Protein AF-0000000075210474 (afdb_homodimer)

Radius of gyration: 23.35 Å; Cα contacts (8 Å, |Δi|>4): 509; chains: 2; bounding box: 73×66×44 Å

Foldseek 3Di:
DPCVLVVVLVVLLVVLQVVLCPQAPANVLLCVLQVVLVVVVVVCVVCCVPDNDFPLLSVLSSVLNSLSSQCSRHPQQGRPVQVVVCVVVVNLGRCSLLVNLLSLQQNQLLVVLLCCCQPHPCNVNPCSLVVSLVVSLVVLVVVVVVLVVCCVVPPPSCVSNLSCSPPPCSSVSSSVSSSVSNNCNCVPCVVVSVVRSVPPPSD/DVQVLVVVLVVLLVVLQVVLCPQAPANVLLCVLQVVLVVVVVVCVVCCVPDNDFPLLSVLSSVLNSLSSQCSRHPQQGRPVQVVVCVVVVNLGRCSLLVNLLSLQQNQLLVVLLCCCQPHPCNVNPCSLVVSLVVSLVVLVVVVVVLVVVCVVPPPSCVSNLSCSPPPCSSVSSSVSSSVSNNCNCVPCVVVSVVRSVPPPSD

InterPro domains:
  IPR014509 Inner membrane protein YjdF-like [PF09997] (7-195)
  IPR058534 Inner membrane protein YjdF [PIRSF020606] (7-198)

Structure (mmCIF, N/CA/C/O backbone):
data_AF-0000000075210474-model_v1
#
loop_
_entity.id
_entity.type
_entity.pdbx_description
1 polymer 'DUF2238 domain-containing protein'
#
loop_
_atom_site.group_PDB
_atom_site.id
_atom_site.type_symbol
_atom_site.label_atom_id
_atom_site.label_alt_id
_atom_site.label_comp_id
_atom_site.label_asym_id
_atom_site.label_entity_id
_atom_site.label_seq_id
_atom_site.pdbx_PDB_ins_code
_atom_site.Cartn_x
_atom_site.Cartn_y
_atom_site.Cartn_z
_atom_site.occupancy
_atom_site.B_iso_or_equiv
_atom_site.auth_seq_id
_atom_site.auth_comp_id
_atom_site.auth_asym_id
_atom_site.auth_atom_id
_atom_site.pdbx_PDB_model_num
ATOM 1 N N . MET A 1 1 ? 41.344 -4.781 -8.5 1 55.94 1 MET A N 1
ATOM 2 C CA . MET A 1 1 ? 40.469 -4.172 -9.5 1 55.94 1 MET A CA 1
ATOM 3 C C . MET A 1 1 ? 39.312 -3.438 -8.82 1 55.94 1 MET A C 1
ATOM 5 O O . MET A 1 1 ? 38.781 -3.904 -7.816 1 55.94 1 MET A O 1
ATOM 9 N N . LYS A 1 2 ? 39.094 -2.238 -9.227 1 77.31 2 LYS A N 1
ATOM 10 C CA . LYS A 1 2 ? 38.094 -1.306 -8.688 1 77.31 2 LYS A CA 1
ATOM 11 C C . LYS A 1 2 ? 36.688 -1.86 -8.836 1 77.31 2 LYS A C 1
ATOM 13 O O . LYS A 1 2 ? 36.375 -2.498 -9.844 1 77.31 2 LYS A O 1
ATOM 18 N N . TYR A 1 3 ? 36.062 -2.572 -8.008 1 92.31 3 TYR A N 1
ATOM 19 C CA . TYR A 1 3 ? 34.656 -2.984 -7.973 1 92.31 3 TYR A CA 1
ATOM 20 C C . TYR A 1 3 ? 34.531 -4.5 -8.047 1 92.31 3 TYR A C 1
ATOM 22 O O . TYR A 1 3 ? 33.625 -5.027 -8.719 1 92.31 3 TYR A O 1
ATOM 30 N N . LYS A 1 4 ? 35.469 -5.262 -7.602 1 94.31 4 LYS A N 1
ATOM 31 C CA . LYS A 1 4 ? 35.531 -6.719 -7.664 1 94.31 4 LYS A CA 1
ATOM 32 C C . LYS A 1 4 ? 34.25 -7.332 -7.082 1 94.31 4 LYS A C 1
ATOM 34 O O . LYS A 1 4 ? 33.688 -8.266 -7.656 1 94.31 4 LYS A O 1
ATOM 39 N N . LYS A 1 5 ? 33.844 -6.844 -5.996 1 95.69 5 LYS A N 1
ATOM 40 C CA . LYS A 1 5 ? 32.656 -7.395 -5.352 1 95.69 5 LYS A CA 1
ATOM 41 C C . LYS A 1 5 ? 31.406 -7.184 -6.219 1 95.69 5 LYS A C 1
ATOM 43 O O . LYS A 1 5 ? 30.594 -8.102 -6.395 1 95.69 5 LYS A O 1
ATOM 48 N N . GLU A 1 6 ? 31.234 -6.02 -6.754 1 96.06 6 GLU A N 1
ATOM 49 C CA . GLU A 1 6 ? 30.109 -5.699 -7.625 1 96.06 6 GLU A CA 1
ATOM 50 C C . GLU A 1 6 ? 30.109 -6.57 -8.875 1 96.06 6 GLU A C 1
ATOM 52 O O . GLU A 1 6 ? 29.047 -7.023 -9.328 1 96.06 6 GLU A O 1
ATOM 57 N N . LEU A 1 7 ? 31.297 -6.785 -9.422 1 96.06 7 LEU A N 1
ATOM 58 C CA . LEU A 1 7 ? 31.422 -7.613 -10.625 1 96.06 7 LEU A CA 1
ATOM 59 C C . LEU A 1 7 ? 31.031 -9.055 -10.328 1 96.06 7 LEU A C 1
ATOM 61 O O . LEU A 1 7 ? 30.438 -9.734 -11.172 1 96.06 7 LEU A O 1
ATOM 65 N N . PHE A 1 8 ? 31.422 -9.492 -9.211 1 97.88 8 PHE A N 1
ATOM 66 C CA . PHE A 1 8 ? 31.047 -10.836 -8.789 1 97.88 8 PHE A CA 1
ATOM 67 C C . PHE A 1 8 ? 29.531 -10.969 -8.68 1 97.88 8 PHE A C 1
ATOM 69 O O . PHE A 1 8 ? 28.953 -11.953 -9.148 1 97.88 8 PHE A O 1
ATOM 76 N N . LEU A 1 9 ? 28.875 -10 -8.055 1 98.25 9 LEU A N 1
ATOM 77 C CA . LEU A 1 9 ? 27.422 -10.008 -7.938 1 98.25 9 LEU A CA 1
ATOM 78 C C . LEU A 1 9 ? 26.766 -9.977 -9.312 1 98.25 9 LEU A C 1
ATOM 80 O O . LEU A 1 9 ? 25.781 -10.664 -9.547 1 98.25 9 LEU A O 1
ATOM 84 N N . LEU A 1 10 ? 27.344 -9.188 -10.203 1 98 10 LEU A N 1
ATOM 85 C CA . LEU A 1 10 ? 26.812 -9.094 -11.562 1 98 10 LEU A CA 1
ATOM 86 C C . LEU A 1 10 ? 26.922 -10.438 -12.273 1 98 10 LEU A C 1
ATOM 88 O O . LEU A 1 10 ? 26.016 -10.82 -13.023 1 98 10 LEU A O 1
ATOM 92 N N . LEU A 1 11 ? 28.016 -11.109 -12.047 1 98.31 11 LEU A N 1
ATOM 93 C CA . LEU A 1 11 ? 28.203 -12.43 -12.641 1 98.31 11 LEU A CA 1
ATOM 94 C C . LEU A 1 11 ? 27.156 -13.414 -12.141 1 98.31 11 LEU A C 1
ATOM 96 O O . LEU A 1 11 ? 26.578 -14.164 -12.922 1 98.31 11 LEU A O 1
ATOM 100 N N . LEU A 1 12 ? 26.938 -13.414 -10.844 1 98.69 12 LEU A N 1
ATOM 101 C CA . LEU A 1 12 ? 25.938 -14.281 -10.258 1 98.69 12 LEU A CA 1
ATOM 102 C C . LEU A 1 12 ? 24.547 -13.953 -10.812 1 98.69 12 LEU A C 1
ATOM 104 O O . LEU A 1 12 ? 23.766 -14.852 -11.141 1 98.69 12 LEU A O 1
ATOM 108 N N . TYR A 1 13 ? 24.25 -12.711 -10.859 1 98.75 13 TYR A N 1
ATOM 109 C CA . TYR A 1 13 ? 23 -12.234 -11.438 1 98.75 13 TYR A CA 1
ATOM 110 C C . TYR A 1 13 ? 22.828 -12.742 -12.867 1 98.75 13 TYR A C 1
ATOM 112 O O . TYR A 1 13 ? 21.781 -13.297 -13.219 1 98.75 13 TYR A O 1
ATOM 120 N N . SER A 1 14 ? 23.875 -12.562 -13.711 1 98.69 14 SER A N 1
ATOM 121 C CA . SER A 1 14 ? 23.828 -12.922 -15.125 1 98.69 14 SER A CA 1
ATOM 122 C C . SER A 1 14 ? 23.672 -14.43 -15.312 1 98.69 14 SER A C 1
ATOM 124 O O . SER A 1 14 ? 22.922 -14.883 -16.172 1 98.69 14 SER A O 1
ATOM 126 N N . THR A 1 15 ? 24.375 -15.141 -14.539 1 98.69 15 THR A N 1
ATOM 127 C CA . THR A 1 15 ? 24.281 -16.594 -14.602 1 98.69 15 THR A CA 1
ATOM 128 C C . THR A 1 15 ? 22.891 -17.078 -14.242 1 98.69 15 THR A C 1
ATOM 130 O O . THR A 1 15 ? 22.312 -17.922 -14.945 1 98.69 15 THR A O 1
ATOM 133 N N . ALA A 1 16 ? 22.344 -16.5 -13.203 1 98.75 16 ALA A N 1
ATOM 134 C CA . ALA A 1 16 ? 21 -16.859 -12.781 1 98.75 16 ALA A CA 1
ATOM 135 C C . ALA A 1 16 ? 19.969 -16.5 -13.852 1 98.75 16 ALA A C 1
ATOM 137 O O . ALA A 1 16 ? 19.062 -17.281 -14.156 1 98.75 16 ALA A O 1
ATOM 138 N N . LEU A 1 17 ? 20.125 -15.289 -14.359 1 98.75 17 LEU A N 1
ATOM 139 C CA . LEU A 1 17 ? 19.203 -14.828 -15.406 1 98.75 17 LEU A CA 1
ATOM 140 C C . LEU A 1 17 ? 19.281 -15.727 -16.625 1 98.75 17 LEU A C 1
ATOM 142 O O . LEU A 1 17 ? 18.266 -16.156 -17.172 1 98.75 17 LEU A O 1
ATOM 146 N N . PHE A 1 18 ? 20.484 -16.047 -17.031 1 98.5 18 PHE A N 1
ATOM 147 C CA . PHE A 1 18 ? 20.688 -16.891 -18.203 1 98.5 18 PHE A CA 1
ATOM 148 C C . PHE A 1 18 ? 20.109 -18.281 -17.969 1 98.5 18 PHE A C 1
ATOM 150 O O . PHE A 1 18 ? 19.375 -18.812 -18.812 1 98.5 18 PHE A O 1
ATOM 157 N N . TRP A 1 19 ? 20.422 -18.828 -16.875 1 98.56 19 TRP A N 1
ATOM 158 C CA . TRP A 1 19 ? 19.891 -20.125 -16.531 1 98.56 19 TRP A CA 1
ATOM 159 C C . TRP A 1 19 ? 18.359 -20.109 -16.547 1 98.56 19 TRP A C 1
ATOM 161 O O . TRP A 1 19 ? 17.734 -21.016 -17.094 1 98.56 19 TRP A O 1
ATOM 171 N N . SER A 1 20 ? 17.766 -19.125 -15.906 1 98.62 20 SER A N 1
ATOM 172 C CA . SER A 1 20 ? 16.312 -19.078 -15.781 1 98.62 20 SER A CA 1
ATOM 173 C C . SER A 1 20 ? 15.648 -18.969 -17.156 1 98.62 20 SER A C 1
ATOM 175 O O . SER A 1 20 ? 14.484 -19.359 -17.312 1 98.62 20 SER A O 1
ATOM 177 N N . SER A 1 21 ? 16.406 -18.453 -18.125 1 98.25 21 SER A N 1
ATOM 178 C CA . SER A 1 21 ? 15.844 -18.219 -19.453 1 98.25 21 SER A CA 1
ATOM 179 C C . SER A 1 21 ? 15.891 -19.484 -20.297 1 98.25 21 SER A C 1
ATOM 181 O O . SER A 1 21 ? 15.25 -19.562 -21.344 1 98.25 21 SER A O 1
ATOM 183 N N . MET A 1 22 ? 16.578 -20.484 -19.812 1 98.12 22 MET A N 1
ATOM 184 C CA . MET A 1 22 ? 16.734 -21.734 -20.547 1 98.12 22 MET A CA 1
ATOM 185 C C . MET A 1 22 ? 15.523 -22.641 -20.359 1 98.12 22 MET A C 1
ATOM 187 O O . MET A 1 22 ? 15.422 -23.344 -19.359 1 98.12 22 MET A O 1
ATOM 191 N N . ASN A 1 23 ? 14.641 -22.703 -21.328 1 97.25 23 ASN A N 1
ATOM 192 C CA . ASN A 1 23 ? 13.461 -23.578 -21.391 1 97.25 23 ASN A CA 1
ATOM 193 C C . ASN A 1 23 ? 12.602 -23.422 -20.141 1 97.25 23 ASN A C 1
ATOM 195 O O . ASN A 1 23 ? 12.344 -24.406 -19.438 1 97.25 23 ASN A O 1
ATOM 199 N N . PRO A 1 24 ? 12.117 -22.234 -19.906 1 98.12 24 PRO A N 1
ATOM 200 C CA . PRO A 1 24 ? 11.219 -22.062 -18.75 1 98.12 24 PRO A CA 1
ATOM 201 C C . PRO A 1 24 ? 9.883 -22.781 -18.938 1 98.12 24 PRO A C 1
ATOM 203 O O . PRO A 1 24 ? 9.508 -23.109 -20.062 1 98.12 24 PRO A O 1
ATOM 206 N N . ALA A 1 25 ? 9.234 -23.078 -17.859 1 97.06 25 ALA A N 1
ATOM 207 C CA . ALA A 1 25 ? 7.953 -23.766 -17.875 1 97.06 25 ALA A CA 1
ATOM 208 C C . ALA A 1 25 ? 6.934 -23.016 -18.719 1 97.06 25 ALA A C 1
ATOM 210 O O . ALA A 1 25 ? 6.129 -23.625 -19.438 1 97.06 25 ALA A O 1
ATOM 211 N N . ASP A 1 26 ? 6.949 -21.672 -18.656 1 96.56 26 ASP A N 1
ATOM 212 C CA . ASP A 1 26 ? 6.07 -20.781 -19.406 1 96.56 26 ASP A CA 1
ATOM 213 C C . ASP A 1 26 ? 6.785 -19.469 -19.766 1 96.56 26 ASP A C 1
ATOM 215 O O . ASP A 1 26 ? 7.055 -18.656 -18.875 1 96.56 26 ASP A O 1
ATOM 219 N N . ARG A 1 27 ? 6.98 -19.234 -21 1 96.75 27 ARG A N 1
ATOM 220 C CA . ARG A 1 27 ? 7.797 -18.109 -21.453 1 96.75 27 ARG A CA 1
ATOM 221 C C . ARG A 1 27 ? 7.125 -16.781 -21.125 1 96.75 27 ARG A C 1
ATOM 223 O O . ARG A 1 27 ? 7.793 -15.82 -20.766 1 96.75 27 ARG A O 1
ATOM 230 N N . PHE A 1 28 ? 5.824 -16.734 -21.344 1 95.88 28 PHE A N 1
ATOM 231 C CA . PHE A 1 28 ? 5.074 -15.523 -21.031 1 95.88 28 PHE A CA 1
ATOM 232 C C . PHE A 1 28 ? 5.211 -15.172 -19.547 1 95.88 28 PHE A C 1
ATOM 234 O O . PHE A 1 28 ? 5.539 -14.039 -19.203 1 95.88 28 PHE A O 1
ATOM 241 N N . THR A 1 29 ? 5.023 -16.125 -18.734 1 95.94 29 THR A N 1
ATOM 242 C CA . THR A 1 29 ? 5.164 -15.945 -17.281 1 95.94 29 THR A CA 1
ATOM 243 C C . THR A 1 29 ? 6.602 -15.578 -16.922 1 95.94 29 THR A C 1
ATOM 245 O O . THR A 1 29 ? 6.832 -14.734 -16.062 1 95.94 29 THR A O 1
ATOM 248 N N . TRP A 1 30 ? 7.504 -16.219 -17.594 1 97.75 30 TRP A N 1
ATOM 249 C CA . TRP A 1 30 ? 8.914 -15.938 -17.344 1 97.75 30 TRP A CA 1
ATOM 250 C C . TRP A 1 30 ? 9.211 -14.453 -17.547 1 97.75 30 TRP A C 1
ATOM 252 O O . TRP A 1 30 ? 9.82 -13.812 -16.672 1 97.75 30 TRP A O 1
ATOM 262 N N . TRP A 1 31 ? 8.758 -13.867 -18.656 1 97.25 31 TRP A N 1
ATOM 263 C CA . TRP A 1 31 ? 8.977 -12.453 -18.922 1 97.25 31 TRP A CA 1
ATOM 264 C C . TRP A 1 31 ? 8.367 -11.586 -17.828 1 97.25 31 TRP A C 1
ATOM 266 O O . TRP A 1 31 ? 9.016 -10.672 -17.312 1 97.25 31 TRP A O 1
ATOM 276 N N . LEU A 1 32 ? 7.20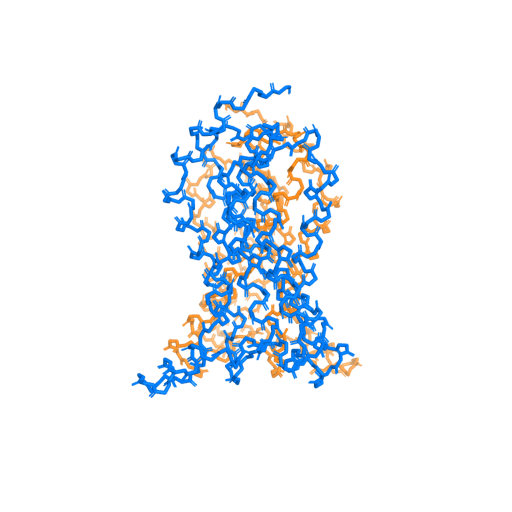3 -11.914 -17.438 1 96.44 32 LEU A N 1
ATOM 277 C CA . LEU A 1 32 ? 6.5 -11.094 -16.453 1 96.44 32 LEU A CA 1
ATOM 278 C C . LEU A 1 32 ? 7.215 -11.125 -15.109 1 96.44 32 LEU A C 1
ATOM 280 O O . LEU A 1 32 ? 7.262 -10.109 -14.406 1 96.44 32 LEU A O 1
ATOM 284 N N . GLU A 1 33 ? 7.789 -12.25 -14.797 1 96.94 33 GLU A N 1
ATOM 285 C CA . GLU A 1 33 ? 8.438 -12.398 -13.5 1 96.94 33 GLU A CA 1
ATOM 286 C C . GLU A 1 33 ? 9.844 -11.797 -13.516 1 96.94 33 GLU A C 1
ATOM 288 O O . GLU A 1 33 ? 10.32 -11.289 -12.5 1 96.94 33 GLU A O 1
ATOM 293 N N . VAL A 1 34 ? 10.523 -11.812 -14.617 1 97.94 34 VAL A N 1
ATOM 294 C CA . VAL A 1 34 ? 11.938 -11.484 -14.688 1 97.94 34 VAL A CA 1
ATOM 295 C C . VAL A 1 34 ? 12.109 -10.008 -15.055 1 97.94 34 VAL A C 1
ATOM 297 O O . VAL A 1 34 ? 13.102 -9.375 -14.664 1 97.94 34 VAL A O 1
ATOM 300 N N . ILE A 1 35 ? 11.125 -9.398 -15.633 1 97.75 35 ILE A N 1
ATOM 301 C CA . ILE A 1 35 ? 11.211 -8.039 -16.141 1 97.75 35 ILE A CA 1
ATOM 302 C C . ILE A 1 35 ? 11.555 -7.082 -15 1 97.75 35 ILE A C 1
ATOM 304 O O . ILE A 1 35 ? 12.422 -6.215 -15.141 1 97.75 35 ILE A O 1
ATOM 308 N N . PRO A 1 36 ? 10.914 -7.215 -13.859 1 97.25 36 PRO A N 1
ATOM 309 C CA . PRO A 1 36 ? 11.312 -6.316 -12.773 1 97.25 36 PRO A CA 1
ATOM 310 C C . PRO A 1 36 ? 12.797 -6.41 -12.438 1 97.25 36 PRO A C 1
ATOM 312 O O . PRO A 1 36 ? 13.438 -5.391 -12.156 1 97.25 36 PRO A O 1
ATOM 315 N N . GLY A 1 37 ? 13.344 -7.605 -12.492 1 98.12 37 GLY A N 1
ATOM 316 C CA . GLY A 1 37 ? 14.773 -7.773 -12.25 1 98.12 37 GLY A CA 1
ATOM 317 C C . GLY A 1 37 ? 15.633 -7.125 -13.32 1 98.12 37 GLY A C 1
ATOM 318 O O . GLY A 1 37 ? 16.656 -6.52 -13.008 1 98.12 37 GLY A O 1
ATOM 319 N N . ILE A 1 38 ? 15.18 -7.191 -14.516 1 98.38 38 ILE A N 1
ATOM 320 C CA . ILE A 1 38 ? 15.914 -6.605 -15.625 1 98.38 38 ILE A CA 1
ATOM 321 C C . ILE A 1 38 ? 15.875 -5.082 -15.531 1 98.38 38 ILE A C 1
ATOM 323 O O . ILE A 1 38 ? 16.891 -4.414 -15.688 1 98.38 38 ILE A O 1
ATOM 327 N N . ILE A 1 39 ? 14.703 -4.57 -15.266 1 97.94 39 ILE A N 1
ATOM 328 C CA . ILE A 1 39 ? 14.555 -3.129 -15.078 1 97.94 39 ILE A CA 1
ATOM 329 C C . ILE A 1 39 ? 15.461 -2.658 -13.945 1 97.94 39 ILE A C 1
ATOM 331 O O . ILE A 1 39 ? 16.141 -1.634 -14.062 1 97.94 39 ILE A O 1
ATOM 335 N N . GLY A 1 40 ? 15.477 -3.453 -12.867 1 97.38 40 GLY A N 1
ATOM 336 C CA . GLY A 1 40 ? 16.359 -3.129 -11.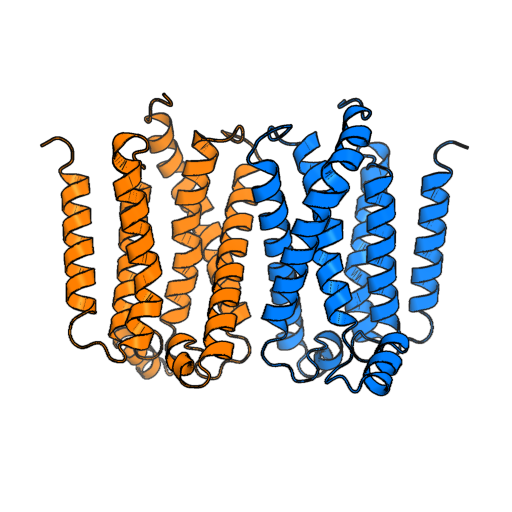758 1 97.38 40 GLY A CA 1
ATOM 337 C C . GLY A 1 40 ? 17.812 -3.047 -12.148 1 97.38 40 GLY A C 1
ATOM 338 O O . GLY A 1 40 ? 18.531 -2.127 -11.734 1 97.38 40 GLY A O 1
ATOM 339 N N . LEU A 1 41 ? 18.25 -3.969 -12.945 1 97.69 41 LEU A N 1
ATOM 340 C CA . LEU A 1 41 ? 19.641 -3.965 -13.398 1 97.69 41 LEU A CA 1
ATOM 341 C C . LEU A 1 41 ? 19.938 -2.725 -14.234 1 97.69 41 LEU A C 1
ATOM 343 O O . LEU A 1 41 ? 20.984 -2.096 -14.07 1 97.69 41 LEU A O 1
ATOM 347 N N . PHE A 1 42 ? 19 -2.391 -15.086 1 97.88 42 PHE A N 1
ATOM 348 C CA . PHE A 1 42 ? 19.188 -1.222 -15.938 1 97.88 42 PHE A CA 1
ATOM 349 C C . PHE A 1 42 ? 19.297 0.046 -15.102 1 97.88 42 PHE A C 1
ATOM 351 O O . PHE A 1 42 ? 20.141 0.9 -15.367 1 97.88 42 PHE A O 1
ATOM 358 N N . ILE A 1 43 ? 18.484 0.154 -14.109 1 97.56 43 ILE A N 1
ATOM 359 C CA . ILE A 1 43 ? 18.516 1.319 -13.227 1 97.56 43 ILE A CA 1
ATOM 360 C C . ILE A 1 43 ? 19.844 1.367 -12.484 1 97.56 43 ILE A C 1
ATOM 362 O O . ILE A 1 43 ? 20.469 2.426 -12.383 1 97.56 43 ILE A O 1
ATOM 366 N N . ILE A 1 44 ? 20.297 0.235 -12.039 1 97.44 44 ILE A N 1
ATOM 367 C CA . ILE A 1 44 ? 21.547 0.162 -11.273 1 97.44 44 ILE A CA 1
ATOM 368 C C . ILE A 1 44 ? 22.719 0.556 -12.164 1 97.44 44 ILE A C 1
ATOM 370 O O . ILE A 1 44 ? 23.578 1.328 -11.75 1 97.44 44 ILE A O 1
ATOM 374 N N . ILE A 1 45 ? 22.703 0.09 -13.398 1 96.5 45 ILE A N 1
ATOM 375 C CA . ILE A 1 45 ? 23.781 0.403 -14.328 1 96.5 45 ILE A CA 1
ATOM 376 C C . ILE A 1 45 ? 23.766 1.893 -14.664 1 96.5 45 ILE A C 1
ATOM 378 O O . ILE A 1 45 ? 24.797 2.553 -14.664 1 96.5 45 ILE A O 1
ATOM 382 N N . ALA A 1 46 ? 22.578 2.391 -14.867 1 97 46 ALA A N 1
ATOM 383 C CA . ALA A 1 46 ? 22.422 3.787 -15.266 1 97 46 ALA A CA 1
ATOM 384 C C . ALA A 1 46 ? 22.844 4.73 -14.141 1 97 46 ALA A C 1
ATOM 386 O O . ALA A 1 46 ? 23.297 5.848 -14.398 1 97 46 ALA A O 1
ATOM 387 N N . THR A 1 47 ? 22.766 4.234 -12.93 1 95.94 47 THR A N 1
ATOM 388 C CA . THR A 1 47 ? 23.016 5.137 -11.812 1 95.94 47 THR A CA 1
ATOM 389 C C . THR A 1 47 ? 24.328 4.789 -11.125 1 95.94 47 THR A C 1
ATOM 391 O O . THR A 1 47 ? 24.75 5.465 -10.188 1 95.94 47 THR A O 1
ATOM 394 N N . PHE A 1 48 ? 25.016 3.863 -11.547 1 94.75 48 PHE A N 1
ATOM 395 C CA . PHE A 1 48 ? 26.156 3.266 -10.859 1 94.75 48 PHE A CA 1
ATOM 396 C C . PHE A 1 48 ? 27.25 4.297 -10.633 1 94.75 48 PHE A C 1
ATOM 398 O O . PHE A 1 48 ? 27.844 4.34 -9.555 1 94.75 48 PHE A O 1
ATOM 405 N N . ARG A 1 49 ? 27.453 5.203 -11.531 1 93 49 ARG A N 1
ATOM 406 C CA . ARG A 1 49 ? 28.562 6.152 -11.461 1 93 49 ARG A CA 1
ATOM 407 C C . ARG A 1 49 ? 28.266 7.258 -10.445 1 93 49 ARG A C 1
ATOM 409 O O . ARG A 1 49 ? 29.172 7.699 -9.727 1 93 49 ARG A O 1
ATOM 416 N N . ASN A 1 50 ? 27.031 7.625 -10.359 1 93.88 50 ASN A N 1
ATOM 417 C CA . ASN A 1 50 ? 26.688 8.789 -9.547 1 93.88 50 ASN A CA 1
ATOM 418 C C . ASN A 1 50 ? 26.016 8.391 -8.234 1 93.88 50 ASN A C 1
ATOM 420 O O . ASN A 1 50 ? 25.984 9.172 -7.289 1 93.88 50 ASN A O 1
ATOM 424 N N . TYR A 1 51 ? 25.531 7.184 -8.25 1 94.88 51 TYR A N 1
ATOM 425 C CA . TYR A 1 51 ? 24.734 6.766 -7.098 1 94.88 51 TYR A CA 1
ATOM 426 C C . TYR A 1 51 ? 24.969 5.297 -6.773 1 94.88 51 TYR A C 1
ATOM 428 O O . TYR A 1 51 ? 24.062 4.473 -6.883 1 94.88 51 TYR A O 1
ATOM 436 N N . LYS A 1 52 ? 26.141 5.035 -6.27 1 94.94 52 LYS A N 1
ATOM 437 C CA . LYS A 1 52 ? 26.484 3.668 -5.891 1 94.94 52 LYS A CA 1
ATOM 438 C C . LYS A 1 52 ? 25.781 3.264 -4.598 1 94.94 52 LYS A C 1
ATOM 440 O O . LYS A 1 52 ? 25.859 3.971 -3.592 1 94.94 52 LYS A O 1
ATOM 445 N N . LEU A 1 53 ? 25.125 2.15 -4.625 1 97.19 53 LEU A N 1
ATOM 446 C CA . LEU A 1 53 ? 24.422 1.664 -3.445 1 97.19 53 LEU A CA 1
ATOM 447 C C . LEU A 1 53 ? 25.375 0.968 -2.486 1 97.19 53 LEU A C 1
ATOM 449 O O . LEU A 1 53 ? 26.531 0.686 -2.844 1 97.19 53 LEU A O 1
ATOM 453 N N . THR A 1 54 ? 24.953 0.766 -1.309 1 97.31 54 THR A N 1
ATOM 454 C CA . THR A 1 54 ? 25.734 -0.013 -0.345 1 97.31 54 THR A CA 1
ATOM 455 C C . THR A 1 54 ? 25.844 -1.467 -0.794 1 97.31 54 THR A C 1
ATOM 457 O O . THR A 1 54 ? 25.016 -1.956 -1.555 1 97.31 54 THR A O 1
ATOM 460 N N . MET A 1 55 ? 26.797 -2.076 -0.33 1 96.81 55 MET A N 1
ATOM 461 C CA . MET A 1 55 ? 26.984 -3.488 -0.662 1 96.81 55 MET A CA 1
ATOM 462 C C . MET A 1 55 ? 25.812 -4.32 -0.133 1 96.81 55 MET A C 1
ATOM 464 O O . MET A 1 55 ? 25.422 -5.305 -0.76 1 96.81 55 MET A O 1
ATOM 468 N N . LEU A 1 56 ? 25.297 -3.947 1 1 98.19 56 LEU A N 1
ATOM 469 C CA . LEU A 1 56 ? 24.109 -4.613 1.532 1 98.19 56 LEU A CA 1
ATOM 470 C C . LEU A 1 56 ? 22.969 -4.559 0.531 1 98.19 56 LEU A C 1
ATOM 472 O O . LEU A 1 56 ? 22.328 -5.582 0.248 1 98.19 56 LEU A O 1
ATOM 476 N N . SER A 1 57 ? 22.703 -3.389 0.004 1 98.44 57 SER A N 1
ATOM 477 C CA . SER A 1 57 ? 21.625 -3.215 -0.97 1 98.44 57 SER A CA 1
ATOM 478 C C . SER A 1 57 ? 21.875 -4.066 -2.213 1 98.44 57 SER A C 1
ATOM 480 O O . SER A 1 57 ? 20.969 -4.762 -2.678 1 98.44 57 SER A O 1
ATOM 482 N N . TYR A 1 58 ? 23.125 -4.031 -2.721 1 98.38 58 TYR A N 1
ATOM 483 C CA . TYR A 1 58 ? 23.422 -4.805 -3.918 1 98.38 58 TYR A CA 1
ATOM 484 C C . TYR A 1 58 ? 23.219 -6.297 -3.672 1 98.38 58 TYR A C 1
ATOM 486 O O . TYR A 1 58 ? 22.656 -6.996 -4.52 1 98.38 58 TYR A O 1
ATOM 494 N N . THR A 1 59 ? 23.656 -6.727 -2.57 1 98.62 59 THR A N 1
ATOM 495 C CA . THR A 1 59 ? 23.531 -8.141 -2.238 1 98.62 59 THR A CA 1
ATOM 496 C C . THR A 1 59 ? 22.062 -8.539 -2.113 1 98.62 59 THR A C 1
ATOM 498 O O . THR A 1 59 ? 21.641 -9.57 -2.641 1 98.62 59 THR A O 1
ATOM 501 N N . LEU A 1 60 ? 21.312 -7.742 -1.438 1 98.81 60 LEU A N 1
ATOM 502 C CA . LEU A 1 60 ? 19.891 -8.016 -1.269 1 98.81 60 LEU A CA 1
ATOM 503 C C . LEU A 1 60 ? 19.172 -7.988 -2.611 1 98.81 60 LEU A C 1
ATOM 505 O O . LEU A 1 60 ? 18.281 -8.812 -2.861 1 98.81 60 LEU A O 1
ATOM 509 N N . ILE A 1 61 ? 19.516 -7.062 -3.463 1 98.75 61 ILE A N 1
ATOM 510 C CA . ILE A 1 61 ? 18.922 -6.984 -4.793 1 98.75 61 ILE A CA 1
ATOM 511 C C . ILE A 1 61 ? 19.188 -8.273 -5.559 1 98.75 61 ILE A C 1
ATOM 513 O O . ILE A 1 61 ? 18.297 -8.82 -6.203 1 98.75 61 ILE A O 1
ATOM 517 N N . LEU A 1 62 ? 20.438 -8.75 -5.449 1 98.75 62 LEU A N 1
ATOM 518 C CA . LEU A 1 62 ? 20.766 -10.008 -6.102 1 98.75 62 LEU A CA 1
ATOM 519 C C . LEU A 1 62 ? 19.891 -11.141 -5.578 1 98.75 62 LEU A C 1
ATOM 521 O O . LEU A 1 62 ? 19.344 -11.922 -6.359 1 98.75 62 LEU A O 1
ATOM 525 N N . ILE A 1 63 ? 19.766 -11.219 -4.309 1 98.81 63 ILE A N 1
ATOM 526 C CA . ILE A 1 63 ? 18.969 -12.266 -3.689 1 98.81 63 ILE A CA 1
ATOM 527 C C . ILE A 1 63 ? 17.531 -12.195 -4.207 1 98.81 63 ILE A C 1
ATOM 529 O O . ILE A 1 63 ? 16.938 -13.211 -4.578 1 98.81 63 ILE A O 1
ATOM 533 N N . HIS A 1 64 ? 16.969 -11.031 -4.25 1 98.81 64 HIS A N 1
ATOM 534 C CA . HIS A 1 64 ? 15.609 -10.836 -4.746 1 98.81 64 HIS A CA 1
ATOM 535 C C . HIS A 1 64 ? 15.484 -11.289 -6.199 1 98.81 64 HIS A C 1
ATOM 537 O O . HIS A 1 64 ? 14.539 -11.984 -6.559 1 98.81 64 HIS A O 1
ATOM 543 N N . CYS A 1 65 ? 16.453 -10.898 -6.984 1 98.81 65 CYS A N 1
ATOM 544 C CA . CYS A 1 65 ? 16.422 -11.242 -8.398 1 98.81 65 CYS A CA 1
ATOM 545 C C . CYS A 1 65 ? 16.531 -12.75 -8.602 1 98.81 65 CYS A C 1
ATOM 547 O O . CYS A 1 65 ? 15.859 -13.312 -9.469 1 98.81 65 CYS A O 1
ATOM 549 N N . VAL A 1 66 ? 17.344 -13.375 -7.832 1 98.81 66 VAL A N 1
ATOM 550 C CA . VAL A 1 66 ? 17.484 -14.82 -7.941 1 98.81 66 VAL A CA 1
ATOM 551 C C . VAL A 1 66 ? 16.141 -15.484 -7.613 1 98.81 66 VAL A C 1
ATOM 553 O O . VAL A 1 66 ? 15.734 -16.438 -8.289 1 98.81 66 VAL A O 1
ATOM 556 N N . ILE A 1 67 ? 15.484 -15 -6.613 1 98.69 67 ILE A N 1
ATOM 557 C CA . ILE A 1 67 ? 14.164 -15.516 -6.266 1 98.69 67 ILE A CA 1
ATOM 558 C C . ILE A 1 67 ? 13.211 -15.328 -7.441 1 98.69 67 ILE A C 1
ATOM 560 O O . ILE A 1 67 ? 12.477 -16.25 -7.805 1 98.69 67 ILE A O 1
ATOM 564 N N . LEU A 1 68 ? 13.234 -14.141 -8.047 1 98.62 68 LEU A N 1
ATOM 565 C CA . LEU A 1 68 ? 12.391 -13.844 -9.195 1 98.62 68 LEU A CA 1
ATOM 566 C C . LEU A 1 68 ? 12.719 -14.781 -10.359 1 98.62 68 LEU A C 1
ATOM 568 O O . LEU A 1 68 ? 11.812 -15.297 -11.016 1 98.62 68 LEU A O 1
ATOM 572 N N . PHE A 1 69 ? 14 -15.016 -10.586 1 98.75 69 PHE A N 1
ATOM 573 C CA . PHE A 1 69 ? 14.445 -15.812 -11.719 1 98.75 69 PHE A CA 1
ATOM 574 C C . PHE A 1 69 ? 14.07 -17.281 -11.539 1 98.75 69 PHE A C 1
ATOM 576 O O . PHE A 1 69 ? 13.625 -17.938 -12.484 1 98.75 69 PHE A O 1
ATOM 583 N N . ILE A 1 70 ? 14.219 -17.766 -10.367 1 98.56 70 ILE A N 1
ATOM 584 C CA . ILE A 1 70 ? 13.805 -19.125 -10.07 1 98.56 70 ILE A CA 1
ATOM 585 C C . ILE A 1 70 ? 12.297 -19.266 -10.258 1 98.56 70 ILE A C 1
ATOM 587 O O . ILE A 1 70 ? 11.828 -20.203 -10.898 1 98.56 70 ILE A O 1
ATOM 591 N N . GLY A 1 71 ? 11.586 -18.312 -9.695 1 97.44 71 GLY A N 1
ATOM 592 C CA . GLY A 1 71 ? 10.141 -18.312 -9.867 1 97.44 71 GLY A CA 1
ATOM 593 C C . GLY A 1 71 ? 9.711 -18.203 -11.312 1 97.44 71 GLY A C 1
ATOM 594 O O . GLY A 1 71 ? 8.711 -18.797 -11.719 1 97.44 71 GLY A O 1
ATOM 595 N N . GLY A 1 72 ? 10.453 -17.391 -12.055 1 97.56 72 GLY A N 1
ATOM 596 C CA . GLY A 1 72 ? 10.164 -17.281 -13.477 1 97.56 72 GLY A CA 1
ATOM 597 C C . GLY A 1 72 ? 10.43 -18.578 -14.234 1 97.56 72 GLY A C 1
ATOM 598 O O . GLY A 1 72 ? 9.656 -18.938 -15.125 1 97.56 72 GLY A O 1
ATOM 599 N N . HIS A 1 73 ? 11.461 -19.297 -13.883 1 98.31 73 HIS A N 1
ATOM 600 C CA . HIS A 1 73 ? 11.859 -20.516 -14.594 1 98.31 73 HIS A CA 1
ATOM 601 C C . HIS A 1 73 ? 10.828 -21.625 -14.391 1 98.31 73 HIS A C 1
ATOM 603 O O . HIS A 1 73 ? 10.398 -22.266 -15.359 1 98.31 73 HIS A O 1
ATOM 609 N N . TYR A 1 74 ? 10.32 -21.812 -13.219 1 97.75 74 TYR A N 1
ATOM 610 C CA . TYR A 1 74 ? 9.469 -22.953 -12.898 1 97.75 74 TYR A CA 1
ATOM 611 C C . TYR A 1 74 ? 8.008 -22.516 -12.805 1 97.75 74 TYR A C 1
ATOM 613 O O . TYR A 1 74 ? 7.109 -23.359 -12.734 1 97.75 74 TYR A O 1
ATOM 621 N N . THR A 1 75 ? 7.801 -21.141 -12.742 1 95.88 75 THR A N 1
ATOM 622 C CA . THR A 1 75 ? 6.574 -20.531 -12.258 1 95.88 75 THR A CA 1
ATOM 623 C C . THR A 1 75 ? 6.465 -20.672 -10.742 1 95.88 75 THR A C 1
ATOM 625 O O . THR A 1 75 ? 6.887 -21.672 -10.172 1 95.88 75 THR A O 1
ATOM 628 N N . TYR A 1 76 ? 5.938 -19.734 -10.156 1 95.62 76 TYR A N 1
ATOM 629 C CA . TYR A 1 76 ? 5.895 -19.688 -8.703 1 95.62 76 TYR A CA 1
ATOM 630 C C . TYR A 1 76 ? 5.102 -20.859 -8.141 1 95.62 76 TYR A C 1
ATOM 632 O O . TYR A 1 76 ? 5.434 -21.375 -7.07 1 95.62 76 TYR A O 1
ATOM 640 N N . ALA A 1 77 ? 4.145 -21.328 -8.844 1 95.19 77 ALA A N 1
ATOM 641 C CA . ALA A 1 77 ? 3.244 -22.375 -8.359 1 95.19 77 ALA A CA 1
ATOM 642 C C . ALA A 1 77 ? 3.879 -23.766 -8.5 1 95.19 77 ALA A C 1
ATOM 644 O O . ALA A 1 77 ? 3.393 -24.734 -7.922 1 95.19 77 ALA A O 1
ATOM 645 N N . GLU A 1 78 ? 5.047 -23.875 -9.25 1 96.31 78 GLU A N 1
ATOM 646 C CA . GLU A 1 78 ? 5.562 -25.203 -9.57 1 96.31 78 GLU A CA 1
ATOM 647 C C . GLU A 1 78 ? 7.031 -25.328 -9.18 1 96.31 78 GLU A C 1
ATOM 649 O O . GLU A 1 78 ? 7.73 -26.219 -9.664 1 96.31 78 GLU A O 1
ATOM 654 N N . MET A 1 79 ? 7.484 -24.438 -8.375 1 97.44 79 MET A N 1
ATOM 655 C CA . MET A 1 79 ? 8.883 -24.516 -7.957 1 97.44 79 MET A CA 1
ATOM 656 C C . MET A 1 79 ? 9.164 -25.844 -7.258 1 97.44 79 MET A C 1
ATOM 658 O O . MET A 1 79 ? 8.531 -26.156 -6.25 1 97.44 79 MET A O 1
ATOM 662 N N . PRO A 1 80 ? 10.102 -26.562 -7.645 1 98.06 80 PRO A N 1
ATOM 663 C CA . PRO A 1 80 ? 10.258 -27.969 -7.262 1 98.06 80 PRO A CA 1
ATOM 664 C C . PRO A 1 80 ? 10.523 -28.141 -5.77 1 98.06 80 PRO A C 1
ATOM 666 O O . PRO A 1 80 ? 9.945 -29.047 -5.141 1 98.06 80 PRO A O 1
ATOM 669 N N . LEU A 1 81 ? 11.406 -27.359 -5.223 1 97.69 81 LEU A N 1
ATOM 670 C CA . LEU A 1 81 ? 11.68 -27.484 -3.795 1 97.69 81 LEU A CA 1
ATOM 671 C C . LEU A 1 81 ? 10.406 -27.297 -2.977 1 97.69 81 LEU A C 1
ATOM 673 O O . LEU A 1 81 ? 10.164 -28.047 -2.025 1 97.69 81 LEU A O 1
ATOM 677 N N . PHE A 1 82 ? 9.609 -26.422 -3.355 1 97.81 82 PHE A N 1
ATOM 678 C CA . PHE A 1 82 ? 8.391 -26.125 -2.609 1 97.81 82 PHE A CA 1
ATOM 679 C C . PHE A 1 82 ? 7.301 -27.141 -2.938 1 97.81 82 PHE A C 1
ATOM 681 O O . PHE A 1 82 ? 6.391 -27.359 -2.139 1 97.81 82 PHE A O 1
ATOM 688 N N . ASN A 1 83 ? 7.371 -27.719 -4.098 1 97.69 83 ASN A N 1
ATOM 689 C CA . ASN A 1 83 ? 6.512 -28.875 -4.355 1 97.69 83 ASN A CA 1
ATOM 690 C C . ASN A 1 83 ? 6.875 -30.047 -3.457 1 97.69 83 ASN A C 1
ATOM 692 O O . ASN A 1 83 ? 5.992 -30.75 -2.955 1 97.69 83 ASN A O 1
ATOM 696 N N . TRP A 1 84 ? 8.117 -30.219 -3.336 1 97.44 84 TRP A N 1
ATOM 697 C CA . TRP A 1 84 ? 8.57 -31.266 -2.428 1 97.44 84 TRP A CA 1
ATOM 698 C C . TRP A 1 84 ? 8.086 -31 -1.006 1 97.44 84 TRP A C 1
ATOM 700 O O . TRP A 1 84 ? 7.617 -31.922 -0.323 1 97.44 84 TRP A O 1
ATOM 710 N N . LEU A 1 85 ? 8.203 -29.781 -0.544 1 97.06 85 LEU A N 1
ATOM 711 C CA . LEU A 1 85 ? 7.727 -29.391 0.781 1 97.06 85 LEU A CA 1
ATOM 712 C C . LEU A 1 85 ? 6.219 -29.609 0.897 1 97.06 85 LEU A C 1
ATOM 714 O O . LEU A 1 85 ? 5.738 -30.094 1.925 1 97.06 85 LEU A O 1
ATOM 718 N N . LYS A 1 86 ? 5.535 -29.203 -0.129 1 96.56 86 LYS A N 1
ATOM 719 C CA . LYS A 1 86 ? 4.082 -29.375 -0.189 1 96.56 86 LYS A CA 1
ATOM 720 C C . LYS A 1 86 ? 3.686 -30.828 -0.002 1 96.56 86 LYS A C 1
ATOM 722 O O . LYS A 1 86 ? 2.795 -31.141 0.793 1 96.56 86 LYS A O 1
ATOM 727 N N . GLU A 1 87 ? 4.395 -31.688 -0.66 1 97 87 GLU A N 1
ATOM 728 C CA . GLU A 1 87 ? 4.105 -33.125 -0.6 1 97 87 GLU A CA 1
ATOM 729 C C . GLU A 1 87 ? 4.551 -33.719 0.731 1 97 87 GLU A C 1
ATOM 731 O O . GLU A 1 87 ? 3.818 -34.5 1.341 1 97 87 GLU A O 1
ATOM 736 N N . THR A 1 88 ? 5.676 -33.344 1.165 1 97.31 88 THR A N 1
ATOM 737 C CA . THR A 1 88 ? 6.27 -33.906 2.371 1 97.31 88 THR A CA 1
ATOM 738 C C . THR A 1 88 ? 5.453 -33.531 3.604 1 97.31 88 THR A C 1
ATOM 740 O O . THR A 1 88 ? 5.234 -34.375 4.488 1 97.31 88 THR A O 1
ATOM 743 N N . PHE A 1 89 ? 4.973 -32.344 3.643 1 97.56 89 PHE A N 1
ATOM 744 C CA . PHE A 1 89 ? 4.293 -31.859 4.84 1 97.56 89 PHE A CA 1
ATOM 745 C C . PHE A 1 89 ? 2.793 -31.734 4.598 1 97.56 89 PHE A C 1
ATOM 747 O O . PHE A 1 89 ? 2.068 -31.188 5.426 1 97.56 89 PHE A O 1
ATOM 754 N N . GLU A 1 90 ? 2.359 -32.125 3.387 1 96.75 90 GLU A N 1
ATOM 755 C CA . GLU A 1 90 ? 0.943 -32.156 3.031 1 96.75 90 GLU A CA 1
ATOM 756 C C . GLU A 1 90 ? 0.336 -30.75 3.146 1 96.75 90 GLU A C 1
ATOM 758 O O . GLU A 1 90 ? -0.707 -30.578 3.781 1 96.75 90 GLU A O 1
ATOM 763 N N . LEU A 1 91 ? 1.01 -29.859 2.492 1 95.06 91 LEU A N 1
ATOM 764 C CA . LEU A 1 91 ? 0.537 -28.484 2.482 1 95.06 91 LEU A CA 1
ATOM 765 C C . LEU A 1 91 ? -0.511 -28.281 1.394 1 95.06 91 LEU A C 1
ATOM 767 O O . LEU A 1 91 ? -0.611 -29.078 0.461 1 95.06 91 LEU A O 1
ATOM 771 N N . ASP A 1 92 ? -1.271 -27.234 1.532 1 93.88 92 ASP A N 1
ATOM 772 C CA . ASP A 1 92 ? -2.379 -26.953 0.625 1 93.88 92 ASP A CA 1
ATOM 773 C C . ASP A 1 92 ? -1.873 -26.422 -0.714 1 93.88 92 ASP A C 1
ATOM 775 O O . ASP A 1 92 ? -2.537 -26.578 -1.741 1 93.88 92 ASP A O 1
ATOM 779 N N . ARG A 1 93 ? -0.704 -25.812 -0.664 1 95.5 93 ARG A N 1
ATOM 780 C CA . ARG A 1 93 ? -0.202 -25.219 -1.896 1 95.5 93 ARG A CA 1
ATOM 781 C C . ARG A 1 93 ? 1.319 -25.109 -1.872 1 95.5 93 ARG A C 1
ATOM 783 O O . ARG A 1 93 ? 1.95 -25.391 -0.85 1 95.5 93 ARG A O 1
ATOM 790 N N . ASN A 1 94 ? 1.932 -24.875 -3.018 1 97.25 94 ASN A N 1
ATOM 791 C CA . ASN A 1 94 ? 3.32 -24.438 -3.117 1 97.25 94 ASN A CA 1
ATOM 792 C C . ASN A 1 94 ? 3.494 -23 -2.635 1 97.25 94 ASN A C 1
ATOM 794 O O . ASN A 1 94 ? 2.936 -22.078 -3.225 1 97.25 94 ASN A O 1
ATOM 798 N N . TYR A 1 95 ? 4.293 -22.75 -1.637 1 97.31 95 TYR A N 1
ATOM 799 C CA . TYR A 1 95 ? 4.336 -21.453 -0.963 1 97.31 95 TYR A CA 1
ATOM 800 C C . TYR A 1 95 ? 5.52 -20.625 -1.455 1 97.31 95 TYR A C 1
ATOM 802 O O . TYR A 1 95 ? 5.938 -19.672 -0.788 1 97.31 95 TYR A O 1
ATOM 810 N N . TYR A 1 96 ? 6.098 -20.953 -2.578 1 97.88 96 TYR A N 1
ATOM 811 C CA . TYR A 1 96 ? 7.207 -20.172 -3.115 1 97.88 96 TYR A CA 1
ATOM 812 C C . TYR A 1 96 ? 6.781 -18.734 -3.377 1 97.88 96 TYR A C 1
ATOM 814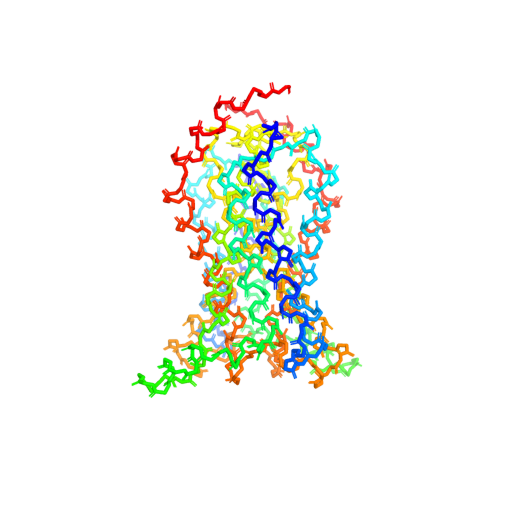 O O . TYR A 1 96 ? 7.566 -17.797 -3.172 1 97.88 96 TYR A O 1
ATOM 822 N N . ASP A 1 97 ? 5.594 -18.594 -3.797 1 97.06 97 ASP A N 1
ATOM 823 C CA . ASP A 1 97 ? 5.051 -17.266 -4.055 1 97.06 97 ASP A CA 1
ATOM 824 C C . ASP A 1 97 ? 5.059 -16.406 -2.785 1 97.06 97 ASP A C 1
ATOM 826 O O . ASP A 1 97 ? 5.344 -15.211 -2.838 1 97.06 97 ASP A O 1
ATOM 830 N N . ARG A 1 98 ? 4.789 -17 -1.642 1 97.31 98 ARG A N 1
ATOM 831 C CA . ARG A 1 98 ? 4.812 -16.281 -0.365 1 97.31 98 ARG A CA 1
ATOM 832 C C . ARG A 1 98 ? 6.227 -15.836 -0.013 1 97.31 98 ARG A C 1
ATOM 834 O O . ARG A 1 98 ? 6.418 -14.75 0.541 1 97.31 98 ARG A O 1
ATOM 841 N N . LEU A 1 99 ? 7.148 -16.672 -0.301 1 97.88 99 LEU A N 1
ATOM 842 C CA . LEU A 1 99 ? 8.547 -16.281 -0.133 1 97.88 99 LEU A CA 1
ATOM 843 C C . LEU A 1 99 ? 8.883 -15.086 -1.004 1 97.88 99 LEU A C 1
ATOM 845 O O . LEU A 1 99 ? 9.57 -14.164 -0.557 1 97.88 99 LEU A O 1
ATOM 849 N N . GLY A 1 100 ? 8.453 -15.117 -2.244 1 98.12 100 GLY A N 1
ATOM 850 C CA . GLY A 1 100 ? 8.672 -14 -3.148 1 98.12 100 GLY A CA 1
ATOM 851 C C . GLY A 1 100 ? 8.109 -12.695 -2.623 1 98.12 100 GLY A C 1
ATOM 852 O O . GLY A 1 100 ? 8.766 -11.648 -2.715 1 98.12 100 GLY A O 1
ATOM 853 N N . HIS A 1 101 ? 6.961 -12.758 -2.078 1 98.62 101 HIS A N 1
ATOM 854 C CA . HIS A 1 101 ? 6.336 -11.531 -1.59 1 98.62 101 HIS A CA 1
ATOM 855 C C . HIS A 1 101 ? 6.957 -11.078 -0.273 1 98.62 101 HIS A C 1
ATOM 857 O O . HIS A 1 101 ? 7.051 -9.883 -0.004 1 98.62 101 HIS A O 1
ATOM 863 N N . PHE A 1 102 ? 7.375 -12.031 0.545 1 98.88 102 PHE A N 1
ATOM 864 C CA . PHE A 1 102 ? 8.195 -11.656 1.692 1 98.88 102 PHE A CA 1
ATOM 865 C C . PHE A 1 102 ? 9.43 -10.891 1.245 1 98.88 102 PHE A C 1
ATOM 867 O O . PHE A 1 102 ? 9.742 -9.836 1.795 1 98.88 102 PHE A O 1
ATOM 874 N N . ALA A 1 103 ? 10.07 -11.383 0.26 1 98.75 103 ALA A N 1
ATOM 875 C CA .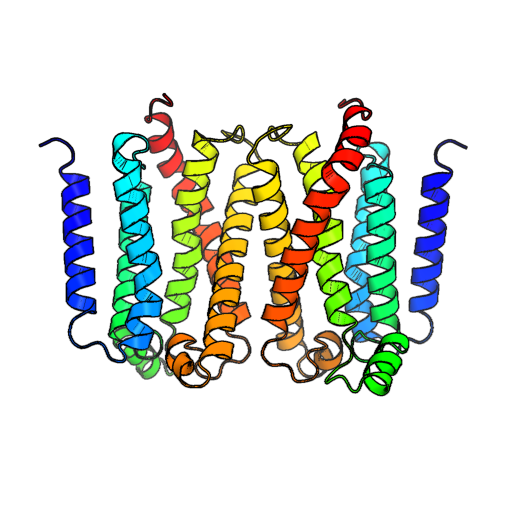 ALA A 1 103 ? 11.258 -10.734 -0.293 1 98.75 103 ALA A CA 1
ATOM 876 C C . ALA A 1 103 ? 10.906 -9.383 -0.91 1 98.75 103 ALA A C 1
ATOM 878 O O . ALA A 1 103 ? 11.711 -8.445 -0.859 1 98.75 103 ALA A O 1
ATOM 879 N N . GLN A 1 104 ? 9.727 -9.32 -1.491 1 98.62 104 GLN A N 1
ATOM 880 C CA . GLN A 1 104 ? 9.266 -8.094 -2.133 1 98.62 104 GLN A CA 1
ATOM 881 C C . GLN A 1 104 ? 9.117 -6.969 -1.118 1 98.62 104 GLN A C 1
ATOM 883 O O . GLN A 1 104 ? 9.156 -5.789 -1.481 1 98.62 104 GLN A O 1
ATOM 888 N N . GLY A 1 105 ? 8.906 -7.297 0.122 1 98.88 105 GLY A N 1
ATOM 889 C CA . GLY A 1 105 ? 8.953 -6.316 1.196 1 98.88 105 GLY A CA 1
ATOM 890 C C . GLY A 1 105 ? 10.336 -6.152 1.797 1 98.88 105 GLY A C 1
ATOM 891 O O . GLY A 1 105 ? 10.797 -5.027 2 1 98.88 105 GLY A O 1
ATOM 892 N N . PHE A 1 106 ? 11.047 -7.246 2.002 1 98.88 106 PHE A N 1
ATOM 893 C CA . PHE A 1 106 ? 12.305 -7.316 2.734 1 98.88 106 PHE A CA 1
ATOM 894 C C . PHE A 1 106 ? 13.391 -6.527 2.014 1 98.88 106 PHE A C 1
ATOM 896 O O . PHE A 1 106 ? 14.086 -5.719 2.629 1 98.88 106 PHE A O 1
ATOM 903 N N . ILE A 1 107 ? 13.531 -6.68 0.776 1 98.81 107 ILE A N 1
ATOM 904 C CA . ILE A 1 107 ? 14.656 -6.113 0.032 1 98.81 107 ILE A CA 1
ATOM 905 C C . ILE A 1 107 ? 14.383 -4.641 -0.264 1 98.81 107 ILE A C 1
ATOM 907 O O . ILE A 1 107 ? 15.195 -3.771 0.067 1 98.81 107 ILE A O 1
ATOM 911 N N . PRO A 1 108 ? 13.172 -4.297 -0.755 1 98.75 108 PRO A N 1
ATOM 912 C CA . PRO A 1 108 ? 12.914 -2.885 -1.041 1 98.75 108 PRO A CA 1
ATOM 913 C C . PRO A 1 108 ? 12.969 -2.01 0.21 1 98.75 108 PRO A C 1
ATOM 915 O O . PRO A 1 108 ? 13.234 -0.811 0.119 1 98.75 108 PRO A O 1
ATOM 918 N N . ALA A 1 109 ? 12.734 -2.605 1.33 1 98.88 109 ALA A N 1
ATOM 919 C CA . ALA A 1 109 ? 12.805 -1.819 2.559 1 98.88 109 ALA A CA 1
ATOM 920 C C . ALA A 1 109 ? 14.172 -1.162 2.715 1 98.88 109 ALA A C 1
ATOM 922 O O . ALA A 1 109 ? 14.266 0.023 3.043 1 98.88 109 ALA A O 1
ATOM 923 N N . ILE A 1 110 ? 15.211 -1.871 2.426 1 98.81 110 ILE A N 1
ATOM 924 C CA . ILE A 1 110 ? 16.578 -1.36 2.559 1 98.81 110 ILE A CA 1
ATOM 925 C C . ILE A 1 110 ? 16.875 -0.39 1.419 1 98.81 110 ILE A C 1
ATOM 927 O O . ILE A 1 110 ? 17.516 0.639 1.626 1 98.81 110 ILE A O 1
ATOM 931 N N . ILE A 1 111 ? 16.359 -0.69 0.256 1 98.56 111 ILE A N 1
ATOM 932 C CA . ILE A 1 111 ? 16.594 0.171 -0.898 1 98.56 111 ILE A CA 1
ATOM 933 C C . ILE A 1 111 ? 15.914 1.523 -0.676 1 98.56 111 ILE A C 1
ATOM 935 O O . ILE A 1 111 ? 16.547 2.572 -0.838 1 98.56 111 ILE A O 1
ATOM 939 N N . ILE A 1 112 ? 14.641 1.487 -0.277 1 98.56 112 ILE A N 1
ATOM 940 C CA . ILE A 1 112 ? 13.883 2.709 -0.048 1 98.56 112 ILE A CA 1
ATOM 941 C C . ILE A 1 112 ? 14.508 3.502 1.097 1 98.56 112 ILE A C 1
ATOM 943 O O . ILE A 1 112 ? 14.641 4.727 1.014 1 98.56 112 ILE A O 1
ATOM 947 N N . ARG A 1 113 ? 14.875 2.803 2.105 1 98.5 113 ARG A N 1
ATOM 948 C CA . ARG A 1 113 ? 15.539 3.455 3.23 1 98.5 113 ARG A CA 1
ATOM 949 C C . ARG A 1 113 ? 16.812 4.168 2.777 1 98.5 113 ARG A C 1
ATOM 951 O O . ARG A 1 113 ? 17.047 5.312 3.16 1 98.5 113 ARG A O 1
ATOM 958 N N . GLU A 1 114 ? 17.609 3.5 2.004 1 98.12 114 GLU A N 1
ATOM 959 C CA . GLU A 1 114 ? 18.859 4.066 1.515 1 98.12 114 GLU A CA 1
ATOM 960 C C . GLU A 1 114 ? 18.609 5.312 0.667 1 98.12 114 GLU A C 1
ATOM 962 O O . GLU A 1 114 ? 19.281 6.336 0.844 1 98.12 114 GLU A O 1
ATOM 967 N N . ILE A 1 115 ? 17.609 5.262 -0.176 1 97.75 115 ILE A N 1
ATOM 968 C CA . ILE A 1 115 ? 17.281 6.379 -1.05 1 97.75 115 ILE A CA 1
ATOM 969 C C . ILE A 1 115 ? 16.812 7.566 -0.214 1 97.75 115 ILE A C 1
ATOM 971 O O . ILE A 1 115 ? 17.281 8.688 -0.395 1 97.75 115 ILE A O 1
ATOM 975 N N . LEU A 1 116 ? 15.922 7.328 0.729 1 97.81 116 LEU A N 1
ATOM 976 C CA . LEU A 1 116 ? 15.383 8.398 1.555 1 97.81 116 LEU A CA 1
ATOM 977 C C . LEU A 1 116 ? 16.453 8.969 2.486 1 97.81 116 LEU A C 1
ATOM 979 O O . LEU A 1 116 ? 16.484 10.172 2.73 1 97.81 116 LEU A O 1
ATOM 983 N N . TRP A 1 117 ? 17.281 8.078 2.938 1 96.62 117 TRP A N 1
ATOM 984 C CA . TRP A 1 117 ? 18.375 8.484 3.812 1 96.62 117 TRP A CA 1
ATOM 985 C C . TRP A 1 117 ? 19.312 9.445 3.094 1 96.62 117 TRP A C 1
ATOM 987 O O . TRP A 1 117 ? 19.797 10.414 3.688 1 96.62 117 TRP A O 1
ATOM 997 N N . ARG A 1 118 ? 19.516 9.25 1.885 1 95.94 118 ARG A N 1
ATOM 998 C CA . ARG A 1 118 ? 20.547 9.969 1.151 1 95.94 118 ARG A CA 1
ATOM 999 C C . ARG A 1 118 ? 19.953 11.148 0.385 1 95.94 118 ARG A C 1
ATOM 1001 O O . ARG A 1 118 ? 20.672 12.102 0.064 1 95.94 118 ARG A O 1
ATOM 1008 N N . SER A 1 119 ? 18.703 11.078 0.103 1 96.12 119 SER A N 1
ATOM 1009 C CA . SER A 1 119 ? 18.188 12.055 -0.859 1 96.12 119 SER A CA 1
ATOM 1010 C C . SER A 1 119 ? 17.047 12.875 -0.261 1 96.12 119 SER A C 1
ATOM 1012 O O . SER A 1 119 ? 16.5 13.766 -0.921 1 96.12 119 SER A O 1
ATOM 1014 N N . SER A 1 120 ? 16.672 12.594 0.896 1 96.38 120 SER A N 1
ATOM 1015 C CA . SER A 1 120 ? 15.594 13.32 1.56 1 96.38 120 SER A CA 1
ATOM 1016 C C . SER A 1 120 ? 16.031 13.844 2.922 1 96.38 120 SER A C 1
ATOM 1018 O O . SER A 1 120 ? 17.109 13.484 3.41 1 96.38 120 SER A O 1
ATOM 1020 N N . PRO A 1 121 ? 15.273 14.742 3.535 1 97.19 121 PRO A N 1
ATOM 1021 C CA . PRO A 1 121 ? 15.648 15.266 4.852 1 97.19 121 PRO A CA 1
ATOM 1022 C C . PRO A 1 121 ? 15.344 14.289 5.98 1 97.19 121 PRO A C 1
ATOM 1024 O O . PRO A 1 121 ? 15.406 14.656 7.156 1 97.19 121 PRO A O 1
ATOM 1027 N N . LEU A 1 122 ? 15.102 13.07 5.621 1 96.94 122 LEU A N 1
ATOM 1028 C CA . LEU A 1 122 ? 14.562 12.141 6.609 1 96.94 122 LEU A CA 1
ATOM 1029 C C . LEU A 1 122 ? 15.68 11.422 7.352 1 96.94 122 LEU A C 1
ATOM 1031 O O . LEU A 1 122 ? 15.422 10.547 8.18 1 96.94 122 LEU A O 1
ATOM 1035 N N . LYS A 1 123 ? 16.875 11.852 7.039 1 94.06 123 LYS A N 1
ATOM 1036 C CA . LYS A 1 123 ? 17.984 11.234 7.758 1 94.06 123 LYS A CA 1
ATOM 1037 C C . LYS A 1 123 ? 17.797 11.344 9.266 1 94.06 123 LYS A C 1
ATOM 1039 O O . LYS A 1 123 ? 17.547 12.438 9.789 1 94.06 123 LYS A O 1
ATOM 1044 N N . HIS A 1 124 ? 17.688 10.234 10.039 1 91.31 124 HIS A N 1
ATOM 1045 C CA . HIS A 1 124 ? 17.562 10.125 11.484 1 91.31 124 HIS A CA 1
ATOM 1046 C C . HIS A 1 124 ? 16.172 10.539 11.961 1 91.31 124 HIS A C 1
ATOM 1048 O O . HIS A 1 124 ? 15.969 10.789 13.148 1 91.31 124 HIS A O 1
ATOM 1054 N N . SER A 1 125 ? 15.367 10.719 11.039 1 96.31 125 SER A N 1
ATOM 1055 C CA . SER A 1 125 ? 14 11.07 11.406 1 96.31 125 SER A CA 1
ATOM 1056 C C . SER A 1 125 ? 13.266 9.883 12.008 1 96.31 125 SER A C 1
ATOM 1058 O O . SER A 1 125 ? 13.406 8.75 11.531 1 96.31 125 SER A O 1
ATOM 1060 N N . ARG A 1 126 ? 12.422 10.133 12.969 1 96.69 126 ARG A N 1
ATOM 1061 C CA . ARG A 1 126 ? 11.594 9.094 13.578 1 96.69 126 ARG A CA 1
ATOM 1062 C C . ARG A 1 126 ? 10.547 8.578 12.602 1 96.69 126 ARG A C 1
ATOM 1064 O O . ARG A 1 126 ? 9.922 7.543 12.836 1 96.69 126 ARG A O 1
ATOM 1071 N N . TRP A 1 127 ? 10.312 9.305 11.5 1 97.94 127 TRP A N 1
ATOM 1072 C CA . TRP A 1 127 ? 9.289 8.945 10.516 1 97.94 127 TRP A CA 1
ATOM 1073 C C . TRP A 1 127 ? 9.836 7.93 9.516 1 97.94 127 TRP A C 1
ATOM 1075 O O . TRP A 1 127 ? 9.07 7.324 8.758 1 97.94 127 TRP A O 1
ATOM 1085 N N . MET A 1 128 ? 11.133 7.699 9.523 1 97.88 128 MET A N 1
ATOM 1086 C CA . MET A 1 128 ? 11.797 6.891 8.5 1 97.88 128 MET A CA 1
ATOM 1087 C C . MET A 1 128 ? 11.234 5.473 8.484 1 97.88 128 MET A C 1
ATOM 1089 O O . MET A 1 128 ? 10.789 4.988 7.441 1 97.88 128 MET A O 1
ATOM 1093 N N . PRO A 1 129 ? 11.141 4.777 9.656 1 98.25 129 PRO A N 1
ATOM 1094 C CA . PRO A 1 129 ? 10.633 3.406 9.602 1 98.25 129 PRO A CA 1
ATOM 1095 C C . PRO A 1 129 ? 9.203 3.328 9.07 1 98.25 129 PRO A C 1
ATOM 1097 O O . PRO A 1 129 ? 8.891 2.461 8.25 1 98.25 129 PRO A O 1
ATOM 1100 N N . PHE A 1 130 ? 8.406 4.188 9.531 1 98.56 130 PHE A N 1
ATOM 1101 C CA . PHE A 1 130 ? 7.012 4.203 9.102 1 98.56 130 PHE A CA 1
ATOM 1102 C C . PHE A 1 130 ? 6.906 4.438 7.602 1 98.56 130 PHE A C 1
ATOM 1104 O O . PHE A 1 130 ? 6.172 3.73 6.906 1 98.56 130 PHE A O 1
ATOM 1111 N N . LEU A 1 131 ? 7.605 5.422 7.082 1 98.81 131 LEU A N 1
ATOM 1112 C CA . LEU A 1 131 ? 7.516 5.797 5.676 1 98.81 131 LEU A CA 1
ATOM 1113 C C . LEU A 1 131 ? 8.125 4.719 4.785 1 98.81 131 LEU A C 1
ATOM 1115 O O . LEU A 1 131 ? 7.617 4.445 3.697 1 98.81 131 LEU A O 1
ATOM 1119 N N . VAL A 1 132 ? 9.188 4.074 5.223 1 98.81 132 VAL A N 1
ATOM 1120 C CA . VAL A 1 132 ? 9.812 2.996 4.469 1 98.81 132 VAL A CA 1
ATOM 1121 C C . VAL A 1 132 ? 8.859 1.808 4.371 1 98.81 132 VAL A C 1
ATOM 1123 O O . VAL A 1 132 ? 8.602 1.299 3.277 1 98.81 132 VAL A O 1
ATOM 1126 N N . ILE A 1 133 ? 8.297 1.429 5.469 1 98.88 133 ILE A N 1
ATOM 1127 C CA . ILE A 1 133 ? 7.422 0.261 5.508 1 98.88 133 ILE A CA 1
ATOM 1128 C C . ILE A 1 133 ? 6.145 0.545 4.719 1 98.88 133 ILE A C 1
ATOM 1130 O O . ILE A 1 133 ? 5.672 -0.305 3.961 1 98.88 133 ILE A O 1
ATOM 1134 N N . SER A 1 134 ? 5.613 1.724 4.887 1 98.81 134 SER A N 1
ATOM 1135 C CA . SER A 1 134 ? 4.434 2.115 4.117 1 98.81 134 SER A CA 1
ATOM 1136 C C . SER A 1 134 ? 4.715 2.088 2.621 1 98.81 134 SER A C 1
ATOM 1138 O O . SER A 1 134 ? 3.881 1.63 1.836 1 98.81 134 SER A O 1
ATOM 1140 N N . THR A 1 135 ? 5.859 2.58 2.242 1 98.88 135 THR A N 1
ATOM 1141 C CA . THR A 1 135 ? 6.227 2.596 0.831 1 98.88 135 THR A CA 1
ATOM 1142 C C . THR A 1 135 ? 6.363 1.175 0.291 1 98.88 135 THR A C 1
ATOM 1144 O O . THR A 1 135 ? 5.926 0.884 -0.825 1 98.88 135 THR A O 1
ATOM 1147 N N . CYS A 1 136 ? 6.902 0.285 1.081 1 98.88 136 CYS A N 1
ATOM 1148 C CA . CYS A 1 136 ? 7.043 -1.104 0.658 1 98.88 136 CYS A CA 1
ATOM 1149 C C . CYS A 1 136 ? 5.68 -1.756 0.468 1 98.88 136 CYS A C 1
ATOM 1151 O O . CYS A 1 136 ? 5.469 -2.492 -0.498 1 98.88 136 CYS A O 1
ATOM 1153 N N . LEU A 1 137 ? 4.793 -1.492 1.39 1 98.94 137 LEU A N 1
ATOM 1154 C CA . LEU A 1 137 ? 3.445 -2.031 1.242 1 98.94 137 LEU A CA 1
ATOM 1155 C C . LEU A 1 137 ? 2.754 -1.439 0.018 1 98.94 137 LEU A C 1
ATOM 1157 O O . LEU A 1 137 ? 2.041 -2.145 -0.699 1 98.94 137 LEU A O 1
ATOM 1161 N N . ALA A 1 138 ? 2.979 -0.166 -0.233 1 98.88 138 ALA A N 1
ATOM 1162 C CA . ALA A 1 138 ? 2.436 0.481 -1.425 1 98.88 138 ALA A CA 1
ATOM 1163 C C . ALA A 1 138 ? 2.988 -0.156 -2.695 1 98.88 138 ALA A C 1
ATOM 1165 O O . ALA A 1 138 ? 2.252 -0.369 -3.662 1 98.88 138 ALA A O 1
ATOM 1166 N N . ILE A 1 139 ? 4.25 -0.466 -2.67 1 98.69 139 ILE A N 1
ATOM 1167 C CA . ILE A 1 139 ? 4.871 -1.121 -3.816 1 98.69 139 ILE A CA 1
ATOM 1168 C C . ILE A 1 139 ? 4.227 -2.486 -4.043 1 98.69 139 ILE A C 1
ATOM 1170 O O . ILE A 1 139 ? 3.947 -2.865 -5.184 1 98.69 139 ILE A O 1
ATOM 1174 N N . SER A 1 140 ? 4.023 -3.17 -2.959 1 98.75 140 SER A N 1
ATOM 1175 C CA . SER A 1 140 ? 3.346 -4.457 -3.074 1 98.75 140 SER A CA 1
ATOM 1176 C C . SER A 1 140 ? 1.944 -4.293 -3.654 1 98.75 140 SER A C 1
ATOM 1178 O O . SER A 1 140 ? 1.523 -5.082 -4.504 1 98.75 140 SER A O 1
ATOM 1180 N N . ALA A 1 141 ? 1.239 -3.311 -3.207 1 98.75 141 ALA A N 1
ATOM 1181 C CA . ALA A 1 141 ? -0.094 -3.025 -3.73 1 98.75 141 ALA A CA 1
ATOM 1182 C C . ALA A 1 141 ? -0.038 -2.697 -5.219 1 98.75 141 ALA A C 1
ATOM 1184 O O . ALA A 1 141 ? -0.883 -3.152 -5.996 1 98.75 141 ALA A O 1
ATOM 1185 N N . VAL A 1 142 ? 0.906 -1.914 -5.617 1 98.62 142 VAL A N 1
ATOM 1186 C CA . VAL A 1 142 ? 1.062 -1.582 -7.031 1 98.62 142 VAL A CA 1
ATOM 1187 C C . VAL A 1 142 ? 1.329 -2.852 -7.832 1 98.62 142 VAL A C 1
ATOM 1189 O O . VAL A 1 142 ? 0.806 -3.018 -8.938 1 98.62 142 VAL A O 1
ATOM 1192 N N . TYR A 1 143 ? 2.102 -3.693 -7.285 1 97.88 143 TYR A N 1
ATOM 1193 C CA . TYR A 1 143 ? 2.359 -4.953 -7.977 1 97.88 143 TYR A CA 1
ATOM 1194 C C . TYR A 1 143 ? 1.07 -5.738 -8.18 1 97.88 143 TYR A C 1
ATOM 1196 O O . TYR A 1 143 ? 0.856 -6.328 -9.242 1 97.88 143 TYR A O 1
ATOM 1204 N N . GLU A 1 144 ? 0.271 -5.758 -7.195 1 97.94 144 GLU A N 1
ATOM 1205 C CA . GLU A 1 144 ? -1.023 -6.418 -7.332 1 97.94 144 GLU A CA 1
ATOM 1206 C C . GLU A 1 144 ? -1.864 -5.762 -8.422 1 97.94 144 GLU A C 1
ATOM 1208 O O . GLU A 1 144 ? -2.594 -6.445 -9.141 1 97.94 144 GLU A O 1
ATOM 1213 N N . LEU A 1 145 ? -1.817 -4.445 -8.516 1 98.25 145 LEU A N 1
ATOM 1214 C CA . LEU A 1 145 ? -2.539 -3.73 -9.562 1 98.25 145 LEU A CA 1
ATOM 1215 C C . LEU A 1 145 ? -2 -4.098 -10.938 1 98.25 145 LEU A C 1
ATOM 1217 O O . LEU A 1 145 ? -2.766 -4.203 -11.898 1 98.25 145 LEU A O 1
ATOM 1221 N N . VAL A 1 146 ? -0.708 -4.281 -11.016 1 97.25 146 VAL A N 1
ATOM 1222 C CA . VAL A 1 146 ? -0.102 -4.703 -12.273 1 97.25 146 VAL A CA 1
ATOM 1223 C C . VAL A 1 146 ? -0.583 -6.109 -12.633 1 97.25 146 VAL A C 1
ATOM 1225 O O . VAL A 1 146 ? -0.958 -6.367 -13.781 1 97.25 146 VAL A O 1
ATOM 1228 N N . GLU A 1 147 ? -0.564 -6.973 -11.672 1 96.19 147 GLU A N 1
ATOM 1229 C CA . GLU A 1 147 ? -1.078 -8.32 -11.906 1 96.19 147 GLU A CA 1
ATOM 1230 C C . GLU A 1 147 ? -2.533 -8.281 -12.359 1 96.19 147 GLU A C 1
ATOM 1232 O O . GLU A 1 147 ? -2.922 -9.023 -13.266 1 96.19 147 GLU A O 1
ATOM 1237 N N . PHE A 1 148 ? -3.273 -7.434 -11.742 1 95.88 148 PHE A N 1
ATOM 1238 C CA . PHE A 1 148 ? -4.668 -7.219 -12.102 1 95.88 148 PHE A CA 1
ATOM 1239 C C . PHE A 1 148 ? -4.785 -6.77 -13.555 1 95.88 148 PHE A C 1
ATOM 1241 O O . PHE A 1 148 ? -5.578 -7.324 -14.32 1 95.88 148 PHE A O 1
ATOM 1248 N N . ALA A 1 149 ? -4.02 -5.824 -13.969 1 96.5 149 ALA A N 1
ATOM 1249 C CA . ALA A 1 149 ? -4.035 -5.309 -15.336 1 96.5 149 ALA A CA 1
ATOM 1250 C C . ALA A 1 149 ? -3.668 -6.398 -16.328 1 96.5 149 ALA A C 1
ATOM 1252 O O . ALA A 1 149 ? -4.324 -6.551 -17.375 1 96.5 149 ALA A O 1
ATOM 1253 N N . VAL A 1 150 ? -2.662 -7.18 -15.969 1 95.38 150 VAL A N 1
ATOM 1254 C CA . VAL A 1 150 ? -2.217 -8.258 -16.844 1 95.38 150 VAL A CA 1
ATOM 1255 C C . VAL A 1 150 ? -3.318 -9.305 -16.969 1 95.38 150 VAL A C 1
ATOM 1257 O O . VAL A 1 150 ? -3.578 -9.812 -18.062 1 95.38 150 VAL A O 1
ATOM 1260 N N . ALA A 1 151 ? -3.953 -9.594 -15.891 1 94.19 151 ALA A N 1
ATOM 1261 C CA . ALA A 1 151 ? -5.02 -10.594 -15.883 1 94.19 151 ALA A CA 1
ATOM 1262 C C . ALA A 1 151 ? -6.191 -10.148 -16.75 1 94.19 151 ALA A C 1
ATOM 1264 O O . ALA A 1 151 ? -6.723 -10.93 -17.547 1 94.19 151 ALA A O 1
ATOM 1265 N N . ILE A 1 152 ? -6.578 -8.891 -16.625 1 94.06 152 ILE A N 1
ATOM 1266 C CA . ILE A 1 152 ? -7.719 -8.375 -17.375 1 94.06 152 ILE A CA 1
ATOM 1267 C C . ILE A 1 152 ? -7.383 -8.32 -18.859 1 94.06 152 ILE A C 1
ATOM 1269 O O . ILE A 1 152 ? -8.234 -8.602 -19.719 1 94.06 152 ILE A O 1
ATOM 1273 N N . MET A 1 153 ? -6.164 -8.07 -19.172 1 94.5 153 MET A N 1
ATOM 1274 C CA . MET A 1 153 ? -5.754 -7.867 -20.562 1 94.5 153 MET A CA 1
ATOM 1275 C C . MET A 1 153 ? -5.516 -9.203 -21.25 1 94.5 153 MET A C 1
ATOM 1277 O O . MET A 1 153 ? -5.688 -9.312 -22.469 1 94.5 153 MET A O 1
ATOM 1281 N N . THR A 1 154 ? -5.18 -10.258 -20.5 1 92.38 154 THR A N 1
ATOM 1282 C CA . THR A 1 154 ? -4.719 -11.477 -21.156 1 92.38 154 THR A CA 1
ATOM 1283 C C . THR A 1 154 ? -5.594 -12.664 -20.766 1 92.38 154 THR A C 1
ATOM 1285 O O . THR A 1 154 ? -5.5 -13.734 -21.375 1 92.38 154 THR A O 1
ATOM 1288 N N . GLY A 1 155 ? -6.391 -12.461 -19.766 1 89.31 155 GLY A N 1
ATOM 1289 C CA . GLY A 1 155 ? -7.285 -13.531 -19.359 1 89.31 155 GLY A CA 1
ATOM 1290 C C . GLY A 1 155 ? -6.555 -14.758 -18.844 1 89.31 155 GLY A C 1
ATOM 1291 O O . GLY A 1 155 ? -5.715 -14.656 -17.953 1 89.31 155 GLY A O 1
ATOM 1292 N N . GLU A 1 156 ? -6.746 -15.797 -19.469 1 82.75 156 GLU A N 1
ATOM 1293 C CA . GLU A 1 156 ? -6.238 -17.094 -19.016 1 82.75 156 GLU A CA 1
ATOM 1294 C C . GLU A 1 156 ? -4.719 -17.156 -19.141 1 82.75 156 GLU A C 1
ATOM 1296 O O . GLU A 1 156 ? -4.062 -17.891 -18.406 1 82.75 156 GLU A O 1
ATOM 1301 N N . ALA A 1 157 ? -4.195 -16.359 -19.953 1 83.56 157 ALA A N 1
ATOM 1302 C CA . ALA A 1 157 ? -2.75 -16.391 -20.156 1 83.56 157 ALA A CA 1
ATOM 1303 C C . ALA A 1 157 ? -2.008 -15.961 -18.891 1 83.56 157 ALA A C 1
ATOM 1305 O O . ALA A 1 157 ? -0.823 -16.266 -18.734 1 83.56 157 ALA A O 1
ATOM 1306 N N . ALA A 1 158 ? -2.764 -15.391 -18 1 86.12 158 ALA A N 1
ATOM 1307 C CA . ALA A 1 158 ? -2.111 -14.844 -16.812 1 86.12 158 ALA A CA 1
ATOM 1308 C C . ALA A 1 158 ? -2.234 -15.797 -15.625 1 86.12 158 ALA A C 1
ATOM 1310 O O . ALA A 1 158 ? -1.728 -15.516 -14.531 1 86.12 158 ALA A O 1
ATOM 1311 N N . GLU A 1 159 ? -2.873 -16.844 -15.82 1 87.12 159 GLU A N 1
ATOM 1312 C CA . GLU A 1 159 ? -3.174 -17.719 -14.688 1 87.12 159 GLU A CA 1
ATOM 1313 C C . GLU A 1 159 ? -1.897 -18.156 -13.977 1 87.12 159 GLU A C 1
ATOM 1315 O O . GLU A 1 159 ? -1.805 -18.062 -12.75 1 87.12 159 GLU A O 1
ATOM 1320 N N . ALA A 1 160 ? -0.966 -18.625 -14.742 1 86.12 160 ALA A N 1
ATOM 1321 C CA . ALA A 1 160 ? 0.3 -19.062 -14.164 1 86.12 160 ALA A CA 1
ATOM 1322 C C . ALA A 1 160 ? 1.045 -17.906 -13.523 1 86.12 160 ALA A C 1
ATOM 1324 O O . ALA A 1 160 ? 1.702 -18.062 -12.492 1 86.12 160 ALA A O 1
ATOM 1325 N N . PHE A 1 161 ? 0.903 -16.828 -14.07 1 89.31 161 PHE A N 1
ATOM 1326 C CA . PHE A 1 161 ? 1.554 -15.625 -13.57 1 89.31 161 PHE A CA 1
ATOM 1327 C C . PHE A 1 161 ? 0.94 -15.195 -12.242 1 89.31 161 PHE A C 1
ATOM 1329 O O . PHE A 1 161 ? 1.656 -14.781 -11.328 1 89.31 161 PHE A O 1
ATOM 1336 N N . LEU A 1 162 ? -0.333 -15.273 -12.109 1 89.56 162 LEU A N 1
ATOM 1337 C CA . LEU A 1 162 ? -0.999 -14.883 -10.875 1 89.56 162 LEU A CA 1
ATOM 1338 C C . LEU A 1 162 ? -0.617 -15.812 -9.727 1 89.56 162 LEU A C 1
ATOM 1340 O O . LEU A 1 162 ? -0.49 -15.383 -8.586 1 89.56 162 LEU A O 1
ATOM 1344 N N . GLY A 1 163 ? -0.454 -17.141 -10.039 1 88.06 163 GLY A N 1
ATOM 1345 C CA . GLY A 1 163 ? -0.004 -18.109 -9.047 1 88.06 163 GLY A CA 1
ATOM 1346 C C . GLY A 1 163 ? -0.948 -18.234 -7.863 1 88.06 163 GLY A C 1
ATOM 1347 O O . GLY A 1 163 ? -0.512 -18.484 -6.738 1 88.06 163 GLY A O 1
ATOM 1348 N N . THR A 1 164 ? -2.234 -17.984 -8 1 90.62 164 THR A N 1
ATOM 1349 C CA . THR A 1 164 ? -3.176 -17.922 -6.887 1 90.62 164 THR A CA 1
ATOM 1350 C C . THR A 1 164 ? -3.41 -19.312 -6.293 1 90.62 164 THR A C 1
ATOM 1352 O O . THR A 1 164 ? -3.766 -19.438 -5.121 1 90.62 164 THR A O 1
ATOM 1355 N N . GLN A 1 165 ? -3.201 -20.344 -7.16 1 92.5 165 GLN A N 1
ATOM 1356 C CA . GLN A 1 165 ? -3.465 -21.719 -6.734 1 92.5 165 GLN A CA 1
ATOM 1357 C C . GLN A 1 165 ? -4.824 -21.828 -6.047 1 92.5 165 GLN A C 1
ATOM 1359 O O . GLN A 1 165 ? -4.945 -22.453 -4.992 1 92.5 165 GLN A O 1
ATOM 1364 N N . ARG A 1 166 ? -5.812 -21.031 -6.543 1 89.38 166 ARG A N 1
ATOM 1365 C CA . ARG A 1 166 ? -7.223 -21.062 -6.172 1 89.38 166 ARG A CA 1
ATOM 1366 C C . ARG A 1 166 ? -7.445 -20.406 -4.812 1 89.38 166 ARG A C 1
ATOM 1368 O O . ARG A 1 166 ? -8.508 -20.562 -4.211 1 89.38 166 ARG A O 1
ATOM 1375 N N . ASP A 1 167 ? -6.473 -19.75 -4.367 1 93.19 167 ASP A N 1
ATOM 1376 C CA . ASP A 1 167 ? -6.645 -18.984 -3.135 1 93.19 167 ASP A CA 1
ATOM 1377 C C . ASP A 1 167 ? -7.293 -17.641 -3.416 1 93.19 167 ASP A C 1
ATOM 1379 O O . ASP A 1 167 ? -6.668 -16.75 -4.012 1 93.19 167 ASP A O 1
ATOM 1383 N N . VAL A 1 168 ? -8.492 -17.453 -2.963 1 90.69 168 VAL A N 1
ATOM 1384 C CA . VAL A 1 168 ? -9.242 -16.234 -3.25 1 90.69 168 VAL A CA 1
ATOM 1385 C C . VAL A 1 168 ? -8.656 -15.062 -2.465 1 90.69 168 VAL A C 1
ATOM 1387 O O . VAL A 1 168 ? -8.93 -13.898 -2.766 1 90.69 168 VAL A O 1
ATOM 1390 N N . TRP A 1 169 ? -7.781 -15.328 -1.486 1 94.12 169 TRP A N 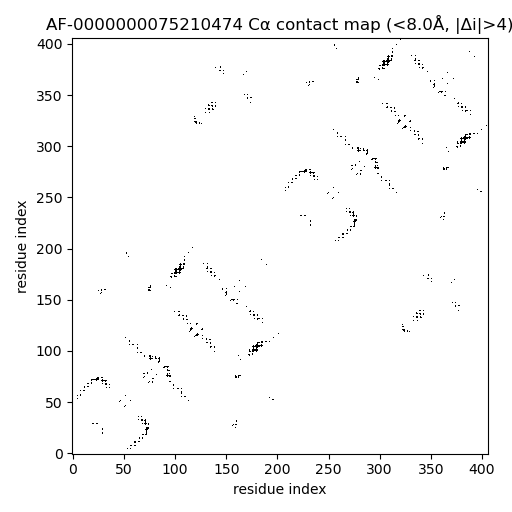1
ATOM 1391 C CA . TRP A 1 169 ? -7.195 -14.297 -0.639 1 94.12 169 TRP A CA 1
ATOM 1392 C C . TRP A 1 169 ? -5.715 -14.102 -0.96 1 94.12 169 TRP A C 1
ATOM 1394 O O . TRP A 1 169 ? -4.957 -13.594 -0.133 1 94.12 169 TRP A O 1
ATOM 1404 N N . ASP A 1 170 ? -5.324 -14.547 -2.061 1 95.81 170 ASP A N 1
ATOM 1405 C CA . ASP A 1 170 ? -3.916 -14.531 -2.451 1 95.81 170 ASP A CA 1
ATOM 1406 C C . ASP A 1 170 ? -3.346 -13.117 -2.395 1 95.81 170 ASP A C 1
ATOM 1408 O O . ASP A 1 170 ? -2.252 -12.906 -1.866 1 95.81 170 ASP A O 1
ATOM 1412 N N . THR A 1 171 ? -4.098 -12.125 -2.881 1 97 171 THR A N 1
ATOM 1413 C CA . THR A 1 171 ? -3.658 -10.734 -2.906 1 97 171 THR A CA 1
ATOM 1414 C C . THR A 1 171 ? -3.373 -10.227 -1.494 1 97 171 THR A C 1
ATOM 1416 O O . THR A 1 171 ? -2.338 -9.609 -1.248 1 97 171 THR A O 1
ATOM 1419 N N . GLN A 1 172 ? -4.258 -10.539 -0.605 1 97.88 172 GLN A N 1
ATOM 1420 C CA . GLN A 1 172 ? -4.102 -10.109 0.779 1 97.88 172 GLN A CA 1
ATOM 1421 C C . GLN A 1 172 ? -2.895 -10.773 1.432 1 97.88 172 GLN A C 1
ATOM 1423 O O . GLN A 1 172 ? -2.115 -10.109 2.125 1 97.88 172 GLN A O 1
ATOM 1428 N N . TRP A 1 173 ? -2.729 -12.031 1.163 1 97.69 173 TRP A N 1
ATOM 1429 C CA . TRP A 1 173 ? -1.57 -12.734 1.702 1 97.69 173 TRP A CA 1
ATOM 1430 C C . TRP A 1 173 ? -0.272 -12.148 1.156 1 97.69 173 TRP A C 1
ATOM 1432 O O . TRP A 1 173 ? 0.697 -11.977 1.898 1 97.69 173 TRP A O 1
ATOM 1442 N N . ASP A 1 174 ? -0.261 -11.883 -0.119 1 98.19 174 ASP A N 1
ATOM 1443 C CA . ASP A 1 174 ? 0.915 -11.297 -0.755 1 98.19 174 ASP A CA 1
ATOM 1444 C C . ASP A 1 174 ? 1.309 -9.984 -0.08 1 98.19 174 ASP A C 1
ATOM 1446 O O . ASP A 1 174 ? 2.473 -9.789 0.28 1 98.19 174 ASP A O 1
ATOM 1450 N N . MET A 1 175 ? 0.326 -9.156 0.132 1 98.81 175 MET A N 1
ATOM 1451 C CA . MET A 1 175 ? 0.595 -7.852 0.734 1 98.81 175 MET A CA 1
ATOM 1452 C C . MET A 1 175 ? 1.011 -8 2.193 1 98.81 175 MET A C 1
ATOM 1454 O O . MET A 1 175 ? 1.871 -7.262 2.678 1 98.81 175 MET A O 1
ATOM 1458 N N . LEU A 1 176 ? 0.393 -8.977 2.863 1 98.81 176 LEU A N 1
ATOM 1459 C CA . LEU A 1 176 ? 0.749 -9.219 4.258 1 98.81 176 LEU A CA 1
ATOM 1460 C C . LEU A 1 176 ? 2.203 -9.664 4.379 1 98.81 176 LEU A C 1
ATOM 1462 O O . LEU A 1 176 ? 2.936 -9.172 5.242 1 98.81 176 LEU A O 1
ATOM 1466 N N . LEU A 1 177 ? 2.58 -10.57 3.58 1 98.81 177 LEU A N 1
ATOM 1467 C CA . LEU A 1 177 ? 3.953 -11.062 3.615 1 98.81 177 LEU A CA 1
ATOM 1468 C C . LEU A 1 177 ? 4.938 -9.953 3.258 1 98.81 177 LEU A C 1
ATOM 1470 O O . LEU A 1 177 ? 6.023 -9.875 3.832 1 98.81 177 LEU A O 1
ATOM 1474 N N . ALA A 1 178 ? 4.555 -9.117 2.289 1 98.88 178 ALA A N 1
ATOM 1475 C CA . ALA A 1 178 ? 5.398 -7.977 1.962 1 98.88 178 ALA A CA 1
ATOM 1476 C C . ALA A 1 178 ? 5.539 -7.039 3.158 1 98.88 178 ALA A C 1
ATOM 1478 O O . ALA A 1 178 ? 6.633 -6.543 3.443 1 98.88 178 ALA A O 1
ATOM 1479 N N . LEU A 1 179 ? 4.453 -6.801 3.848 1 98.88 179 LEU A N 1
ATOM 1480 C CA . LEU A 1 179 ? 4.469 -5.957 5.039 1 98.88 179 LEU A CA 1
ATOM 1481 C C . LEU A 1 179 ? 5.383 -6.543 6.109 1 98.88 179 LEU A C 1
ATOM 1483 O O . LEU A 1 179 ? 6.195 -5.828 6.699 1 98.88 179 LEU A O 1
ATOM 1487 N N . ILE A 1 180 ? 5.25 -7.797 6.344 1 98.88 180 ILE A N 1
ATOM 1488 C CA . ILE A 1 180 ? 6.078 -8.484 7.328 1 98.88 180 ILE A CA 1
ATOM 1489 C C . ILE A 1 180 ? 7.543 -8.43 6.898 1 98.88 180 ILE A C 1
ATOM 1491 O O . ILE A 1 180 ? 8.422 -8.117 7.703 1 98.88 180 ILE A O 1
ATOM 1495 N N . GLY A 1 181 ? 7.766 -8.727 5.629 1 98.88 181 GLY A N 1
ATOM 1496 C CA . GLY A 1 181 ? 9.125 -8.656 5.109 1 98.88 181 GLY A CA 1
ATOM 1497 C C . GLY A 1 181 ? 9.773 -7.309 5.324 1 98.88 181 GLY A C 1
ATOM 1498 O O . GLY A 1 181 ? 10.914 -7.23 5.797 1 98.88 181 GLY A O 1
ATOM 1499 N N . ALA A 1 182 ? 9.055 -6.281 4.988 1 98.94 182 ALA A N 1
ATOM 1500 C CA . ALA A 1 182 ? 9.586 -4.93 5.148 1 98.94 182 ALA A CA 1
ATOM 1501 C C . ALA A 1 182 ? 9.891 -4.633 6.613 1 98.94 182 ALA A C 1
ATOM 1503 O O . ALA A 1 182 ? 10.945 -4.074 6.93 1 98.94 182 ALA A O 1
ATOM 1504 N N . SER A 1 183 ? 8.992 -5.016 7.496 1 98.88 183 SER A N 1
ATOM 1505 C CA . SER A 1 183 ? 9.156 -4.77 8.922 1 98.88 183 SER A CA 1
ATOM 1506 C C . SER A 1 183 ? 10.352 -5.535 9.484 1 98.88 183 SER A C 1
ATOM 1508 O O . SER A 1 183 ? 11.172 -4.973 10.219 1 98.88 183 SER A O 1
ATOM 1510 N N . VAL A 1 184 ? 10.477 -6.77 9.117 1 98.81 184 VAL A N 1
ATOM 1511 C CA . VAL A 1 184 ? 11.562 -7.621 9.586 1 98.81 184 VAL A CA 1
ATOM 1512 C C . VAL A 1 184 ? 12.898 -7.082 9.07 1 98.81 184 VAL A C 1
ATOM 1514 O O . VAL A 1 184 ? 13.875 -7 9.828 1 98.81 184 VAL A O 1
ATOM 1517 N N . SER A 1 185 ? 12.906 -6.746 7.824 1 98.69 185 SER A N 1
ATOM 1518 C CA . SER A 1 185 ? 14.125 -6.211 7.219 1 98.69 185 SER A CA 1
ATOM 1519 C C . SER A 1 185 ? 14.586 -4.949 7.938 1 98.69 185 SER A C 1
ATOM 1521 O O . SER A 1 185 ? 15.758 -4.836 8.305 1 98.69 185 SER A O 1
ATOM 1523 N N . TYR A 1 186 ? 13.656 -4.055 8.117 1 97.94 186 TYR A N 1
ATOM 1524 C CA . TYR A 1 186 ? 14.008 -2.791 8.758 1 97.94 186 TYR A CA 1
ATOM 1525 C C . TYR A 1 186 ? 14.539 -3.027 10.164 1 97.94 186 TYR A C 1
ATOM 1527 O O . TYR A 1 186 ? 15.562 -2.457 10.555 1 97.94 186 TYR A O 1
ATOM 1535 N N . LEU A 1 187 ? 13.883 -3.893 10.906 1 97.12 187 LEU A N 1
ATOM 1536 C CA . LEU A 1 187 ? 14.234 -4.145 12.297 1 97.12 187 LEU A CA 1
ATOM 1537 C C . LEU A 1 187 ? 15.578 -4.871 12.391 1 97.12 187 LEU A C 1
ATOM 1539 O O . LEU A 1 187 ? 16.406 -4.531 13.234 1 97.12 187 LEU A O 1
ATOM 1543 N N . LEU A 1 188 ? 15.852 -5.754 11.516 1 98.25 188 LEU A N 1
ATOM 1544 C CA . LEU A 1 188 ? 17.016 -6.625 11.617 1 98.25 188 LEU A CA 1
ATOM 1545 C C . LEU A 1 188 ? 18.25 -5.957 11.016 1 98.25 188 LEU A C 1
ATOM 1547 O O . LEU A 1 188 ? 19.359 -6.168 11.484 1 98.25 188 LEU A O 1
ATOM 1551 N N . LEU A 1 189 ? 18.047 -5.137 9.984 1 98.44 189 LEU A N 1
ATOM 1552 C CA . LEU A 1 189 ? 19.219 -4.75 9.188 1 98.44 189 LEU A CA 1
ATOM 1553 C C . LEU A 1 189 ? 19.531 -3.271 9.383 1 98.44 189 LEU A C 1
ATOM 1555 O O . LEU A 1 189 ? 20.531 -2.777 8.867 1 98.44 189 LEU A O 1
ATOM 1559 N N . GLN A 1 190 ? 18.656 -2.549 10.062 1 96.56 190 GLN A N 1
ATOM 1560 C CA . GLN A 1 190 ? 18.812 -1.104 10.172 1 96.56 190 GLN A CA 1
ATOM 1561 C C . GLN A 1 190 ? 20.203 -0.741 10.695 1 96.56 190 GLN A C 1
ATOM 1563 O O . GLN A 1 190 ? 20.828 0.194 10.203 1 96.56 190 GLN A O 1
ATOM 1568 N N . ARG A 1 191 ? 20.766 -1.448 11.688 1 96 191 ARG A N 1
ATOM 1569 C CA . ARG A 1 191 ? 22.062 -1.118 12.281 1 96 191 ARG A CA 1
ATOM 1570 C C . ARG A 1 191 ? 23.203 -1.373 11.297 1 96 191 ARG A C 1
ATOM 1572 O O . ARG A 1 191 ? 24.078 -0.532 11.133 1 96 191 ARG A O 1
ATOM 1579 N N . LEU A 1 192 ? 23.125 -2.521 10.719 1 97.38 192 LEU A N 1
ATOM 1580 C CA . LEU A 1 192 ? 24.125 -2.842 9.711 1 97.38 192 LEU A CA 1
ATOM 1581 C C . LEU A 1 192 ? 24.109 -1.822 8.578 1 97.38 192 LEU A C 1
ATOM 1583 O O . LEU A 1 192 ? 25.156 -1.392 8.102 1 97.38 192 LEU A O 1
ATOM 1587 N N . HIS A 1 193 ? 22.906 -1.521 8.156 1 97.75 193 HIS A N 1
ATOM 1588 C CA . HIS A 1 193 ? 22.734 -0.558 7.074 1 97.75 193 HIS A CA 1
ATOM 1589 C C . HIS A 1 193 ? 23.234 0.822 7.48 1 97.75 193 HIS A C 1
ATOM 1591 O O . HIS A 1 193 ? 23.875 1.508 6.684 1 97.75 193 HIS A O 1
ATOM 1597 N N . ASP A 1 194 ? 23 1.253 8.742 1 96 194 ASP A N 1
ATOM 1598 C CA . ASP A 1 194 ? 23.516 2.521 9.25 1 96 194 ASP A CA 1
ATOM 1599 C C . ASP A 1 194 ? 25.031 2.592 9.133 1 96 194 ASP A C 1
ATOM 1601 O O . ASP A 1 194 ? 25.578 3.605 8.688 1 96 194 ASP A O 1
ATOM 1605 N N . ASN A 1 195 ? 25.641 1.571 9.484 1 96.19 195 ASN A N 1
ATOM 1606 C CA . ASN A 1 195 ? 27.094 1.521 9.445 1 96.19 195 ASN A CA 1
ATOM 1607 C C . ASN A 1 195 ? 27.625 1.736 8.031 1 96.19 195 ASN A C 1
ATOM 1609 O O . ASN A 1 195 ? 28.656 2.389 7.84 1 96.19 195 ASN A O 1
ATOM 1613 N N . GLN A 1 196 ? 26.969 1.23 7.066 1 96.31 196 GLN A N 1
ATOM 1614 C CA . GLN A 1 196 ? 27.406 1.388 5.684 1 96.31 196 GLN A CA 1
ATOM 1615 C C . GLN A 1 196 ? 27.078 2.783 5.16 1 96.31 196 GLN A C 1
ATOM 1617 O O . GLN A 1 196 ? 27.875 3.383 4.438 1 96.31 196 GLN A O 1
ATOM 1622 N N . LEU A 1 197 ? 25.906 3.242 5.594 1 95.31 197 LEU A N 1
ATOM 1623 C CA . LEU A 1 197 ? 25.453 4.535 5.098 1 95.31 197 LEU A CA 1
ATOM 1624 C C . LEU A 1 197 ? 26.312 5.668 5.648 1 95.31 197 LEU A C 1
ATOM 1626 O O . LEU A 1 197 ? 26.562 6.652 4.953 1 95.31 197 LEU A O 1
ATOM 1630 N N . GLU A 1 198 ? 26.734 5.539 6.836 1 92.94 198 GLU A N 1
ATOM 1631 C CA . GLU A 1 198 ? 27.547 6.578 7.473 1 92.94 198 GLU A CA 1
ATOM 1632 C C . GLU A 1 198 ? 28.906 6.695 6.812 1 92.94 198 GLU A C 1
ATOM 1634 O O . GLU A 1 198 ? 29.562 7.742 6.891 1 92.94 198 GLU A O 1
ATOM 1639 N N . LYS A 1 199 ? 29.312 5.695 6.156 1 90.44 199 LYS A N 1
ATOM 1640 C CA . LYS A 1 199 ? 30.609 5.684 5.488 1 90.44 199 LYS A CA 1
ATOM 1641 C C . LYS A 1 199 ? 30.516 6.316 4.105 1 90.44 199 LYS A C 1
ATOM 1643 O O . LYS A 1 199 ? 31.547 6.633 3.496 1 90.44 199 LYS A O 1
ATOM 1648 N N . ILE A 1 200 ? 29.312 6.301 3.668 1 83.31 200 ILE A N 1
ATOM 1649 C CA . ILE A 1 200 ? 29.125 6.902 2.354 1 83.31 200 ILE A CA 1
ATOM 1650 C C . ILE A 1 200 ? 29.141 8.422 2.477 1 83.31 200 ILE A C 1
ATOM 1652 O O . ILE A 1 200 ? 28.422 8.992 3.305 1 83.31 200 ILE A O 1
ATOM 1656 N N . LYS A 1 201 ? 30.234 9.008 1.997 1 62.09 201 LYS A N 1
ATOM 1657 C CA . LYS A 1 201 ? 30.375 10.461 1.994 1 62.09 201 LYS A CA 1
ATOM 1658 C C . LYS A 1 201 ? 29.281 11.125 1.163 1 62.09 201 LYS A C 1
ATOM 1660 O O . LYS A 1 201 ? 29.078 10.766 0.002 1 62.09 201 LYS A O 1
ATOM 1665 N N . THR A 1 202 ? 28.062 11.5 1.824 1 55.34 202 THR A N 1
ATOM 1666 C CA . THR A 1 202 ? 27.078 12.227 1.038 1 55.34 202 THR A CA 1
ATOM 1667 C C . THR A 1 202 ? 27.734 13.336 0.232 1 55.34 202 THR A C 1
ATOM 1669 O O . THR A 1 202 ? 28.547 14.094 0.763 1 55.34 202 THR A O 1
ATOM 1672 N N . ARG A 1 203 ? 28.016 13.055 -1.012 1 44.31 203 ARG A N 1
ATOM 1673 C CA . ARG A 1 203 ? 28.484 14.195 -1.789 1 44.31 203 ARG A CA 1
ATOM 1674 C C . ARG A 1 203 ? 27.453 15.328 -1.766 1 44.31 203 ARG A C 1
ATOM 1676 O O . ARG A 1 203 ? 26.25 15.086 -1.783 1 44.31 203 ARG A O 1
ATOM 1683 N N . MET B 1 1 ? -17.812 32.781 19.406 1 57.66 1 MET B N 1
ATOM 1684 C CA . MET B 1 1 ? -17.359 31.641 20.203 1 57.66 1 MET B CA 1
ATOM 1685 C C . MET B 1 1 ? -16.172 30.953 19.531 1 57.66 1 MET B C 1
ATOM 1687 O O . MET B 1 1 ? -16.125 30.828 18.312 1 57.66 1 MET B O 1
ATOM 1691 N N . LYS B 1 2 ? -15.125 30.734 20.312 1 79.75 2 LYS B N 1
ATOM 1692 C CA . LYS B 1 2 ? -13.781 30.312 19.906 1 79.75 2 LYS B CA 1
ATOM 1693 C C . LYS B 1 2 ? -13.812 28.938 19.234 1 79.75 2 LYS B C 1
ATOM 1695 O O . LYS B 1 2 ? -14.367 27.984 19.781 1 79.75 2 LYS B O 1
ATOM 1700 N N . TYR B 1 3 ? -14.578 28.531 18.328 1 92.31 3 TYR B N 1
ATOM 1701 C CA . TYR B 1 3 ? -14.57 27.25 17.625 1 92.31 3 TYR B CA 1
ATOM 1702 C C . TYR B 1 3 ? -15.922 26.984 16.969 1 92.31 3 TYR B C 1
ATOM 1704 O O . TYR B 1 3 ? -16.406 25.844 16.969 1 92.31 3 TYR B O 1
ATOM 1712 N N . LYS B 1 4 ? -16.578 27.969 16.531 1 94.38 4 LYS B N 1
ATOM 1713 C CA . LYS B 1 4 ? -17.922 27.859 15.961 1 94.38 4 LYS B CA 1
ATOM 1714 C C . LYS B 1 4 ? -17.938 26.922 14.766 1 94.38 4 LYS B C 1
ATOM 1716 O O . LYS B 1 4 ? -18.828 26.078 14.625 1 94.38 4 LYS B O 1
ATOM 1721 N N . LYS B 1 5 ? -16.984 27.062 13.93 1 95.69 5 LYS B N 1
ATOM 1722 C CA . LYS B 1 5 ? -16.938 26.234 12.734 1 95.69 5 LYS B CA 1
ATOM 1723 C C . LYS B 1 5 ? -16.734 24.766 13.094 1 95.69 5 LYS B C 1
ATOM 1725 O O . LYS B 1 5 ? -17.406 23.875 12.555 1 95.69 5 LYS B O 1
ATOM 1730 N N . GLU B 1 6 ? -15.828 24.484 13.984 1 96 6 GLU B N 1
ATOM 1731 C CA . GLU B 1 6 ? -15.555 23.125 14.438 1 96 6 GLU B CA 1
ATOM 1732 C C . GLU B 1 6 ? -16.781 22.5 15.094 1 96 6 GLU B C 1
ATOM 1734 O O . GLU B 1 6 ? -17.078 21.312 14.891 1 96 6 GLU B O 1
ATOM 1739 N N . LEU B 1 7 ? -17.484 23.312 15.883 1 96.06 7 LEU B N 1
ATOM 1740 C CA . LEU B 1 7 ? -18.688 22.828 16.562 1 96.06 7 LEU B CA 1
ATOM 1741 C C . LEU B 1 7 ? -19.781 22.484 15.547 1 96.06 7 LEU B C 1
ATOM 1743 O O . LEU B 1 7 ? -20.516 21.531 15.734 1 96.06 7 LEU B O 1
ATOM 1747 N N . PHE B 1 8 ? -19.875 23.266 14.57 1 97.88 8 PHE B N 1
ATOM 1748 C CA . PHE B 1 8 ? -20.828 23 13.5 1 97.88 8 PHE B CA 1
ATOM 1749 C C . PHE B 1 8 ? -20.516 21.672 12.812 1 97.88 8 PHE B C 1
ATOM 1751 O O . PHE B 1 8 ? -21.422 20.875 12.562 1 97.88 8 PHE B O 1
ATOM 1758 N N . LEU B 1 9 ? -19.234 21.453 12.484 1 98.19 9 LEU B N 1
ATOM 1759 C CA . LEU B 1 9 ? -18.828 20.203 11.859 1 98.19 9 LEU B CA 1
ATOM 1760 C C . LEU B 1 9 ? -19.125 19.016 12.773 1 98.19 9 LEU B C 1
ATOM 1762 O O . LEU B 1 9 ? -19.562 17.969 12.312 1 98.19 9 LEU B O 1
ATOM 1766 N N . LEU B 1 10 ? -18.875 19.219 14.047 1 98 10 LEU B N 1
ATOM 1767 C CA . LEU B 1 10 ? -19.141 18.156 15.016 1 98 10 LEU B CA 1
ATOM 1768 C C . LEU B 1 10 ? -20.641 17.828 15.07 1 98 10 LEU B C 1
ATOM 1770 O O . LEU B 1 10 ? -21.016 16.656 15.195 1 98 10 LEU B O 1
ATOM 1774 N N . LEU B 1 11 ? -21.438 18.844 14.984 1 98.25 11 LEU B N 1
ATOM 1775 C CA . LEU B 1 11 ? -22.891 18.641 14.977 1 98.25 11 LEU B CA 1
ATOM 1776 C C . LEU B 1 11 ? -23.312 17.844 13.75 1 98.25 11 LEU B C 1
ATOM 1778 O O . LEU B 1 11 ? -24.125 16.906 13.867 1 98.25 11 LEU B O 1
ATOM 1782 N N . LEU B 1 12 ? -22.797 18.203 12.609 1 98.69 12 LEU B N 1
ATOM 1783 C CA . LEU B 1 12 ? -23.109 17.484 11.383 1 98.69 12 LEU B CA 1
ATOM 1784 C C . LEU B 1 12 ? -22.641 16.031 11.484 1 98.69 12 LEU B C 1
ATOM 1786 O O . LEU B 1 12 ? -23.375 15.117 11.086 1 98.69 12 LEU B O 1
ATOM 1790 N N . TYR B 1 13 ? -21.469 15.844 11.945 1 98.75 13 TYR B N 1
ATOM 1791 C CA . TYR B 1 13 ? -20.922 14.508 12.188 1 98.75 13 TYR B CA 1
ATOM 1792 C C . TYR B 1 13 ? -21.844 13.695 13.086 1 98.75 13 TYR B C 1
ATOM 1794 O O . TYR B 1 13 ? -22.203 12.562 12.758 1 98.75 13 TYR B O 1
ATOM 1802 N N . SER B 1 14 ? -22.25 14.281 14.242 1 98.69 14 SER B N 1
ATOM 1803 C CA . SER B 1 14 ? -23.062 13.586 15.234 1 98.69 14 SER B CA 1
ATOM 1804 C C . SER B 1 14 ? -24.438 13.25 14.68 1 98.69 14 SER B C 1
ATOM 1806 O O . SER B 1 14 ? -24.969 12.156 14.93 1 98.69 14 SER B O 1
ATOM 1808 N N . THR B 1 15 ? -24.984 14.141 13.977 1 98.69 15 THR B N 1
ATOM 1809 C CA . THR B 1 15 ? -26.297 13.914 13.367 1 98.69 15 THR B CA 1
ATOM 1810 C C . THR B 1 15 ? -26.234 12.766 12.367 1 98.69 15 THR B C 1
ATOM 1812 O O . THR B 1 15 ? -27.094 11.883 12.367 1 98.69 15 THR B O 1
ATOM 1815 N N . ALA B 1 16 ? -25.188 12.797 11.562 1 98.75 16 ALA B N 1
ATOM 1816 C CA . ALA B 1 16 ? -25.031 11.734 10.57 1 98.75 16 ALA B CA 1
ATOM 1817 C C . ALA B 1 16 ? -24.812 10.383 11.242 1 98.75 16 ALA B C 1
ATOM 1819 O O . ALA B 1 16 ? -25.391 9.375 10.828 1 98.75 16 ALA B O 1
ATOM 1820 N N . LEU B 1 17 ? -23.938 10.398 12.242 1 98.75 17 LEU B N 1
ATOM 1821 C CA . LEU B 1 17 ? -23.672 9.164 12.969 1 98.75 17 LEU B CA 1
ATOM 1822 C C . LEU B 1 17 ? -24.938 8.625 13.625 1 98.75 17 LEU B C 1
ATOM 1824 O O . LEU B 1 17 ? -25.234 7.438 13.516 1 98.75 17 LEU B O 1
ATOM 1828 N N . PHE B 1 18 ? -25.672 9.5 14.25 1 98.5 18 PHE B N 1
ATOM 1829 C CA . PHE B 1 18 ? -26.906 9.102 14.914 1 98.5 18 PHE B CA 1
ATOM 1830 C C . PHE B 1 18 ? -27.906 8.562 13.906 1 98.5 18 PHE B C 1
ATOM 1832 O O . PHE B 1 18 ? -28.5 7.492 14.109 1 98.5 18 PHE B O 1
ATOM 1839 N N . TRP B 1 19 ? -28.094 9.266 12.891 1 98.56 19 TRP B N 1
ATOM 1840 C CA . TRP B 1 19 ? -29.016 8.82 11.844 1 98.56 19 TRP B CA 1
ATOM 1841 C C . TRP B 1 19 ? -28.609 7.449 11.312 1 98.56 19 TRP B C 1
ATOM 1843 O O . TRP B 1 19 ? -29.453 6.57 11.141 1 98.56 19 TRP B O 1
ATOM 1853 N N . SER B 1 20 ? -27.328 7.281 10.992 1 98.62 20 SER B N 1
ATOM 1854 C CA . SER B 1 20 ? -26.859 6.035 10.398 1 98.62 20 SER B CA 1
ATOM 1855 C C . SER B 1 20 ? -27.078 4.852 11.336 1 98.62 20 SER B C 1
ATOM 1857 O O . SER B 1 20 ? -27.188 3.709 10.883 1 98.62 20 SER B O 1
ATOM 1859 N N . SER B 1 21 ? -27.172 5.16 12.617 1 98.25 21 SER B N 1
ATOM 1860 C CA . SER B 1 21 ? -27.297 4.098 13.609 1 98.25 21 SER B CA 1
ATOM 1861 C C . SER B 1 21 ? -28.75 3.662 13.773 1 98.25 21 SER B C 1
ATOM 1863 O O . SER B 1 21 ? -29.016 2.623 14.375 1 98.25 21 SER B O 1
ATOM 1865 N N . MET B 1 22 ? -29.641 4.402 13.203 1 98.06 22 MET B N 1
ATOM 1866 C CA . MET B 1 22 ? -31.062 4.109 13.328 1 98.06 22 MET B CA 1
ATOM 1867 C C . MET B 1 22 ? -31.484 3.029 12.336 1 98.06 22 MET B C 1
ATOM 1869 O O . MET B 1 22 ? -31.734 3.316 11.164 1 98.06 22 MET B O 1
ATOM 1873 N N . ASN B 1 23 ? -31.672 1.8 12.781 1 97.25 23 ASN B N 1
ATOM 1874 C CA . ASN B 1 23 ? -32.156 0.651 12.031 1 97.25 23 ASN B CA 1
ATOM 1875 C C . ASN B 1 23 ? -31.344 0.435 10.75 1 97.25 23 ASN B C 1
ATOM 1877 O O . ASN B 1 23 ? -31.891 0.428 9.656 1 97.25 23 ASN B O 1
ATOM 1881 N N . PRO B 1 24 ? -30.062 0.213 10.906 1 98.12 24 PRO B N 1
ATOM 1882 C CA . PRO B 1 24 ? -29.266 -0.077 9.711 1 98.12 24 PRO B CA 1
ATOM 1883 C C . PRO B 1 24 ? -29.641 -1.413 9.07 1 98.12 24 PRO B C 1
ATOM 1885 O O . PRO B 1 24 ? -30.234 -2.275 9.727 1 98.12 24 PRO B O 1
ATOM 1888 N N . ALA B 1 25 ? -29.328 -1.554 7.816 1 97.12 25 ALA B N 1
ATOM 1889 C CA . ALA B 1 25 ? -29.625 -2.775 7.07 1 97.12 25 ALA B CA 1
ATOM 1890 C C . ALA B 1 25 ? -28.984 -3.99 7.734 1 97.12 25 ALA B C 1
ATOM 1892 O O . ALA B 1 25 ? -29.578 -5.074 7.758 1 97.12 25 ALA B O 1
ATOM 1893 N N . ASP B 1 26 ? -27.766 -3.832 8.273 1 96.69 26 ASP B N 1
ATOM 1894 C CA . ASP B 1 26 ? -27.016 -4.867 8.969 1 96.69 26 ASP B CA 1
ATOM 1895 C C . ASP B 1 26 ? -26.156 -4.266 10.078 1 96.69 26 ASP B C 1
ATOM 1897 O O . ASP B 1 26 ? -25.172 -3.564 9.805 1 96.69 26 ASP B O 1
ATOM 1901 N N . ARG B 1 27 ? -26.438 -4.613 11.273 1 96.81 27 ARG B N 1
ATOM 1902 C CA . ARG B 1 27 ? -25.812 -3.98 12.422 1 96.81 27 ARG B CA 1
ATOM 1903 C C . ARG B 1 27 ? -24.328 -4.332 12.492 1 96.81 27 ARG B C 1
ATOM 1905 O O . ARG B 1 27 ? -23.5 -3.486 12.844 1 96.81 27 ARG B O 1
ATOM 1912 N N . PHE B 1 28 ? -24.016 -5.582 12.227 1 96 28 PHE B N 1
ATOM 1913 C CA . PHE B 1 28 ? -22.625 -6.012 12.211 1 96 28 PHE B CA 1
ATOM 1914 C C . PHE B 1 28 ? -21.812 -5.215 11.195 1 96 28 PHE B C 1
ATOM 1916 O O . PHE B 1 28 ? -20.75 -4.672 11.523 1 96 28 PHE B O 1
ATOM 1923 N N . THR B 1 29 ? -22.328 -5.102 10.039 1 96.06 29 THR B N 1
ATOM 1924 C CA . THR B 1 29 ? -21.688 -4.328 8.977 1 96.06 29 THR B CA 1
ATOM 1925 C C . THR B 1 29 ? -21.594 -2.854 9.359 1 96.06 29 THR B C 1
ATOM 1927 O O . THR B 1 29 ? -20.594 -2.195 9.094 1 96.06 29 THR B O 1
ATOM 1930 N N . TRP B 1 30 ? -22.656 -2.395 9.961 1 97.81 30 TRP B N 1
ATOM 1931 C CA . TRP B 1 30 ? -22.672 -0.999 10.391 1 97.81 30 TRP B CA 1
ATOM 1932 C C . TRP B 1 30 ? -21.5 -0.69 11.305 1 97.81 30 TRP B C 1
ATOM 1934 O O . TRP B 1 30 ? -20.766 0.281 11.086 1 97.81 30 TRP B O 1
ATOM 1944 N N . TRP B 1 31 ? -21.25 -1.534 12.305 1 97.31 31 TRP B N 1
ATOM 1945 C CA . TRP B 1 31 ? -20.125 -1.329 13.219 1 97.31 31 TRP B CA 1
ATOM 1946 C C . TRP B 1 31 ? -18.797 -1.322 12.469 1 97.31 31 TRP B C 1
ATOM 1948 O O . TRP B 1 31 ? -17.969 -0.441 12.68 1 97.31 31 TRP B O 1
ATOM 1958 N N . LEU B 1 32 ? -18.656 -2.219 11.594 1 96.5 32 LEU B N 1
ATOM 1959 C CA . LEU B 1 32 ? -17.391 -2.352 10.891 1 96.5 32 LEU B CA 1
ATOM 1960 C C . LEU B 1 32 ? -17.109 -1.126 10.023 1 96.5 32 LEU B C 1
ATOM 1962 O O . LEU B 1 32 ? -15.969 -0.688 9.906 1 96.5 32 LEU B O 1
ATOM 1966 N N . GLU B 1 33 ? -18.156 -0.572 9.477 1 97 33 GLU B N 1
ATOM 1967 C CA . GLU B 1 33 ? -18 0.566 8.578 1 97 33 GLU B CA 1
ATOM 1968 C C . GLU B 1 33 ? -17.828 1.867 9.359 1 97 33 GLU B C 1
ATOM 1970 O O . GLU B 1 33 ? -17.141 2.783 8.906 1 97 33 GLU B O 1
ATOM 1975 N N . VAL B 1 34 ? -18.422 1.988 10.508 1 98 34 VAL B N 1
ATOM 1976 C CA . VAL B 1 34 ? -18.516 3.258 11.219 1 98 34 VAL B CA 1
ATOM 1977 C C . VAL B 1 34 ? -17.375 3.383 12.219 1 98 34 VAL B C 1
ATOM 1979 O O . VAL B 1 34 ? -16.922 4.488 12.531 1 98 34 VAL B O 1
ATOM 1982 N N . ILE B 1 35 ? -16.766 2.297 12.609 1 97.75 35 ILE B N 1
ATOM 1983 C CA . ILE B 1 35 ? -15.75 2.27 13.656 1 97.75 35 ILE B CA 1
ATOM 1984 C C . ILE B 1 35 ? -14.578 3.16 13.25 1 97.75 35 ILE B C 1
ATOM 1986 O O . ILE B 1 35 ? -14.078 3.947 14.062 1 97.75 35 ILE B O 1
ATOM 1990 N N . PRO B 1 36 ? -14.117 3.066 12.023 1 97.25 36 PRO B N 1
ATOM 1991 C CA . PRO B 1 36 ? -13.031 3.973 11.656 1 97.25 36 PRO B CA 1
ATOM 1992 C C . PRO B 1 36 ? -13.383 5.441 11.875 1 97.25 36 PRO B C 1
ATOM 1994 O O . PRO B 1 36 ? -12.539 6.227 12.312 1 97.25 36 PRO B O 1
ATOM 1997 N N . GLY B 1 37 ? -14.617 5.812 11.594 1 98.12 37 GLY B N 1
ATOM 1998 C CA . GLY B 1 37 ? -15.055 7.18 11.836 1 98.12 37 GLY B CA 1
ATOM 1999 C C . GLY B 1 37 ? -15.078 7.547 13.305 1 98.12 37 GLY B C 1
ATOM 2000 O O . GLY B 1 37 ? -14.695 8.656 13.68 1 98.12 37 GLY B O 1
ATOM 2001 N N . ILE B 1 38 ? -15.453 6.613 14.109 1 98.38 38 ILE B N 1
ATOM 2002 C CA . ILE B 1 38 ? -15.516 6.836 15.547 1 98.38 38 ILE B CA 1
ATOM 2003 C C . ILE B 1 38 ? -14.102 6.969 16.109 1 98.38 38 ILE B C 1
ATOM 2005 O O . ILE B 1 38 ? -13.828 7.879 16.891 1 98.38 38 ILE B O 1
ATOM 2009 N N . ILE B 1 39 ? -13.242 6.086 15.695 1 97.88 39 ILE B N 1
ATOM 2010 C CA . ILE B 1 39 ? -11.844 6.16 16.125 1 97.88 39 ILE B CA 1
ATOM 2011 C C . ILE B 1 39 ? -11.25 7.504 15.711 1 97.88 39 ILE B C 1
ATOM 2013 O O . ILE B 1 39 ? -10.547 8.148 16.5 1 97.88 39 ILE B O 1
ATOM 2017 N N . GLY B 1 40 ? -11.586 7.922 14.484 1 97.25 40 GLY B N 1
ATOM 2018 C CA . GLY B 1 40 ? -11.125 9.219 14.023 1 97.25 40 GLY B CA 1
ATOM 2019 C C . GLY B 1 40 ? -11.57 10.367 14.906 1 97.25 40 GLY B C 1
ATOM 2020 O O . GLY B 1 40 ? -10.789 11.258 15.227 1 97.25 40 GLY B O 1
ATOM 2021 N N . LEU B 1 41 ? -12.805 10.336 15.328 1 97.62 41 LEU B N 1
ATOM 2022 C CA . LEU B 1 41 ? -13.328 11.375 16.203 1 97.62 41 LEU B CA 1
ATOM 2023 C C . LEU B 1 41 ? -12.586 11.383 17.531 1 97.62 41 LEU B C 1
ATOM 2025 O O . LEU B 1 41 ? -12.234 12.445 18.047 1 97.62 41 LEU B O 1
ATOM 2029 N N . PHE B 1 42 ? -12.344 10.203 18.047 1 97.81 42 PHE B N 1
ATOM 2030 C CA . PHE B 1 42 ? -11.648 10.102 19.328 1 97.81 42 PHE B CA 1
ATOM 2031 C C . PHE B 1 42 ? -10.242 10.672 19.234 1 97.81 42 PHE B C 1
ATOM 2033 O O . PHE B 1 42 ? -9.797 11.391 20.125 1 97.81 42 PHE B O 1
ATOM 2040 N N . ILE B 1 43 ? -9.578 10.391 18.156 1 97.5 43 ILE B N 1
ATOM 2041 C CA . ILE B 1 43 ? -8.227 10.898 17.953 1 97.5 43 ILE B CA 1
ATOM 2042 C C . ILE B 1 43 ? -8.266 12.422 17.844 1 97.5 43 ILE B C 1
ATOM 2044 O O . ILE B 1 43 ? -7.445 13.117 18.438 1 97.5 43 ILE B O 1
ATOM 2048 N N . ILE B 1 44 ? -9.242 12.922 17.141 1 97.38 44 ILE B N 1
ATOM 2049 C CA . ILE B 1 44 ? -9.359 14.359 16.938 1 97.38 44 ILE B CA 1
ATOM 2050 C C . ILE B 1 44 ? -9.633 15.055 18.266 1 97.38 44 ILE B C 1
ATOM 2052 O O . ILE B 1 44 ? -9.016 16.078 18.578 1 97.38 44 ILE B O 1
ATOM 2056 N N . ILE B 1 45 ? -10.484 14.461 19.078 1 96.38 45 ILE B N 1
ATOM 2057 C CA . ILE B 1 45 ? -10.82 15.055 20.375 1 96.38 45 ILE B CA 1
ATOM 2058 C C . ILE B 1 45 ? -9.602 15.016 21.281 1 96.38 45 ILE B C 1
ATOM 2060 O O . ILE B 1 45 ? -9.281 16 21.953 1 96.38 45 ILE B O 1
ATOM 2064 N N . ALA B 1 46 ? -8.922 13.922 21.25 1 96.94 46 ALA B N 1
ATOM 2065 C CA . ALA B 1 46 ? -7.766 13.727 22.125 1 96.94 46 ALA B CA 1
ATOM 2066 C C . ALA B 1 46 ? -6.629 14.672 21.75 1 96.94 46 ALA B C 1
ATOM 2068 O O . ALA B 1 46 ? -5.836 15.062 22.609 1 96.94 46 ALA B O 1
ATOM 2069 N N . THR B 1 47 ? -6.613 15.078 20.516 1 95.88 47 THR B N 1
ATOM 2070 C CA . THR B 1 47 ? -5.473 15.875 20.062 1 95.88 47 THR B CA 1
ATOM 2071 C C . THR B 1 47 ? -5.887 17.328 19.828 1 95.88 47 THR B C 1
ATOM 2073 O O . THR B 1 47 ? -5.051 18.172 19.5 1 95.88 47 THR B O 1
ATOM 2076 N N . PHE B 1 48 ? -7.051 17.672 20.016 1 94.69 48 PHE B N 1
ATOM 2077 C CA . PHE B 1 48 ? -7.641 18.953 19.594 1 94.69 48 PHE B CA 1
ATOM 2078 C C . PHE B 1 48 ? -6.918 20.125 20.25 1 94.69 48 PHE B C 1
ATOM 2080 O O . PHE B 1 48 ? -6.656 21.125 19.594 1 94.69 48 PHE B O 1
ATOM 2087 N N . ARG B 1 49 ? -6.473 19.984 21.469 1 92.88 49 ARG B N 1
ATOM 2088 C CA . ARG B 1 49 ? -5.887 21.078 22.219 1 92.88 49 ARG B CA 1
ATOM 2089 C C . ARG B 1 49 ? -4.461 21.359 21.75 1 92.88 49 ARG B C 1
ATOM 2091 O O . ARG B 1 49 ? -4.039 22.516 21.672 1 92.88 49 ARG B O 1
ATOM 2098 N N . ASN B 1 50 ? -3.779 20.328 21.391 1 93.75 50 ASN B N 1
ATOM 2099 C CA . ASN B 1 50 ? -2.355 20.469 21.109 1 93.75 50 ASN B CA 1
ATOM 2100 C C . ASN B 1 50 ? -2.07 20.406 19.609 1 93.75 50 ASN B C 1
ATOM 2102 O O . ASN B 1 50 ? -1.018 20.859 19.156 1 93.75 50 ASN B O 1
ATOM 2106 N N . TYR B 1 51 ? -3.02 19.859 18.922 1 94.75 51 TYR B N 1
ATOM 2107 C CA . TYR B 1 51 ? -2.773 19.609 17.5 1 94.75 51 TYR B CA 1
ATOM 2108 C C . TYR B 1 51 ? -4.035 19.844 16.688 1 94.75 51 TYR B C 1
ATOM 2110 O O . TYR B 1 51 ? -4.578 18.906 16.094 1 94.75 51 TYR B O 1
ATOM 2118 N N . LYS B 1 52 ? -4.395 21.078 16.562 1 94.88 52 LYS B N 1
ATOM 2119 C CA . LYS B 1 52 ? -5.574 21.422 15.781 1 94.88 52 LYS B CA 1
ATOM 2120 C C . LYS B 1 52 ? -5.289 21.312 14.281 1 94.88 52 LYS B C 1
ATOM 2122 O O . LYS B 1 52 ? -4.312 21.891 13.789 1 94.88 52 LYS B O 1
ATOM 2127 N N . LEU B 1 53 ? -6.129 20.641 13.602 1 97.12 53 LEU B N 1
ATOM 2128 C CA . LEU B 1 53 ? -5.961 20.469 12.156 1 97.12 53 LEU B CA 1
ATOM 2129 C C . LEU B 1 53 ? -6.492 21.688 11.406 1 97.12 53 LEU B C 1
ATOM 2131 O O . LEU B 1 53 ? -7.172 22.531 11.992 1 97.12 53 LEU B O 1
ATOM 2135 N N . THR B 1 54 ? -6.152 21.812 10.195 1 97.31 54 THR B N 1
ATOM 2136 C CA . THR B 1 54 ? -6.703 22.859 9.336 1 97.31 54 THR B CA 1
ATOM 2137 C C . THR B 1 54 ? -8.195 22.641 9.117 1 97.31 54 THR B C 1
ATOM 2139 O O . THR B 1 54 ? -8.695 21.516 9.234 1 97.31 54 THR B O 1
ATOM 2142 N N . MET B 1 55 ? -8.828 23.641 8.805 1 96.81 55 MET B N 1
ATOM 2143 C CA . MET B 1 55 ? -10.258 23.531 8.531 1 96.81 55 MET B CA 1
ATOM 2144 C C . MET B 1 55 ? -10.516 22.656 7.312 1 96.81 55 MET B C 1
ATOM 2146 O O . MET B 1 55 ? -11.516 21.938 7.258 1 96.81 55 MET B O 1
ATOM 2150 N N . LEU B 1 56 ? -9.633 22.703 6.359 1 98.12 56 LEU B N 1
ATOM 2151 C CA . LEU B 1 56 ? -9.727 21.828 5.207 1 98.12 56 LEU B CA 1
ATOM 2152 C C . LEU B 1 56 ? -9.742 20.359 5.645 1 98.12 56 LEU B C 1
ATOM 2154 O O . LEU B 1 56 ? -10.594 19.578 5.207 1 98.12 56 LEU B O 1
ATOM 2158 N N . SER B 1 57 ? -8.805 20 6.496 1 98.38 57 SER B N 1
ATOM 2159 C CA . SER B 1 57 ? -8.727 18.641 6.988 1 98.38 57 SER B CA 1
ATOM 2160 C C . SER B 1 57 ? -9.992 18.234 7.734 1 98.38 57 SER B C 1
ATOM 2162 O O . SER B 1 57 ? -10.547 17.156 7.488 1 98.38 57 SER B O 1
ATOM 2164 N N . TYR B 1 58 ? -10.477 19.125 8.609 1 98.31 58 TYR B N 1
ATOM 2165 C CA . TYR B 1 58 ? -11.688 18.828 9.375 1 98.31 58 TYR B CA 1
ATOM 2166 C C . TYR B 1 58 ? -12.875 18.609 8.445 1 98.31 58 TYR B C 1
ATOM 2168 O O . TYR B 1 58 ? -13.656 17.672 8.641 1 98.31 58 TYR B O 1
ATOM 2176 N N . THR B 1 59 ? -12.969 19.438 7.504 1 98.56 59 THR B N 1
ATOM 2177 C CA . THR B 1 59 ? -14.086 19.344 6.566 1 98.56 59 THR B CA 1
ATOM 2178 C C . THR B 1 59 ? -14.016 18.062 5.766 1 98.56 59 THR B C 1
ATOM 2180 O O . THR B 1 59 ? -15.016 17.359 5.605 1 98.56 59 THR B O 1
ATOM 2183 N N . LEU B 1 60 ? -12.867 17.75 5.289 1 98.81 60 LEU B N 1
ATOM 2184 C CA . LEU B 1 60 ? -12.68 16.531 4.516 1 98.81 60 LEU B CA 1
ATOM 2185 C C . LEU B 1 60 ? -12.945 15.305 5.379 1 98.81 60 LEU B C 1
ATOM 2187 O O . LEU B 1 60 ? -13.539 14.328 4.906 1 98.81 60 LEU B O 1
ATOM 2191 N N . ILE B 1 61 ? -12.516 15.32 6.609 1 98.75 61 ILE B N 1
ATOM 2192 C CA . ILE B 1 61 ? -12.766 14.211 7.527 1 98.75 61 ILE B CA 1
ATOM 2193 C C . ILE B 1 61 ? -14.266 14.016 7.695 1 98.75 61 ILE B C 1
ATOM 2195 O O . ILE B 1 61 ? -14.758 12.883 7.672 1 98.75 61 ILE B O 1
ATOM 2199 N N . LEU B 1 62 ? -14.977 15.133 7.84 1 98.75 62 LEU B N 1
ATOM 2200 C CA . LEU B 1 62 ? -16.422 15.039 7.953 1 98.75 62 LEU B CA 1
ATOM 2201 C C . LEU B 1 62 ? -17.031 14.383 6.711 1 98.75 62 LEU B C 1
ATOM 2203 O O . LEU B 1 62 ? -17.859 13.484 6.824 1 98.75 62 LEU B O 1
ATOM 2207 N N . ILE B 1 63 ? -16.609 14.812 5.582 1 98.81 63 ILE B N 1
ATOM 2208 C CA . ILE B 1 63 ? -17.109 14.273 4.324 1 98.81 63 ILE B CA 1
ATOM 2209 C C . ILE B 1 63 ? -16.859 12.766 4.27 1 98.81 63 ILE B C 1
ATOM 2211 O O . ILE B 1 63 ? -17.75 11.992 3.922 1 98.81 63 ILE B O 1
ATOM 2215 N N . HIS B 1 64 ? -15.672 12.352 4.613 1 98.81 64 HIS B N 1
ATOM 2216 C CA . HIS B 1 64 ? -15.328 10.93 4.617 1 98.81 64 HIS B CA 1
ATOM 2217 C C . HIS B 1 64 ? -16.219 10.148 5.574 1 98.81 64 HIS B C 1
ATOM 2219 O O . HIS B 1 64 ? -16.734 9.086 5.227 1 98.81 64 HIS B O 1
ATOM 2225 N N . CYS B 1 65 ? -16.406 10.711 6.742 1 98.81 65 CYS B N 1
ATOM 2226 C CA . CYS B 1 65 ? -17.219 10.031 7.75 1 98.81 65 CYS B CA 1
ATOM 2227 C C . CYS B 1 65 ? -18.672 9.906 7.293 1 98.81 65 CYS B C 1
ATOM 2229 O O . CYS B 1 65 ? -19.312 8.875 7.527 1 98.81 65 CYS B O 1
ATOM 2231 N N . VAL B 1 66 ? -19.172 10.914 6.688 1 98.81 66 VAL B N 1
ATOM 2232 C CA . VAL B 1 66 ? -20.531 10.867 6.188 1 98.81 66 VAL B CA 1
ATOM 2233 C C . VAL B 1 66 ? -20.672 9.75 5.148 1 98.81 66 VAL B C 1
ATOM 2235 O O . VAL B 1 66 ? -21.641 9.008 5.152 1 98.81 66 VAL B O 1
ATOM 2238 N N . ILE B 1 67 ? -19.688 9.633 4.301 1 98.69 67 ILE B N 1
ATOM 2239 C CA . ILE B 1 67 ? -19.688 8.562 3.316 1 98.69 67 ILE B CA 1
ATOM 2240 C C . ILE B 1 67 ? -19.688 7.207 4.027 1 98.69 67 ILE B C 1
ATOM 2242 O O . ILE B 1 67 ? -20.453 6.312 3.664 1 98.69 67 ILE B O 1
ATOM 2246 N N . LEU B 1 68 ? -18.859 7.082 5.043 1 98.62 68 LEU B N 1
ATOM 2247 C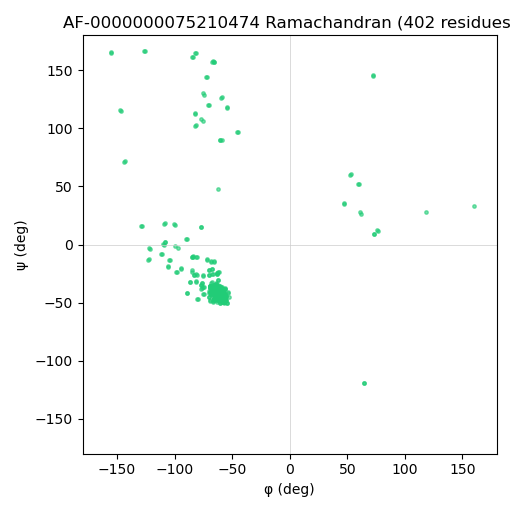 CA . LEU B 1 68 ? -18.781 5.848 5.82 1 98.62 68 LEU B CA 1
ATOM 2248 C C . LEU B 1 68 ? -20.109 5.551 6.496 1 98.62 68 LEU B C 1
ATOM 2250 O O . LEU B 1 68 ? -20.578 4.406 6.484 1 98.62 68 LEU B O 1
ATOM 2254 N N . PHE B 1 69 ? -20.75 6.582 7.043 1 98.81 69 PHE B N 1
ATOM 2255 C CA . PHE B 1 69 ? -21.984 6.414 7.793 1 98.81 69 PHE B CA 1
ATOM 2256 C C . PHE B 1 69 ? -23.125 6.027 6.871 1 98.81 69 PHE B C 1
ATOM 2258 O O . PHE B 1 69 ? -23.938 5.164 7.207 1 98.81 69 PHE B O 1
ATOM 2265 N N . ILE B 1 70 ? -23.188 6.633 5.746 1 98.56 70 ILE B N 1
ATOM 2266 C CA . ILE B 1 70 ? -24.188 6.277 4.758 1 98.56 70 ILE B CA 1
ATOM 2267 C C . ILE B 1 70 ? -24 4.828 4.309 1 98.56 70 ILE B C 1
ATOM 2269 O O . ILE B 1 70 ? -24.953 4.051 4.262 1 98.56 70 ILE B O 1
ATOM 2273 N N . GLY B 1 71 ? -22.75 4.516 4.004 1 97.44 71 GLY B N 1
ATOM 2274 C CA . GLY B 1 71 ? -22.438 3.146 3.623 1 97.44 71 GLY B CA 1
ATOM 2275 C C . GLY B 1 71 ? -22.75 2.137 4.715 1 97.44 71 GLY B C 1
ATOM 2276 O O . GLY B 1 71 ? -23.172 1.019 4.43 1 97.44 71 GLY B O 1
ATOM 2277 N N . GLY B 1 72 ? -22.484 2.549 5.938 1 97.62 72 GLY B N 1
ATOM 2278 C CA . GLY B 1 72 ? -22.812 1.684 7.055 1 97.62 72 GLY B CA 1
ATOM 2279 C C . GLY B 1 72 ? -24.312 1.479 7.219 1 97.62 72 GLY B C 1
ATOM 2280 O O . GLY B 1 72 ? -24.766 0.37 7.516 1 97.62 72 GLY B O 1
ATOM 2281 N N . HIS B 1 73 ? -25.109 2.494 6.98 1 98.38 73 HIS B N 1
ATOM 2282 C CA . HIS B 1 73 ? -26.562 2.438 7.172 1 98.38 73 HIS B CA 1
ATOM 2283 C C . HIS B 1 73 ? -27.219 1.509 6.156 1 98.38 73 HIS B C 1
ATOM 2285 O O . HIS B 1 73 ? -28.016 0.643 6.523 1 98.38 73 HIS B O 1
ATOM 2291 N N . TYR B 1 74 ? -26.844 1.555 4.922 1 97.81 74 TYR B N 1
ATOM 2292 C CA . TYR B 1 74 ? -27.516 0.83 3.855 1 97.81 74 TYR B CA 1
ATOM 2293 C C . TYR B 1 74 ? -26.719 -0.402 3.438 1 97.81 74 TYR B C 1
ATOM 2295 O O . TYR B 1 74 ? -27.219 -1.241 2.682 1 97.81 74 TYR B O 1
ATOM 2303 N N . THR B 1 75 ? -25.406 -0.444 3.918 1 96 75 THR B N 1
ATOM 2304 C CA . THR B 1 75 ? -24.359 -1.28 3.338 1 96 75 THR B CA 1
ATOM 2305 C C . THR B 1 75 ? -23.922 -0.728 1.988 1 96 75 THR B C 1
ATOM 2307 O O . THR B 1 75 ? -24.734 -0.184 1.234 1 96 75 THR B O 1
ATOM 2310 N N . TYR B 1 76 ? -22.734 -0.875 1.725 1 95.62 76 TYR B N 1
ATOM 2311 C CA . TYR B 1 76 ? -22.141 -0.27 0.53 1 95.62 76 TYR B CA 1
ATOM 2312 C C . TYR B 1 76 ? -22.781 -0.836 -0.732 1 95.62 76 TYR B C 1
ATOM 2314 O O . TYR B 1 76 ? -22.953 -0.121 -1.723 1 95.62 76 TYR B O 1
ATOM 2322 N N . ALA B 1 77 ? -23.219 -2.043 -0.701 1 95.25 77 ALA B N 1
ATOM 2323 C CA . ALA B 1 77 ? -23.75 -2.727 -1.88 1 95.25 77 ALA B CA 1
ATOM 2324 C C . ALA B 1 77 ? -25.203 -2.338 -2.137 1 95.25 77 ALA B C 1
ATOM 2326 O O . ALA B 1 77 ? -25.75 -2.605 -3.213 1 95.25 77 ALA B O 1
ATOM 2327 N N . GLU B 1 78 ? -25.875 -1.612 -1.152 1 96.38 78 GLU B N 1
ATOM 2328 C CA . GLU B 1 78 ? -27.312 -1.404 -1.279 1 96.38 78 GLU B CA 1
ATOM 2329 C C . GLU B 1 78 ? -27.672 0.071 -1.126 1 96.38 78 GLU B C 1
ATOM 2331 O O . GLU B 1 78 ? -28.828 0.409 -0.861 1 96.38 78 GLU B O 1
ATOM 2336 N N . MET B 1 79 ? -26.703 0.901 -1.238 1 97.44 79 MET B N 1
ATOM 2337 C CA . MET B 1 79 ? -27 2.328 -1.116 1 97.44 79 MET B CA 1
ATOM 2338 C C . MET B 1 79 ? -28 2.773 -2.168 1 97.44 79 MET B C 1
ATOM 2340 O O . MET B 1 79 ? -27.766 2.615 -3.367 1 97.44 79 MET B O 1
ATOM 2344 N N . PRO B 1 80 ? -29.047 3.375 -1.825 1 98.06 80 PRO B N 1
ATOM 2345 C CA . PRO B 1 80 ? -30.203 3.568 -2.695 1 98.06 80 PRO B CA 1
ATOM 2346 C C . PRO B 1 80 ? -29.891 4.438 -3.91 1 98.06 80 PRO B C 1
ATOM 2348 O O . PRO B 1 80 ? -30.312 4.121 -5.023 1 98.06 80 PRO B O 1
ATOM 2351 N N . LEU B 1 81 ? -29.219 5.531 -3.703 1 97.62 81 LEU B N 1
ATOM 2352 C CA . LEU B 1 81 ? -28.891 6.387 -4.836 1 97.62 81 LEU B CA 1
ATOM 2353 C C . LEU B 1 81 ? -28.094 5.621 -5.891 1 97.62 81 LEU B C 1
ATOM 2355 O O . LEU B 1 81 ? -28.359 5.754 -7.086 1 97.62 81 LEU B O 1
ATOM 2359 N N . PHE B 1 82 ? -27.234 4.809 -5.477 1 97.81 82 PHE B N 1
ATOM 2360 C CA . PHE B 1 82 ? -26.391 4.07 -6.406 1 97.81 82 PHE B CA 1
ATOM 2361 C C . PHE B 1 82 ? -27.125 2.863 -6.969 1 97.81 82 PHE B C 1
ATOM 2363 O O . PHE B 1 82 ? -26.797 2.373 -8.047 1 97.81 82 PHE B O 1
ATOM 2370 N N . ASN B 1 83 ? -28.078 2.373 -6.238 1 97.62 83 ASN B N 1
ATOM 2371 C CA . ASN B 1 83 ? -28.984 1.393 -6.836 1 97.62 83 ASN B CA 1
ATOM 2372 C C . ASN B 1 83 ? -29.812 2.006 -7.961 1 97.62 83 ASN B C 1
ATOM 2374 O O . ASN B 1 83 ? -30.031 1.371 -8.992 1 97.62 83 ASN B O 1
ATOM 2378 N N . TRP B 1 84 ? -30.234 3.172 -7.688 1 97.44 84 TRP B N 1
ATOM 2379 C CA . TRP B 1 84 ? -30.969 3.881 -8.734 1 97.44 84 TRP B CA 1
ATOM 2380 C C . TRP B 1 84 ? -30.094 4.09 -9.961 1 97.44 84 TRP B C 1
ATOM 2382 O O . TRP B 1 84 ? -30.547 3.889 -11.094 1 97.44 84 TRP B O 1
ATOM 2392 N N . LEU B 1 85 ? -28.844 4.496 -9.766 1 97.06 85 LEU B N 1
ATOM 2393 C CA . LEU B 1 85 ? -27.906 4.672 -10.867 1 97.06 85 LEU B CA 1
ATOM 2394 C C . LEU B 1 85 ? -27.672 3.354 -11.594 1 97.06 85 LEU B C 1
ATOM 2396 O O . LEU B 1 85 ? -27.609 3.324 -12.828 1 97.06 85 LEU B O 1
ATOM 2400 N N . LYS B 1 86 ? -27.5 2.326 -10.82 1 96.5 86 LYS B N 1
ATOM 2401 C CA . LYS B 1 86 ? -27.297 0.986 -11.359 1 96.5 86 LYS B CA 1
ATOM 2402 C C . LYS B 1 86 ? -28.422 0.585 -12.297 1 96.5 86 LYS B C 1
ATOM 2404 O O . LYS B 1 86 ? -28.188 0.108 -13.406 1 96.5 86 LYS B O 1
ATOM 2409 N N . GLU B 1 87 ? -29.609 0.869 -11.883 1 96.94 87 GLU B N 1
ATOM 2410 C CA . GLU B 1 87 ? -30.797 0.512 -12.656 1 96.94 87 GLU B CA 1
ATOM 2411 C C . GLU B 1 87 ? -30.969 1.439 -13.859 1 96.94 87 GLU B C 1
ATOM 2413 O O . GLU B 1 87 ? -31.25 0.983 -14.969 1 96.94 87 GLU B O 1
ATOM 2418 N N . THR B 1 88 ? -30.766 2.684 -13.648 1 97.25 88 THR B N 1
ATOM 2419 C CA . THR B 1 88 ? -31 3.691 -14.672 1 97.25 88 THR B CA 1
ATOM 2420 C C . THR B 1 88 ? -30 3.529 -15.82 1 97.25 88 THR B C 1
ATOM 2422 O O . THR B 1 88 ? -30.375 3.65 -16.984 1 97.25 88 THR B O 1
ATOM 2425 N N . PHE B 1 89 ? -28.797 3.213 -15.508 1 97.56 89 PHE B N 1
ATOM 2426 C CA . PHE B 1 89 ? -27.75 3.164 -16.516 1 97.56 89 PHE B CA 1
ATOM 2427 C C . PHE B 1 89 ? -27.344 1.725 -16.812 1 97.56 89 PHE B C 1
ATOM 2429 O O . PHE B 1 89 ? -26.359 1.482 -17.516 1 97.56 89 PHE B O 1
ATOM 2436 N N . GLU B 1 90 ? -28.031 0.785 -16.141 1 96.75 90 GLU B N 1
ATOM 2437 C CA . GLU B 1 90 ? -27.797 -0.64 -16.359 1 96.75 90 GLU B CA 1
ATOM 2438 C C . GLU B 1 90 ? -26.344 -1.016 -16.062 1 96.75 90 GLU B C 1
ATOM 2440 O O . GLU B 1 90 ? -25.688 -1.659 -16.891 1 96.75 90 GLU B O 1
ATOM 2445 N N . LEU B 1 91 ? -25.969 -0.622 -14.906 1 95.12 91 LEU B N 1
ATOM 2446 C CA . LEU B 1 91 ? -24.609 -0.934 -14.461 1 95.12 91 LEU B CA 1
ATOM 2447 C C . LEU B 1 91 ? -24.547 -2.33 -13.852 1 95.12 91 LEU B C 1
ATOM 2449 O O . LEU B 1 91 ? -25.578 -2.898 -13.477 1 95.12 91 LEU B O 1
ATOM 2453 N N . ASP B 1 92 ? -23.375 -2.865 -13.773 1 93.94 92 ASP B N 1
ATOM 2454 C CA . ASP B 1 92 ? -23.156 -4.23 -13.305 1 93.94 92 ASP B CA 1
ATOM 2455 C C . ASP B 1 92 ? -23.297 -4.32 -11.789 1 93.94 92 ASP B C 1
ATOM 2457 O O . ASP B 1 92 ? -23.641 -5.375 -11.25 1 93.94 92 ASP B O 1
ATOM 2461 N N . ARG B 1 93 ? -23.031 -3.201 -11.148 1 95.56 93 ARG B N 1
ATOM 2462 C CA . ARG B 1 93 ? -23.078 -3.24 -9.688 1 95.56 93 ARG B CA 1
ATOM 2463 C C . ARG B 1 93 ? -23.359 -1.857 -9.109 1 95.56 93 ARG B C 1
ATOM 2465 O O . ARG B 1 93 ? -23.406 -0.87 -9.844 1 95.56 93 ARG B O 1
ATOM 2472 N N . ASN B 1 94 ? -23.719 -1.785 -7.836 1 97.25 94 ASN B N 1
ATOM 2473 C CA . ASN B 1 94 ? -23.734 -0.546 -7.066 1 97.25 94 ASN B CA 1
ATOM 2474 C C . ASN B 1 94 ? -22.312 -0.059 -6.777 1 97.25 94 ASN B C 1
ATOM 2476 O O . ASN B 1 94 ? -21.547 -0.733 -6.086 1 97.25 94 ASN B O 1
ATOM 2480 N N . TYR B 1 95 ? -21.938 1.109 -7.211 1 97.31 95 TYR B N 1
ATOM 2481 C CA . TYR B 1 95 ? -20.547 1.555 -7.184 1 97.31 95 TYR B CA 1
ATOM 2482 C C . TYR B 1 95 ? -20.281 2.471 -5.996 1 97.31 95 TYR B C 1
ATOM 2484 O O . TYR B 1 95 ? -19.312 3.223 -5.98 1 97.31 95 TYR B O 1
ATOM 2492 N N . TYR B 1 96 ? -21.141 2.477 -5 1 97.88 96 TYR B N 1
ATOM 2493 C CA . TYR B 1 96 ? -20.922 3.299 -3.816 1 97.88 96 TYR B CA 1
ATOM 2494 C C . TYR B 1 96 ? -19.609 2.93 -3.129 1 97.88 96 TYR B C 1
ATOM 2496 O O . TYR B 1 96 ? -18.906 3.801 -2.611 1 97.88 96 TYR B O 1
ATOM 2504 N N . ASP B 1 97 ? -19.328 1.697 -3.152 1 97.06 97 ASP B N 1
ATOM 2505 C CA . ASP B 1 97 ? -18.078 1.209 -2.559 1 97.06 97 ASP B CA 1
ATOM 2506 C C . ASP B 1 97 ? -16.875 1.839 -3.234 1 97.06 97 ASP B C 1
ATOM 2508 O O . ASP B 1 97 ? -15.883 2.174 -2.568 1 97.06 97 ASP B O 1
ATOM 2512 N N . ARG B 1 98 ? -16.922 2.053 -4.527 1 97.38 98 ARG B N 1
ATOM 2513 C CA . ARG B 1 98 ? -15.828 2.689 -5.266 1 97.38 98 ARG B CA 1
ATOM 2514 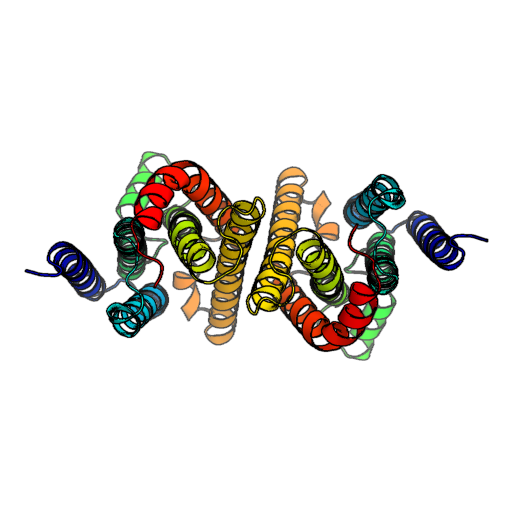C C . ARG B 1 98 ? -15.664 4.148 -4.852 1 97.38 98 ARG B C 1
ATOM 2516 O O . ARG B 1 98 ? -14.547 4.652 -4.766 1 97.38 98 ARG B O 1
ATOM 2523 N N . LEU B 1 99 ? -16.766 4.781 -4.652 1 97.88 99 LEU B N 1
ATOM 2524 C CA . LEU B 1 99 ? -16.719 6.137 -4.121 1 97.88 99 LEU B CA 1
ATOM 2525 C C . LEU B 1 99 ? -16.047 6.164 -2.754 1 97.88 99 LEU B C 1
ATOM 2527 O O . LEU B 1 99 ? -15.234 7.055 -2.473 1 97.88 99 LEU B O 1
ATOM 2531 N N . GLY B 1 100 ? -16.406 5.23 -1.9 1 98.12 100 GLY B N 1
ATOM 2532 C CA . GLY B 1 100 ? -15.789 5.133 -0.589 1 98.12 100 GLY B CA 1
ATOM 2533 C C . GLY B 1 100 ? -14.281 4.973 -0.651 1 98.12 100 GLY B C 1
ATOM 2534 O O . GLY B 1 100 ? -13.555 5.609 0.114 1 98.12 100 GLY B O 1
ATOM 2535 N N . HIS B 1 101 ? -13.836 4.176 -1.539 1 98.62 101 HIS B N 1
ATOM 2536 C CA . HIS B 1 101 ? -12.398 3.936 -1.635 1 98.62 101 HIS B CA 1
ATOM 2537 C C . HIS B 1 101 ? -11.688 5.109 -2.303 1 98.62 101 HIS B C 1
ATOM 2539 O O . HIS B 1 101 ? -10.539 5.418 -1.968 1 98.62 101 HIS B O 1
ATOM 2545 N N . PHE B 1 102 ? -12.359 5.758 -3.242 1 98.88 102 PHE B N 1
ATOM 2546 C CA . PHE B 1 102 ? -11.828 7.023 -3.73 1 98.88 102 PHE B CA 1
ATOM 2547 C C . PHE B 1 102 ? -11.625 8.008 -2.582 1 98.88 102 PHE B C 1
ATOM 2549 O O . PHE B 1 102 ? -10.562 8.617 -2.463 1 98.88 102 PHE B O 1
ATOM 2556 N N . ALA B 1 103 ? -12.586 8.102 -1.753 1 98.75 103 ALA B N 1
ATOM 2557 C CA . ALA B 1 103 ? -12.516 8.984 -0.588 1 98.75 103 ALA B CA 1
ATOM 2558 C C . ALA B 1 103 ? -11.43 8.516 0.383 1 98.75 103 ALA B C 1
ATOM 2560 O O . ALA B 1 103 ? -10.781 9.336 1.036 1 98.75 103 ALA B O 1
ATOM 2561 N N . GLN B 1 104 ? -11.273 7.219 0.47 1 98.62 104 GLN B N 1
ATOM 2562 C CA . GLN B 1 104 ? -10.281 6.633 1.364 1 98.62 104 GLN B CA 1
ATOM 2563 C C . GLN B 1 104 ? -8.867 7.039 0.961 1 98.62 104 GLN B C 1
ATOM 2565 O O . GLN B 1 104 ? -7.949 7.02 1.785 1 98.62 104 GLN B O 1
ATOM 2570 N N . GLY B 1 105 ? -8.664 7.355 -0.286 1 98.88 105 GLY B N 1
ATOM 2571 C CA . GLY B 1 105 ? -7.418 7.945 -0.735 1 98.88 105 GLY B CA 1
ATOM 2572 C C . GLY B 1 105 ? -7.414 9.461 -0.661 1 98.88 105 GLY B C 1
ATOM 2573 O O . GLY B 1 105 ? -6.453 10.062 -0.176 1 98.88 105 GLY B O 1
ATOM 2574 N N . PHE B 1 106 ? -8.508 10.102 -1.046 1 98.88 106 PHE B N 1
ATOM 2575 C CA . PHE B 1 106 ? -8.633 11.539 -1.228 1 98.88 106 PHE B CA 1
ATOM 2576 C C . PHE B 1 106 ? -8.469 12.266 0.101 1 98.88 106 PHE B C 1
ATOM 2578 O O . PHE B 1 106 ? -7.699 13.227 0.198 1 98.88 106 PHE B O 1
ATOM 2585 N N . ILE B 1 107 ? -9.094 11.844 1.101 1 98.81 107 ILE B N 1
ATOM 2586 C CA . ILE B 1 107 ? -9.141 12.57 2.363 1 98.81 107 ILE B CA 1
ATOM 2587 C C . ILE B 1 107 ? -7.855 12.328 3.152 1 98.81 107 ILE B C 1
ATOM 2589 O O . ILE B 1 107 ? -7.176 13.273 3.553 1 98.81 107 ILE B O 1
ATOM 2593 N N . PRO B 1 108 ? -7.406 11.062 3.275 1 98.75 108 PRO B N 1
ATOM 2594 C CA . PRO B 1 108 ? -6.176 10.828 4.035 1 98.75 108 PRO B CA 1
ATOM 2595 C C . PRO B 1 108 ? -4.957 11.492 3.402 1 98.75 108 PRO B C 1
ATOM 2597 O O . PRO B 1 108 ? -3.986 11.805 4.098 1 98.75 108 PRO B O 1
ATOM 2600 N N . ALA B 1 109 ? -5.027 11.719 2.141 1 98.88 109 ALA B N 1
ATOM 2601 C CA . ALA B 1 109 ? -3.902 12.391 1.494 1 98.88 109 ALA B CA 1
ATOM 2602 C C . ALA B 1 109 ? -3.615 13.734 2.146 1 98.88 109 ALA B C 1
ATOM 2604 O O . ALA B 1 109 ? -2.459 14.062 2.426 1 98.88 109 ALA B O 1
ATOM 2605 N N . ILE B 1 110 ? -4.633 14.484 2.447 1 98.81 110 ILE B N 1
ATOM 2606 C CA . ILE B 1 110 ? -4.484 15.805 3.049 1 98.81 110 ILE B CA 1
ATOM 2607 C C . ILE B 1 110 ? -4.102 15.664 4.52 1 98.81 110 ILE B C 1
ATOM 2609 O O . ILE B 1 110 ? -3.273 16.422 5.031 1 98.81 110 ILE B O 1
ATOM 2613 N N . ILE B 1 111 ? -4.648 14.664 5.164 1 98.56 111 ILE B N 1
ATOM 2614 C CA . ILE B 1 111 ? -4.352 14.438 6.574 1 98.56 111 ILE B CA 1
ATOM 2615 C C . ILE B 1 111 ? -2.885 14.047 6.738 1 98.56 111 ILE B C 1
ATOM 2617 O O . ILE B 1 111 ? -2.168 14.633 7.555 1 98.56 111 ILE B O 1
ATOM 2621 N N . ILE B 1 112 ? -2.436 13.086 5.941 1 98.56 112 ILE B N 1
ATOM 2622 C CA . ILE B 1 112 ? -1.059 12.609 6.012 1 98.56 112 ILE B CA 1
ATOM 2623 C C . ILE B 1 112 ? -0.101 13.734 5.637 1 98.56 112 ILE B C 1
ATOM 2625 O O . ILE B 1 112 ? 0.93 13.93 6.285 1 98.56 112 ILE B O 1
ATOM 2629 N N . ARG B 1 113 ? -0.46 14.445 4.637 1 98.44 113 ARG B N 1
ATOM 2630 C CA . ARG B 1 113 ? 0.354 15.594 4.23 1 98.44 113 ARG B CA 1
ATOM 2631 C C . ARG B 1 113 ? 0.5 16.594 5.371 1 98.44 113 ARG B C 1
ATOM 2633 O O . ARG B 1 113 ? 1.602 17.078 5.641 1 98.44 113 ARG B O 1
ATOM 2640 N N . GLU B 1 114 ? -0.588 16.906 6 1 98.12 114 GLU B N 1
ATOM 2641 C CA . GLU B 1 114 ? -0.583 17.859 7.102 1 98.12 114 GLU B CA 1
ATOM 2642 C C . GLU B 1 114 ? 0.291 17.375 8.258 1 98.12 114 GLU B C 1
ATOM 2644 O O . GLU B 1 114 ? 1.099 18.141 8.797 1 98.12 114 GLU B O 1
ATOM 2649 N N . ILE B 1 115 ? 0.205 16.109 8.57 1 97.75 115 ILE B N 1
ATOM 2650 C CA . ILE B 1 115 ? 0.979 15.531 9.656 1 97.75 115 ILE B CA 1
ATOM 2651 C C . ILE B 1 115 ? 2.467 15.57 9.312 1 97.75 115 ILE B C 1
ATOM 2653 O O . ILE B 1 115 ? 3.287 16.016 10.117 1 97.75 115 ILE B O 1
ATOM 2657 N N . LEU B 1 116 ? 2.818 15.164 8.117 1 97.75 116 LEU B N 1
ATOM 2658 C CA . LEU B 1 116 ? 4.219 15.133 7.711 1 97.75 116 LEU B CA 1
ATOM 2659 C C . LEU B 1 116 ? 4.781 16.547 7.57 1 97.75 116 LEU B C 1
ATOM 2661 O O . LEU B 1 116 ? 5.938 16.781 7.914 1 97.75 116 LEU B O 1
ATOM 2665 N N . TRP B 1 117 ? 3.932 17.406 7.109 1 96.62 117 TRP B N 1
ATOM 2666 C CA . TRP B 1 117 ? 4.328 18.797 6.961 1 96.62 117 TRP B CA 1
ATOM 2667 C C . TRP B 1 117 ? 4.684 19.422 8.312 1 96.62 117 TRP B C 1
ATOM 2669 O O . TRP B 1 117 ? 5.641 20.188 8.422 1 96.62 117 TRP B O 1
ATOM 2679 N N . ARG B 1 118 ? 4.023 19.047 9.297 1 95.88 118 ARG B N 1
ATOM 2680 C CA . ARG B 1 118 ? 4.133 19.719 10.586 1 95.88 118 ARG B CA 1
ATOM 2681 C C . ARG B 1 118 ? 5.07 18.953 11.523 1 95.88 118 ARG B C 1
ATOM 2683 O O . ARG B 1 118 ? 5.629 19.531 12.453 1 95.88 118 ARG B O 1
ATOM 2690 N N . SER B 1 119 ? 5.23 17.688 11.273 1 96.06 119 SER B N 1
ATOM 2691 C CA . SER B 1 119 ? 5.895 16.906 12.305 1 96.06 119 SER B CA 1
ATOM 2692 C C . SER B 1 119 ? 7.152 16.234 11.766 1 96.06 119 SER B C 1
ATOM 2694 O O . SER B 1 119 ? 7.863 15.547 12.508 1 96.06 119 SER B O 1
ATOM 2696 N N . SER B 1 120 ? 7.406 16.359 10.555 1 96.44 120 SER B N 1
ATOM 2697 C CA . SER B 1 120 ? 8.578 15.758 9.938 1 96.44 120 SER B CA 1
ATOM 2698 C C . SER B 1 120 ? 9.414 16.797 9.195 1 96.44 120 SER B C 1
ATOM 2700 O O . SER B 1 120 ? 8.984 17.938 9.023 1 96.44 120 SER B O 1
ATOM 2702 N N . PRO B 1 121 ? 10.648 16.453 8.812 1 97.19 121 PRO B N 1
ATOM 2703 C CA . PRO B 1 121 ? 11.484 17.406 8.086 1 97.19 121 PRO B CA 1
ATOM 2704 C C . PRO B 1 121 ? 11.094 17.547 6.617 1 97.19 121 PRO B C 1
ATOM 2706 O O . PRO B 1 121 ? 11.836 18.141 5.828 1 97.19 121 PRO B O 1
ATOM 2709 N N . LEU B 1 122 ? 9.938 17.062 6.301 1 96.94 122 LEU B N 1
ATOM 2710 C CA . LEU B 1 122 ? 9.602 16.922 4.887 1 96.94 122 LEU B CA 1
ATOM 2711 C C . LEU B 1 122 ? 8.938 18.188 4.359 1 96.94 122 LEU B C 1
ATOM 2713 O O . LEU B 1 122 ? 8.523 18.234 3.201 1 96.94 122 LEU B O 1
ATOM 2717 N N . LYS B 1 123 ? 8.898 19.156 5.219 1 94.06 123 LYS B N 1
ATOM 2718 C CA . LYS B 1 123 ? 8.32 20.422 4.758 1 94.06 123 LYS B CA 1
ATOM 2719 C C . LYS B 1 123 ? 9.008 20.922 3.492 1 94.06 123 LYS B C 1
ATOM 2721 O O . LYS B 1 123 ? 10.242 21.016 3.451 1 94.06 123 LYS B O 1
ATOM 2726 N N . HIS B 1 124 ? 8.297 21.062 2.334 1 91.44 124 HIS B N 1
ATOM 2727 C CA . HIS B 1 124 ? 8.75 21.578 1.05 1 91.44 124 HIS B CA 1
ATOM 2728 C C . HIS B 1 124 ? 9.664 20.578 0.345 1 91.44 124 HIS B C 1
ATOM 2730 O O . HIS B 1 124 ? 10.359 20.922 -0.608 1 91.44 124 HIS B O 1
ATOM 2736 N N . SER B 1 125 ? 9.703 19.453 0.896 1 96.25 125 SER B N 1
ATOM 2737 C CA . SER B 1 125 ? 10.516 18.422 0.255 1 96.25 125 SER B CA 1
ATOM 2738 C C . SER B 1 125 ? 9.852 17.922 -1.025 1 96.25 125 SER B C 1
ATOM 2740 O O . SER B 1 125 ? 8.633 17.75 -1.075 1 96.25 125 SER B O 1
ATOM 2742 N N . ARG B 1 126 ? 10.656 17.609 -2.014 1 96.62 126 ARG B N 1
ATOM 2743 C CA . ARG B 1 126 ? 10.164 17.047 -3.268 1 96.62 126 ARG B CA 1
ATOM 2744 C C . ARG B 1 126 ? 9.625 15.633 -3.061 1 96.62 126 ARG B C 1
ATOM 2746 O O . ARG B 1 126 ? 8.945 15.086 -3.936 1 96.62 126 ARG B O 1
ATOM 2753 N N . TRP B 1 127 ? 9.93 15.008 -1.925 1 97.94 127 TRP B N 1
ATOM 2754 C CA . TRP B 1 127 ? 9.516 13.633 -1.637 1 97.94 127 TRP B CA 1
ATOM 2755 C C . TRP B 1 127 ? 8.109 13.594 -1.058 1 97.94 127 TRP B C 1
ATOM 2757 O O . TRP B 1 127 ? 7.492 12.531 -0.972 1 97.94 127 TRP B O 1
ATOM 2767 N N . MET B 1 128 ? 7.562 14.75 -0.696 1 97.88 128 MET B N 1
ATOM 2768 C CA . MET B 1 128 ? 6.301 14.82 0.033 1 97.88 128 MET B CA 1
ATOM 2769 C C . MET B 1 128 ? 5.172 14.188 -0.771 1 97.88 128 MET B C 1
ATOM 2771 O O . MET B 1 128 ? 4.48 13.289 -0.28 1 97.88 128 MET B O 1
ATOM 2775 N N . PRO B 1 129 ? 4.992 14.555 -2.07 1 98.25 129 PRO B N 1
ATOM 2776 C CA . PRO B 1 129 ? 3.877 13.953 -2.805 1 98.25 129 PRO B CA 1
ATOM 2777 C C . PRO B 1 129 ? 3.99 12.438 -2.914 1 98.25 129 PRO B C 1
ATOM 2779 O O . PRO B 1 129 ? 3 11.727 -2.729 1 98.25 129 PRO B O 1
ATOM 2782 N N . PHE B 1 130 ? 5.133 11.992 -3.211 1 98.56 130 PHE B N 1
ATOM 2783 C CA . PHE B 1 130 ? 5.359 10.562 -3.354 1 98.56 130 PHE B CA 1
ATOM 2784 C C . PHE B 1 130 ? 5.055 9.836 -2.051 1 98.56 130 PHE B C 1
ATOM 2786 O O . PHE B 1 130 ? 4.367 8.812 -2.051 1 98.56 130 PHE B O 1
ATOM 2793 N N . LEU B 1 131 ? 5.57 10.32 -0.943 1 98.81 131 LEU B N 1
ATOM 2794 C CA . LEU B 1 131 ? 5.422 9.656 0.35 1 98.81 131 LEU B CA 1
ATOM 2795 C C . LEU B 1 131 ? 3.977 9.727 0.832 1 98.81 131 LEU B C 1
ATOM 2797 O O . LEU B 1 131 ? 3.473 8.766 1.425 1 98.81 131 LEU B O 1
ATOM 2801 N N . VAL B 1 132 ? 3.277 10.812 0.565 1 98.81 132 VAL B N 1
ATOM 2802 C CA . VAL B 1 132 ? 1.876 10.953 0.943 1 98.81 132 VAL B CA 1
ATOM 2803 C C . VAL B 1 132 ? 1.026 9.953 0.161 1 98.81 132 VAL B C 1
ATOM 2805 O O . VAL B 1 132 ? 0.245 9.195 0.748 1 98.81 132 VAL B O 1
ATOM 2808 N N . ILE B 1 133 ? 1.232 9.891 -1.113 1 98.88 133 ILE B N 1
ATOM 2809 C CA . ILE B 1 133 ? 0.427 9.023 -1.969 1 98.88 133 ILE B CA 1
ATOM 2810 C C . ILE B 1 133 ? 0.731 7.562 -1.653 1 98.88 133 ILE B C 1
ATOM 2812 O O . ILE B 1 133 ? -0.181 6.734 -1.57 1 98.88 133 ILE B O 1
ATOM 2816 N N . SER B 1 134 ? 1.986 7.254 -1.464 1 98.81 134 SER B N 1
ATOM 2817 C CA . SER B 1 134 ? 2.367 5.898 -1.085 1 98.81 134 SER B CA 1
ATOM 2818 C C . SER B 1 134 ? 1.73 5.496 0.241 1 98.81 134 SER B C 1
ATOM 2820 O O . SER B 1 134 ? 1.257 4.367 0.39 1 98.81 134 SER B O 1
ATOM 2822 N N . THR B 1 135 ? 1.735 6.398 1.175 1 98.88 135 THR B N 1
ATOM 2823 C CA . THR B 1 135 ? 1.146 6.113 2.479 1 98.88 135 THR B CA 1
ATOM 2824 C C . THR B 1 135 ? -0.357 5.883 2.354 1 98.88 135 THR B C 1
ATOM 2826 O O . THR B 1 135 ? -0.906 4.98 2.992 1 98.88 135 THR B O 1
ATOM 2829 N N . CYS B 1 136 ? -1.009 6.633 1.517 1 98.88 136 CYS B N 1
ATOM 2830 C CA . CYS B 1 136 ? -2.441 6.453 1.309 1 98.88 136 CYS B CA 1
ATOM 2831 C C . CYS B 1 136 ? -2.738 5.094 0.692 1 98.88 136 CYS B C 1
ATOM 2833 O O . CYS B 1 136 ? -3.688 4.418 1.093 1 98.88 136 CYS B O 1
ATOM 2835 N N . LEU B 1 137 ? -1.939 4.727 -0.282 1 98.94 137 LEU B N 1
ATOM 2836 C CA . LEU B 1 137 ? -2.125 3.408 -0.879 1 98.94 137 LEU B CA 1
ATOM 2837 C C . LEU B 1 137 ? -1.854 2.307 0.139 1 98.94 137 LEU B C 1
ATOM 2839 O O . LEU B 1 137 ? -2.559 1.295 0.168 1 98.94 137 LEU B O 1
ATOM 2843 N N . ALA B 1 138 ? -0.86 2.502 0.982 1 98.88 138 ALA B N 1
ATOM 2844 C CA . ALA B 1 138 ? -0.565 1.551 2.051 1 98.88 138 ALA B CA 1
ATOM 2845 C C . ALA B 1 138 ? -1.736 1.438 3.023 1 98.88 138 ALA B C 1
ATOM 2847 O O . ALA B 1 138 ? -2.082 0.338 3.463 1 98.88 138 ALA B O 1
ATOM 2848 N N . ILE B 1 139 ? -2.338 2.559 3.322 1 98.69 139 ILE B N 1
ATOM 2849 C CA . ILE B 1 139 ? -3.496 2.557 4.207 1 98.69 139 ILE B CA 1
ATOM 2850 C C . ILE B 1 139 ? -4.633 1.761 3.568 1 98.69 139 ILE B C 1
ATOM 2852 O O . ILE B 1 139 ? -5.309 0.982 4.242 1 98.69 139 ILE B O 1
ATOM 2856 N N . SER B 1 140 ? -4.805 1.991 2.303 1 98.75 140 SER B N 1
ATOM 2857 C CA . SER B 1 140 ? -5.824 1.223 1.597 1 98.75 140 SER B CA 1
ATOM 2858 C C . SER B 1 140 ? -5.52 -0.271 1.642 1 98.75 140 SER B C 1
ATOM 2860 O O . SER B 1 140 ? -6.418 -1.088 1.848 1 98.75 140 SER B O 1
ATOM 2862 N N . ALA B 1 141 ? -4.289 -0.62 1.443 1 98.75 141 ALA B N 1
ATOM 2863 C CA . ALA B 1 141 ? -3.873 -2.018 1.522 1 98.75 141 ALA B CA 1
ATOM 2864 C C . ALA B 1 141 ? -4.125 -2.588 2.916 1 98.75 141 ALA B C 1
ATOM 2866 O O . ALA B 1 141 ? -4.594 -3.721 3.055 1 98.75 141 ALA B O 1
ATOM 2867 N N . VAL B 1 142 ? -3.82 -1.854 3.924 1 98.62 142 VAL B N 1
ATOM 2868 C CA . VAL B 1 142 ? -4.07 -2.299 5.293 1 98.62 142 VAL B CA 1
ATOM 2869 C C . VAL B 1 142 ? -5.566 -2.52 5.5 1 98.62 142 VAL B C 1
ATOM 2871 O O . VAL B 1 142 ? -5.973 -3.482 6.152 1 98.62 142 VAL B O 1
ATOM 2874 N N . TYR B 1 143 ? -6.32 -1.662 4.953 1 97.88 143 TYR B N 1
ATOM 2875 C CA . TYR B 1 143 ? -7.762 -1.84 5.07 1 97.88 143 TYR B CA 1
ATOM 2876 C C . TYR B 1 143 ? -8.203 -3.15 4.43 1 97.88 143 TYR B C 1
ATOM 2878 O O . TYR B 1 143 ? -9.062 -3.854 4.973 1 97.88 143 TYR B O 1
ATOM 2886 N N . GLU B 1 144 ? -7.664 -3.43 3.322 1 98 144 GLU B N 1
ATOM 2887 C CA . GLU B 1 144 ? -7.969 -4.703 2.682 1 98 144 GLU B CA 1
ATOM 2888 C C . GLU B 1 144 ? -7.555 -5.879 3.562 1 98 144 GLU B C 1
ATOM 2890 O O . GLU B 1 144 ? -8.234 -6.906 3.6 1 98 144 GLU B O 1
ATOM 2895 N N . LEU B 1 145 ? -6.418 -5.766 4.227 1 98.31 145 LEU B N 1
ATOM 2896 C CA . LEU B 1 145 ? -5.961 -6.809 5.141 1 98.31 145 LEU B CA 1
ATOM 2897 C C . LEU B 1 145 ? -6.922 -6.957 6.316 1 98.31 145 LEU B C 1
ATOM 2899 O O . LEU B 1 145 ? -7.164 -8.07 6.785 1 98.31 145 LEU B O 1
ATOM 2903 N N . VAL B 1 146 ? -7.453 -5.852 6.77 1 97.31 146 VAL B N 1
ATOM 2904 C CA . VAL B 1 146 ? -8.438 -5.895 7.844 1 97.31 146 VAL B CA 1
ATOM 2905 C C . VAL B 1 146 ? -9.703 -6.605 7.359 1 97.31 146 VAL B C 1
ATOM 2907 O O . VAL B 1 146 ? -10.242 -7.461 8.055 1 97.31 146 VAL B O 1
ATOM 2910 N N . GLU B 1 147 ? -10.148 -6.238 6.199 1 96.25 147 GLU B N 1
ATOM 2911 C CA . GLU B 1 147 ? -11.305 -6.914 5.617 1 96.25 147 GLU B CA 1
ATOM 2912 C C . GLU B 1 147 ? -11.055 -8.414 5.488 1 96.25 147 GLU B C 1
ATOM 2914 O O . GLU B 1 147 ? -11.945 -9.219 5.77 1 96.25 147 GLU B O 1
ATOM 2919 N N . PHE B 1 148 ? -9.875 -8.734 5.07 1 96 148 PHE B N 1
ATOM 2920 C CA . PHE B 1 148 ? -9.445 -10.125 4.961 1 96 148 PHE B CA 1
ATOM 2921 C C . PHE B 1 148 ? -9.531 -10.828 6.312 1 96 148 PHE B C 1
ATOM 2923 O O . PHE B 1 148 ? -10.094 -11.922 6.414 1 96 148 PHE B O 1
ATOM 2930 N N . ALA B 1 149 ? -9.031 -10.234 7.336 1 96.62 149 ALA B N 1
ATOM 2931 C CA . ALA B 1 149 ? -9.062 -10.805 8.68 1 96.62 149 ALA B CA 1
ATOM 2932 C C . ALA B 1 149 ? -10.492 -11.008 9.164 1 96.62 149 ALA B C 1
ATOM 2934 O O . ALA B 1 149 ? -10.828 -12.062 9.711 1 96.62 149 ALA B O 1
ATOM 2935 N N . VAL B 1 150 ? -11.32 -10.016 8.891 1 95.5 150 VAL B N 1
ATOM 2936 C CA . VAL B 1 150 ? -12.719 -10.094 9.297 1 95.5 150 VAL B CA 1
ATOM 2937 C C . VAL B 1 150 ? -13.422 -11.227 8.547 1 95.5 150 VAL B C 1
ATOM 2939 O O . VAL B 1 150 ? -14.195 -11.984 9.141 1 95.5 150 VAL B O 1
ATOM 2942 N N . ALA B 1 151 ? -13.125 -11.352 7.305 1 94.44 151 ALA B N 1
ATOM 2943 C CA . ALA B 1 151 ? -13.742 -12.391 6.48 1 94.44 151 ALA B CA 1
ATOM 2944 C C . ALA B 1 151 ? -13.344 -13.781 6.969 1 94.44 151 ALA B C 1
ATOM 2946 O O . ALA B 1 151 ? -14.188 -14.672 7.09 1 94.44 151 ALA B O 1
ATOM 2947 N N . ILE B 1 152 ? -12.07 -13.961 7.273 1 94.25 152 ILE B N 1
ATOM 2948 C CA . ILE B 1 152 ? -11.57 -15.266 7.707 1 94.25 152 ILE B CA 1
ATOM 2949 C C . ILE B 1 152 ? -12.148 -15.609 9.078 1 94.25 152 ILE B C 1
ATOM 2951 O O . ILE B 1 152 ? -12.477 -16.766 9.344 1 94.25 152 ILE B O 1
ATOM 2955 N N . MET B 1 153 ? -12.367 -14.625 9.875 1 94.69 153 MET B N 1
ATOM 2956 C CA . MET B 1 153 ? -12.789 -14.844 11.25 1 94.69 153 MET B CA 1
ATOM 2957 C C . MET B 1 153 ? -14.305 -15.055 11.328 1 94.69 153 MET B C 1
ATOM 2959 O O . MET B 1 153 ? -14.797 -15.75 12.219 1 94.69 153 MET B O 1
ATOM 2963 N N . THR B 1 154 ? -15.078 -14.516 10.367 1 92.62 154 THR B N 1
ATOM 2964 C CA . THR B 1 154 ? -16.531 -14.492 10.547 1 92.62 154 THR B CA 1
ATOM 2965 C C . THR B 1 154 ? -17.219 -15.203 9.391 1 92.62 154 THR B C 1
ATOM 2967 O O . THR B 1 154 ? -18.422 -15.477 9.453 1 92.62 154 THR B O 1
ATOM 2970 N N . GLY B 1 155 ? -16.469 -15.461 8.352 1 89.88 155 GLY B N 1
ATOM 2971 C CA . GLY B 1 155 ? -17.047 -16.172 7.227 1 89.88 155 GLY B CA 1
ATOM 2972 C C . GLY B 1 155 ? -18.156 -15.398 6.531 1 89.88 155 GLY B C 1
ATOM 2973 O O . GLY B 1 155 ? -17.953 -14.25 6.129 1 89.88 155 GLY B O 1
ATOM 2974 N N . GLU B 1 156 ? -19.266 -15.945 6.539 1 83.12 156 GLU B N 1
ATOM 2975 C CA . GLU B 1 156 ? -20.391 -15.398 5.785 1 83.12 156 GLU B CA 1
ATOM 2976 C C . GLU B 1 156 ? -20.891 -14.094 6.402 1 83.12 156 GLU B C 1
ATOM 2978 O O . GLU B 1 156 ? -21.438 -13.25 5.703 1 83.12 156 GLU B O 1
ATOM 2983 N N . ALA B 1 157 ? -20.609 -13.914 7.59 1 83.81 157 ALA B N 1
ATOM 2984 C CA . ALA B 1 157 ? -21.078 -12.711 8.266 1 83.81 157 ALA B CA 1
ATOM 2985 C C . ALA B 1 157 ? -20.422 -11.461 7.676 1 83.81 157 ALA B C 1
ATOM 2987 O O . ALA B 1 157 ? -20.938 -10.352 7.828 1 83.81 157 ALA B O 1
ATOM 2988 N N . ALA B 1 158 ? -19.375 -11.711 6.941 1 86.19 158 ALA B N 1
ATOM 2989 C CA . ALA B 1 158 ? -18.609 -10.57 6.43 1 86.19 158 ALA B CA 1
ATOM 2990 C C . ALA B 1 158 ? -19.016 -10.234 4.996 1 86.19 158 ALA B C 1
ATOM 2992 O O . ALA B 1 158 ? -18.516 -9.273 4.41 1 86.19 158 ALA B O 1
ATOM 2993 N N . GLU B 1 159 ? -19.859 -10.977 4.477 1 87.38 159 GLU B N 1
ATOM 2994 C CA . GLU B 1 159 ? -20.172 -10.828 3.057 1 87.38 159 GLU B CA 1
ATOM 2995 C C . GLU B 1 159 ? -20.641 -9.406 2.744 1 87.38 159 GLU B C 1
ATOM 2997 O O . GLU B 1 159 ? -20.141 -8.781 1.803 1 87.38 159 GLU B O 1
ATOM 3002 N N . ALA B 1 160 ? -21.578 -8.953 3.5 1 85.75 160 ALA B N 1
ATOM 3003 C CA . ALA B 1 160 ? -22.094 -7.605 3.291 1 85.75 160 ALA B CA 1
ATOM 3004 C C . ALA B 1 160 ? -21.016 -6.559 3.539 1 85.75 160 ALA B C 1
ATOM 3006 O O . ALA B 1 160 ? -20.969 -5.531 2.857 1 85.75 160 ALA B O 1
ATOM 3007 N N . PHE B 1 161 ? -20.203 -6.832 4.402 1 89.19 161 PHE B N 1
ATOM 3008 C CA . PHE B 1 161 ? -19.125 -5.926 4.746 1 89.19 161 PHE B CA 1
ATOM 3009 C C . PHE B 1 161 ? -18.094 -5.859 3.623 1 89.19 161 PHE B C 1
ATOM 3011 O O . PHE B 1 161 ? -17.578 -4.781 3.307 1 89.19 161 PHE B O 1
ATOM 3018 N N . LEU B 1 162 ? -17.781 -6.949 3.014 1 89.62 162 LEU B N 1
ATOM 3019 C CA . LEU B 1 162 ? -16.812 -6.973 1.926 1 89.62 162 LEU B CA 1
ATOM 3020 C C . LEU B 1 162 ? -17.344 -6.211 0.713 1 89.62 162 LEU B C 1
ATOM 3022 O O . LEU B 1 162 ? -16.562 -5.562 0.004 1 89.62 162 LEU B O 1
ATOM 3026 N N . GLY B 1 163 ? -18.688 -6.297 0.447 1 88.06 163 GLY B N 1
ATOM 3027 C CA . GLY B 1 163 ? -19.297 -5.543 -0.633 1 88.06 163 GLY B CA 1
ATOM 3028 C C . GLY B 1 163 ? -18.75 -5.895 -2 1 88.06 163 GLY B C 1
ATOM 3029 O O . GLY B 1 163 ? -18.688 -5.039 -2.887 1 88.06 163 GLY B O 1
ATOM 3030 N N . THR B 1 164 ? -18.234 -7.086 -2.236 1 90.56 164 THR B N 1
ATOM 3031 C CA . THR B 1 164 ? -17.531 -7.445 -3.465 1 90.56 164 THR B CA 1
ATOM 3032 C C . THR B 1 164 ? -18.5 -7.516 -4.641 1 90.56 164 THR B C 1
ATOM 3034 O O . THR B 1 164 ? -18.109 -7.332 -5.793 1 90.56 164 THR B O 1
ATOM 3037 N N . GLN B 1 165 ? -19.812 -7.797 -4.297 1 92.5 165 GLN B N 1
ATOM 3038 C CA . GLN B 1 165 ? -20.812 -7.965 -5.336 1 92.5 165 GLN B CA 1
ATOM 3039 C C . GLN B 1 165 ? -20.312 -8.891 -6.441 1 92.5 165 GLN B C 1
ATOM 3041 O O . GLN B 1 165 ? -20.469 -8.594 -7.629 1 92.5 165 GLN B O 1
ATOM 3046 N N . ARG B 1 166 ? -19.516 -9.914 -6.055 1 89.44 166 ARG B N 1
ATOM 3047 C CA . ARG B 1 166 ? -19.047 -11.016 -6.887 1 89.44 166 ARG B CA 1
ATOM 3048 C C . ARG B 1 166 ? -17.906 -10.57 -7.801 1 89.44 166 ARG B C 1
ATOM 3050 O O . ARG B 1 166 ? -17.562 -11.273 -8.75 1 89.44 166 ARG B O 1
ATOM 3057 N N . ASP B 1 167 ? -17.422 -9.438 -7.535 1 93.12 167 ASP B N 1
ATOM 3058 C CA . ASP B 1 167 ? -16.25 -8.992 -8.281 1 93.12 167 ASP B CA 1
ATOM 3059 C C . ASP B 1 167 ? -14.969 -9.578 -7.688 1 93.12 167 ASP B C 1
ATOM 3061 O O . ASP B 1 167 ? -14.562 -9.203 -6.586 1 93.12 167 ASP B O 1
ATOM 3065 N N . VAL B 1 168 ? -14.32 -10.438 -8.414 1 90.69 168 VAL B N 1
ATOM 3066 C CA . VAL B 1 168 ? -13.133 -11.133 -7.918 1 90.69 168 VAL B CA 1
ATOM 3067 C C . VAL B 1 168 ? -11.961 -10.156 -7.848 1 90.69 168 VAL B C 1
ATOM 3069 O O . VAL B 1 168 ? -10.945 -10.438 -7.195 1 90.69 168 VAL B O 1
ATOM 3072 N N . TRP B 1 169 ? -12.07 -8.984 -8.461 1 94.06 169 TRP B N 1
ATOM 3073 C CA . TRP B 1 169 ? -10.992 -8 -8.5 1 94.06 169 TRP B CA 1
ATOM 3074 C C . TRP B 1 169 ? -11.32 -6.797 -7.617 1 94.06 169 TRP B C 1
ATOM 3076 O O . TRP B 1 169 ? -10.766 -5.715 -7.805 1 94.06 169 TRP B O 1
ATOM 3086 N N . ASP B 1 170 ? -12.219 -6.965 -6.754 1 95.88 170 ASP B N 1
ATOM 3087 C CA . ASP B 1 170 ? -12.711 -5.875 -5.918 1 95.88 170 ASP B CA 1
ATOM 3088 C C . ASP B 1 170 ? -11.57 -5.219 -5.145 1 95.88 170 ASP B C 1
ATOM 3090 O O . ASP B 1 170 ? -11.477 -3.988 -5.094 1 95.88 170 ASP B O 1
ATOM 3094 N N . THR B 1 171 ? -10.656 -6.016 -4.578 1 97.06 171 THR B N 1
ATOM 3095 C CA . THR B 1 171 ? -9.531 -5.512 -3.793 1 97.06 171 THR B CA 1
ATOM 3096 C C . THR B 1 171 ? -8.648 -4.598 -4.637 1 97.06 171 THR B C 1
ATOM 3098 O O . THR B 1 171 ? -8.273 -3.51 -4.199 1 97.06 171 THR B O 1
ATOM 3101 N N . GLN B 1 172 ? -8.383 -5.027 -5.828 1 97.94 172 GLN B N 1
ATOM 3102 C CA . GLN B 1 172 ? -7.535 -4.246 -6.727 1 97.94 172 GLN B CA 1
ATOM 3103 C C . GLN B 1 172 ? -8.211 -2.938 -7.121 1 97.94 172 GLN B C 1
ATOM 3105 O O . GLN B 1 172 ? -7.582 -1.879 -7.129 1 97.94 172 GLN B O 1
ATOM 3110 N N . TRP B 1 173 ? -9.492 -3.012 -7.391 1 97.69 173 TRP B N 1
ATOM 3111 C CA . TRP B 1 173 ? -10.234 -1.801 -7.727 1 97.69 173 TRP B CA 1
ATOM 3112 C C . TRP B 1 173 ? -10.242 -0.826 -6.555 1 97.69 173 TRP B C 1
ATOM 3114 O O . TRP B 1 173 ? -10.078 0.382 -6.742 1 97.69 173 TRP B O 1
ATOM 3124 N N . ASP B 1 174 ? -10.461 -1.354 -5.383 1 98.25 174 ASP B N 1
ATOM 3125 C CA . ASP B 1 174 ? -10.469 -0.528 -4.18 1 98.25 174 ASP B CA 1
ATOM 3126 C C . ASP B 1 174 ? -9.156 0.234 -4.023 1 98.25 174 ASP B C 1
ATOM 3128 O O . ASP B 1 174 ? -9.156 1.449 -3.814 1 98.25 174 ASP B O 1
ATOM 3132 N N . MET B 1 175 ? -8.086 -0.477 -4.191 1 98.81 175 MET B N 1
ATOM 3133 C CA . MET B 1 175 ? -6.77 0.14 -4.023 1 98.81 175 MET B CA 1
ATOM 3134 C C . MET B 1 175 ? -6.492 1.137 -5.145 1 98.81 175 MET B C 1
ATOM 3136 O O . MET B 1 175 ? -5.883 2.182 -4.91 1 98.81 175 MET B O 1
ATOM 3140 N N . LEU B 1 176 ? -6.961 0.789 -6.348 1 98.75 176 LEU B N 1
ATOM 3141 C CA . LEU B 1 176 ? -6.766 1.695 -7.473 1 98.75 176 LEU B CA 1
ATOM 3142 C C . LEU B 1 176 ? -7.5 3.012 -7.246 1 98.75 176 LEU B C 1
ATOM 3144 O O . LEU B 1 176 ? -6.941 4.086 -7.48 1 98.75 176 LEU B O 1
ATOM 3148 N N . LEU B 1 177 ? -8.703 2.926 -6.844 1 98.81 177 LEU B N 1
ATOM 3149 C CA . LEU B 1 177 ? -9.484 4.129 -6.594 1 98.81 177 LEU B CA 1
ATOM 3150 C C . LEU B 1 177 ? -8.883 4.949 -5.461 1 98.81 177 LEU B C 1
ATOM 3152 O O . LEU B 1 177 ? -8.891 6.184 -5.508 1 98.81 177 LEU B O 1
ATOM 3156 N N . ALA B 1 178 ? -8.383 4.254 -4.438 1 98.88 178 ALA B N 1
ATOM 3157 C CA . ALA B 1 178 ? -7.695 4.965 -3.363 1 98.88 178 ALA B CA 1
ATOM 3158 C C . ALA B 1 178 ? -6.465 5.691 -3.891 1 98.88 178 ALA B C 1
ATOM 3160 O O . ALA B 1 178 ? -6.207 6.84 -3.521 1 98.88 178 ALA B O 1
ATOM 3161 N N . LEU B 1 179 ? -5.723 5.039 -4.746 1 98.88 179 LEU B N 1
ATOM 3162 C CA . LEU B 1 179 ? -4.543 5.645 -5.352 1 98.88 179 LEU B CA 1
ATOM 3163 C C . LEU B 1 179 ? -4.922 6.875 -6.168 1 98.88 179 LEU B C 1
ATOM 3165 O O . LEU B 1 179 ? -4.281 7.922 -6.051 1 98.88 179 LEU B O 1
ATOM 3169 N N . ILE B 1 180 ? -5.926 6.754 -6.953 1 98.88 180 ILE B N 1
ATOM 3170 C CA . ILE B 1 180 ? -6.402 7.867 -7.766 1 98.88 180 ILE B CA 1
ATOM 3171 C C . ILE B 1 180 ? -6.891 8.992 -6.859 1 98.88 180 ILE B C 1
ATOM 3173 O O . ILE B 1 180 ? -6.551 10.164 -7.074 1 98.88 180 ILE B O 1
ATOM 3177 N N . GLY B 1 181 ? -7.672 8.617 -5.863 1 98.88 181 GLY B N 1
ATOM 3178 C CA . GLY B 1 181 ? -8.148 9.617 -4.918 1 98.88 181 GLY B CA 1
ATOM 3179 C C . GLY B 1 181 ? -7.035 10.414 -4.27 1 98.88 181 GLY B C 1
ATOM 3180 O O . GLY B 1 181 ? -7.09 11.641 -4.219 1 98.88 181 GLY B O 1
ATOM 3181 N N . ALA B 1 182 ? -6.051 9.703 -3.805 1 98.94 182 ALA B N 1
ATOM 3182 C CA . ALA B 1 182 ? -4.922 10.367 -3.158 1 98.94 182 ALA B CA 1
ATOM 3183 C C . ALA B 1 182 ? -4.207 11.305 -4.125 1 98.94 182 ALA B C 1
ATOM 3185 O O . ALA B 1 182 ? -3.871 12.438 -3.766 1 98.94 182 ALA B O 1
ATOM 3186 N N . SER B 1 183 ? -4.004 10.852 -5.344 1 98.88 183 SER B N 1
ATOM 3187 C CA . SER B 1 183 ? -3.311 11.641 -6.355 1 98.88 183 SER B CA 1
ATOM 3188 C C . SER B 1 183 ? -4.105 12.891 -6.719 1 98.88 183 SER B C 1
ATOM 3190 O O . SER B 1 183 ? -3.551 13.992 -6.789 1 98.88 183 SER B O 1
ATOM 3192 N N . VAL B 1 184 ? -5.371 12.734 -6.91 1 98.81 184 VAL B N 1
ATOM 3193 C CA . VAL B 1 184 ? -6.254 13.844 -7.27 1 98.81 184 VAL B CA 1
ATOM 3194 C C . VAL B 1 184 ? -6.301 14.859 -6.133 1 98.81 184 VAL B C 1
ATOM 3196 O O . VAL B 1 184 ? -6.211 16.062 -6.371 1 98.81 184 VAL B O 1
ATOM 3199 N N . SER B 1 185 ? -6.457 14.352 -4.957 1 98.69 185 SER B N 1
ATOM 3200 C CA . SER B 1 185 ? -6.512 15.227 -3.787 1 98.69 185 SER B CA 1
ATOM 3201 C C . SER B 1 185 ? -5.246 16.062 -3.662 1 98.69 185 SER B C 1
ATOM 3203 O O . SER B 1 185 ? -5.32 17.281 -3.488 1 98.69 185 SER B O 1
ATOM 3205 N N . TYR B 1 186 ? -4.141 15.375 -3.748 1 97.88 186 TYR B N 1
ATOM 3206 C CA . TYR B 1 186 ? -2.873 16.078 -3.602 1 97.88 186 TYR B CA 1
ATOM 3207 C C . TYR B 1 186 ? -2.717 17.156 -4.676 1 97.88 186 TYR B C 1
ATOM 3209 O O . TYR B 1 186 ? -2.334 18.281 -4.375 1 97.88 186 TYR B O 1
ATOM 3217 N N . LEU B 1 187 ? -3.053 16.812 -5.898 1 97 187 LEU B N 1
ATOM 3218 C CA . LEU B 1 187 ? -2.875 17.719 -7.031 1 97 187 LEU B CA 1
ATOM 3219 C C . LEU B 1 187 ? -3.842 18.891 -6.941 1 97 187 LEU B C 1
ATOM 3221 O O . LEU B 1 187 ? -3.455 20.047 -7.188 1 97 187 LEU B O 1
ATOM 3225 N N . LEU B 1 188 ? -5.012 18.688 -6.5 1 98.19 188 LEU B N 1
ATOM 3226 C CA . LEU B 1 188 ? -6.062 19.703 -6.543 1 98.19 188 LEU B CA 1
ATOM 3227 C C . LEU B 1 188 ? -6 20.594 -5.309 1 98.19 188 LEU B C 1
ATOM 3229 O O . LEU B 1 188 ? -6.312 21.781 -5.387 1 98.19 188 LEU B O 1
ATOM 3233 N N . LEU B 1 189 ? -5.59 20.047 -4.172 1 98.38 189 LEU B N 1
ATOM 3234 C CA . LEU B 1 189 ? -5.832 20.766 -2.928 1 98.38 189 LEU B CA 1
ATOM 3235 C C . LEU B 1 189 ? -4.52 21.266 -2.326 1 98.38 189 LEU B C 1
ATOM 3237 O O . LEU B 1 189 ? -4.527 21.984 -1.322 1 98.38 189 LEU B O 1
ATOM 3241 N N . GLN B 1 190 ? -3.408 20.844 -2.895 1 96.44 190 GLN B N 1
ATOM 3242 C CA . GLN B 1 190 ? -2.113 21.156 -2.297 1 96.44 190 GLN B CA 1
ATOM 3243 C C . GLN B 1 190 ? -1.96 22.656 -2.074 1 96.44 190 GLN B C 1
ATOM 3245 O O . GLN B 1 190 ? -1.469 23.078 -1.03 1 96.44 190 GLN B O 1
ATOM 3250 N N . ARG B 1 191 ? -2.379 23.531 -3 1 95.94 191 ARG B N 1
ATOM 3251 C CA . ARG B 1 191 ? -2.207 24.969 -2.883 1 95.94 191 ARG B CA 1
ATOM 3252 C C . ARG B 1 191 ? -3.084 25.531 -1.772 1 95.94 191 ARG B C 1
ATOM 3254 O O . ARG B 1 191 ? -2.619 26.328 -0.951 1 95.94 191 ARG B O 1
ATOM 3261 N N . LEU B 1 192 ? -4.305 25.141 -1.816 1 97.31 192 LEU B N 1
ATOM 3262 C CA . LEU B 1 192 ? -5.215 25.578 -0.762 1 97.31 192 LEU B CA 1
ATOM 3263 C C . LEU B 1 192 ? -4.703 25.141 0.609 1 97.31 192 LEU B C 1
ATOM 3265 O O . LEU B 1 192 ? -4.762 25.922 1.567 1 97.31 192 LEU B O 1
ATOM 3269 N N . HIS B 1 193 ? -4.258 23.906 0.655 1 97.75 193 HIS B N 1
ATOM 3270 C CA . HIS B 1 193 ? -3.736 23.359 1.904 1 97.75 193 HIS B CA 1
ATOM 3271 C C . HIS B 1 193 ? -2.488 24.109 2.355 1 97.75 193 HIS B C 1
ATOM 3273 O O . HIS B 1 193 ? -2.326 24.391 3.543 1 97.75 193 HIS B O 1
ATOM 3279 N N . ASP B 1 194 ? -1.596 24.484 1.409 1 95.94 194 ASP B N 1
ATOM 3280 C CA . ASP B 1 194 ? -0.408 25.266 1.719 1 95.94 194 ASP B CA 1
ATOM 3281 C C . ASP B 1 194 ? -0.784 26.578 2.4 1 95.94 194 ASP B C 1
ATOM 3283 O O . ASP B 1 194 ? -0.177 26.969 3.404 1 95.94 194 ASP B O 1
ATOM 3287 N N . ASN B 1 195 ? -1.73 27.203 1.881 1 96.12 195 ASN B N 1
ATOM 3288 C CA . ASN B 1 195 ? -2.17 28.484 2.418 1 96.12 195 ASN B CA 1
ATOM 3289 C C . ASN B 1 195 ? -2.623 28.359 3.871 1 96.12 195 ASN B C 1
ATOM 3291 O O . ASN B 1 195 ? -2.371 29.25 4.684 1 96.12 195 ASN B O 1
ATOM 3295 N N . GLN B 1 196 ? -3.258 27.312 4.207 1 96.25 196 GLN B N 1
ATOM 3296 C CA . GLN B 1 196 ? -3.727 27.109 5.574 1 96.25 196 GLN B CA 1
ATOM 3297 C C . GLN B 1 196 ? -2.578 26.703 6.496 1 96.25 196 GLN B C 1
ATOM 3299 O O . GLN B 1 196 ? -2.508 27.156 7.641 1 96.25 196 GLN B O 1
ATOM 3304 N N . LEU B 1 197 ? -1.703 25.891 5.918 1 95.25 197 LEU B N 1
ATOM 3305 C CA . LEU B 1 197 ? -0.603 25.375 6.723 1 95.25 197 LEU B CA 1
ATOM 3306 C C . LEU B 1 197 ? 0.386 26.484 7.07 1 95.25 197 LEU B C 1
ATOM 3308 O O . LEU B 1 197 ? 0.947 26.5 8.172 1 95.25 197 LEU B O 1
ATOM 3312 N N . GLU B 1 198 ? 0.589 27.359 6.191 1 92.81 198 GLU B N 1
ATOM 3313 C CA . GLU B 1 198 ? 1.534 28.453 6.406 1 92.81 198 GLU B CA 1
ATOM 3314 C C . GLU B 1 198 ? 1.041 29.406 7.492 1 92.81 198 GLU B C 1
ATOM 3316 O O . GLU B 1 198 ? 1.837 30.109 8.117 1 92.81 198 GLU B O 1
ATOM 3321 N N . LYS B 1 199 ? -0.199 29.391 7.73 1 90.5 199 LYS B N 1
ATOM 3322 C CA . LYS B 1 199 ? -0.788 30.266 8.742 1 90.5 199 LYS B CA 1
ATOM 3323 C C . LYS B 1 199 ? -0.693 29.641 10.133 1 90.5 199 LYS B C 1
ATOM 3325 O O . LYS B 1 199 ? -0.889 30.328 11.133 1 90.5 199 LYS B O 1
ATOM 3330 N N . ILE B 1 200 ? -0.583 28.344 10.062 1 83.19 200 ILE B N 1
ATOM 3331 C CA . ILE B 1 200 ? -0.457 27.656 11.344 1 83.19 200 ILE B CA 1
ATOM 3332 C C . ILE B 1 200 ? 0.946 27.859 11.906 1 83.19 200 ILE B C 1
ATOM 3334 O O . ILE B 1 200 ? 1.941 27.656 11.211 1 83.19 200 ILE B O 1
ATOM 3338 N N . LYS B 1 201 ? 1.018 28.703 12.93 1 62.28 201 LYS B N 1
ATOM 3339 C CA . LYS B 1 201 ? 2.275 28.969 13.617 1 62.28 201 LYS B CA 1
ATOM 3340 C C . LYS B 1 201 ? 2.875 27.703 14.195 1 62.28 201 LYS B C 1
ATOM 3342 O O . LYS B 1 201 ? 2.205 26.969 14.938 1 62.28 201 LYS B O 1
ATOM 3347 N N . THR B 1 202 ? 3.764 26.938 13.383 1 54.97 202 THR B N 1
ATOM 3348 C CA . THR B 1 202 ? 4.406 25.781 14 1 54.97 202 THR B CA 1
ATOM 3349 C C . THR B 1 202 ? 4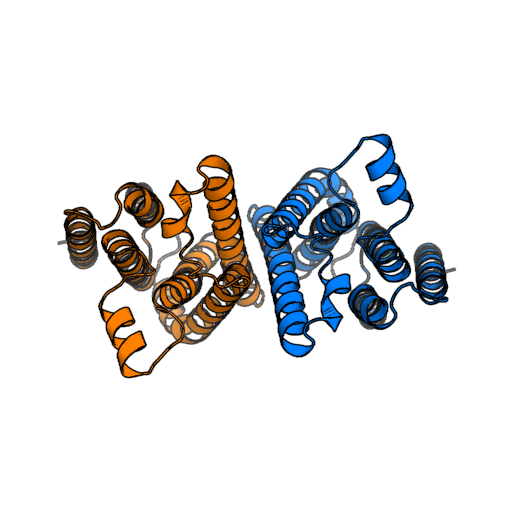.961 26.125 15.375 1 54.97 202 THR B C 1
ATOM 3351 O O . THR B 1 202 ? 5.602 27.172 15.539 1 54.97 202 THR B O 1
ATOM 3354 N N . ARG B 1 203 ? 4.164 25.797 16.391 1 44.16 203 ARG B N 1
ATOM 3355 C CA . ARG B 1 203 ? 4.809 25.984 17.688 1 44.16 203 ARG B CA 1
ATOM 3356 C C . ARG B 1 203 ? 6.098 25.172 17.781 1 44.16 203 ARG B C 1
ATOM 3358 O O . ARG B 1 203 ? 6.176 24.062 17.266 1 44.16 203 ARG B O 1
#

pLDDT: mean 95.72, std 6.73, range [44.16, 98.94]

Organism: NCBI:txid2021314

Nearest PDB structures (foldseek):
  4fe1-assembly1_L  TM=5.820E-01  e=5.256E-01  Thermosynechococcus vestitus BP-1
  8vu3-assembly1_l  TM=5.257E-01  e=4.013E-01  Parathermosynechococcus lividus
  7fix-assembly1_L1  TM=4.908E-01  e=4.197E-01  Thermosynechococcus vestitus BP-1
  7m76-assembly1_L  TM=5.369E-01  e=7.534E-01  Thermosynechococcus vestitus BP-1
  6trc-assembly1_L  TM=4.200E-01  e=5.751E-01  Thermosynechococcus vestitus BP-1

Solvent-accessible surface area (backbone atoms only — not comparable to full-atom values): 20832 Å² total; per-residue (Å²): 119,95,55,55,68,60,51,51,52,52,49,52,47,49,51,44,50,53,55,28,64,60,81,35,73,40,65,70,40,21,51,68,43,34,44,62,47,51,52,49,50,51,51,48,63,75,32,41,89,85,55,66,71,52,69,66,48,54,51,39,50,44,53,48,36,48,52,32,23,52,28,14,21,43,27,32,58,54,34,60,71,34,45,50,50,18,63,74,69,66,48,94,55,42,57,49,49,52,52,50,23,19,41,58,2,25,41,47,21,53,48,48,40,52,49,39,47,73,73,42,68,44,55,92,38,87,58,43,66,59,54,29,37,26,38,24,28,19,50,43,49,49,50,50,42,49,52,49,52,48,30,73,74,51,45,73,75,27,50,64,58,67,44,42,87,84,40,92,56,40,68,47,51,36,39,47,32,11,40,50,20,11,50,50,35,47,71,70,39,45,64,63,49,46,62,53,53,71,66,48,75,81,124,116,98,50,56,67,61,51,51,51,50,48,54,47,52,52,43,49,53,54,28,63,59,80,33,74,40,65,72,40,22,51,68,42,34,44,62,46,52,54,49,50,52,52,47,64,74,32,43,88,85,56,68,73,53,68,67,48,54,51,40,50,46,53,48,38,49,53,32,23,52,29,14,19,43,29,34,59,52,33,60,73,34,45,49,48,18,63,75,68,66,48,94,55,41,55,47,49,51,52,49,24,21,42,56,2,25,43,46,20,53,46,48,41,52,49,40,46,72,73,43,70,44,53,90,39,88,56,42,67,59,54,29,37,26,39,23,29,21,49,43,48,49,48,50,42,50,51,49,52,48,32,72,74,51,45,74,75,27,50,65,59,65,46,44,87,85,41,92,56,40,69,49,50,37,40,49,31,12,40,50,19,11,49,51,34,48,72,70,40,45,64,65,48,48,61,52,54,71,65,48,74,80,124

Secondary structure (DSSP, 8-state):
-TTHHHHHHHHHHHHHHHHHHSS-S-HHHHHHHHHHHHHHHHHHHHHTTT-PPPHHHHHHHHHHHHHHHHHHHH-GGG-HHHHHHHHHTT-SS-THHHHHHHHHHHHHHHHHHHHHHHHSTTTT-TTHHHHHHHHHHHHHHHHHHHHHHHHHHHGGGGHHHH--TT-TTHHHHHHHHHHHHHHHHHHHHHHHHHHHHHHS---/-TTHHHHHHHHHHHHHHHHHHSS-S-HHHHHHHHHHHHHHHHHHHHHTTT-PPPHHHHHHHHHHHHHHHHHHHH-GGG-HHHHHHHHHTT-SS-THHHHHHHHHHHHHHHHHHHHHHHHSTTTT-TTHHHHHHHHHHHHHHHHHHHHHHHHHHHGGGGHHHH--TT-TTHHHHHHHHHHHHHHHHHHHHHHHHHHHHHHS---

Sequence (406 aa):
MKYKKELFLLLLYSTALFWSSMNPADRFTWWLEVIPGIIGLFIIIATFRNYKLTMLSYTLILIHCVILFIGGHYTYAEMPLFNWLKETFELDRNYYDRLGHFAQGFIPAIIIREILWRSSPLKHSRWMPFLVISTCLAISAVYELVEFAVAIMTGEAAEAFLGTQRDVWDTQWDMLLALIGASVSYLLLQRLHDNQLEKIKTRMKYKKELFLLLLYSTALFWSSMNPADRFTWWLEVIPGIIGLFIIIATFRNYKLTMLSYTLILIHCVILFIGGHYTYAEMPLFNWLKETFELDRNYYDRLGHFAQGFIPAIIIREILWRSSPLKHSRWMPFLVISTCLAISAVYELVEFAVAIMTGEAAEAFLGTQRDVWDTQWDMLLALIGASVSYLLLQRLHDNQLEKIKTR